Protein AF-0000000073371451 (afdb_homodimer)

Nearest PDB structures (foldseek):
  7ffp-assembly1_A-2  TM=9.395E-01  e=1.128E-32  Xenopus laevis
  6a4s-assembly1_B  TM=9.686E-01  e=1.380E-27  Salmonella enterica subsp. enterica serovar Typhimurium str. LT2
  1fye-assembly1_A  TM=9.713E-01  e=3.198E-24  Salmonella enterica subsp. enterica serovar Typhimurium
  6iru-assembly2_B  TM=7.129E-01  e=3.481E-13  Deinococcus radiodurans R1 = ATCC 13939 = DSM 20539
  6iru-assembly1_A  TM=7.267E-01  e=9.385E-13  Deinococcus radiodurans R1 = ATCC 13939 = DSM 20539

Foldseek 3Di:
DFWEKQALAQADVPGAGVVLCQVVVLVSLVVAQEAEEEAQQAPDDDDLVRVQVSVQVSCVVSNHGYDYLVVDPQSLVVLVPGQAYEYEDHALLRSLQVCVVSPCQAVNLVSNLVYRYYYYYNSGNQLLAQFNQLEPGDNPDHHPDRGGSNNDDAGEYRQADDDDPPDPDPDDHSVRSVLVVLVPDFGKYKYHHHQWIWTDDNLWIFIAGQAWIWIDGRPDDIDTHGGRDTCSPRD/DFWEKQALAQADVPGAGVVLCQVVVLVSLVVAQEAEEEAQQAPDDDDLVRVQVSVQVSCVVSNHGYDYLVVDPQSLVVLVPGQAYEYEDHALLRSLQVCVVSPCQAVNLVSNLVYRYYYYYNSGNQLLAQFNQLEPGDNPDHHPDRGGSNNDDAGEYRQADDDDPPDPDPDDHSVRSVLVVLVPDFGKYKYHHHQWIWTDDNLWIFIAGQAWIWIDGRPDDIDTHGHRDTCSPRD

Organism: Flavobacterium johnsoniae (strain ATCC 17061 / DSM 2064 / JCM 8514 / BCRC 14874 / CCUG 350202 / NBRC 14942 / NCIMB 11054 / UW101) (NCBI:txid376686)

Secondary structure (DSSP, 8-state):
--EEEEES-S--TTS-TTGGGHHHHHHHTTT-SEEEEE-TT--SSS-HHHHHHHHHHHHHTTT-EEEEGGGSS-HHHHHHH-S-EEE--S-HHHHHHHHHHTT-HHHHHHHHHTT--EEEETHHHHTTSSBSTT--S---S--S-SB----SSSEEEES-----TT----SPPHHHHHHHHTTT----EEEE-TT-EEEEETTEEEEESSS-EEEE-TTS--EEE-TT-B-TT--/--EEEEES-S--TTS-TTGGGHHHHHHHTTT-SEEEEE-TT--SSS-HHHHHHHHHHHHHTTT-EEEEGGGSS-HHHHHHH-S-EEE--S-HHHHHHHHHHTT-HHHHHHHHHTT--EEEETHHHHTTSSBSTT--S---S--S-SB----SSSEEEES-----TT----SPPHHHHHHHHTTT----EEEE-TT-EEEEETTEEEEESSS-EEEE-TTS--EEE-TT-B-TT--

InterPro domains:
  IPR005320 Peptidase S51 [PF03575] (4-207)
  IPR005320 Peptidase S51 [cd03146] (4-217)
  IPR029062 Class I glutamine amidotransferase-like [G3DSA:3.40.50.880] (2-231)
  IPR029062 Class I glutamine amidotransferase-like [SSF52317] (4-217)

Solvent-accessible surface area (backbone atoms only — not comparable to full-atom values): 23616 Å² total; per-residue (Å²): 88,27,33,36,39,37,22,14,44,54,47,52,71,95,53,52,72,42,53,93,46,45,76,58,47,44,64,66,46,61,90,32,62,43,31,35,30,40,52,59,12,45,66,56,97,52,50,58,68,57,48,35,48,53,53,24,57,49,37,45,78,64,70,26,44,57,43,42,42,87,78,43,95,46,53,56,58,51,57,72,67,42,54,21,38,36,31,39,46,60,33,43,38,42,27,51,30,47,31,54,74,61,65,32,44,68,57,49,30,50,45,31,56,67,30,31,30,34,37,16,17,28,30,30,25,24,33,34,5,50,30,46,41,49,39,80,50,47,45,52,44,88,43,98,59,59,67,47,41,48,75,41,68,32,28,35,25,49,53,38,60,77,80,61,89,82,58,67,70,73,65,80,45,62,66,55,46,51,53,38,27,36,61,78,36,69,64,27,35,36,31,30,27,68,69,20,30,36,42,30,56,49,72,43,32,31,36,35,50,89,45,56,32,39,37,39,42,57,98,50,78,68,41,81,40,54,51,65,37,76,48,53,80,60,101,87,26,31,38,38,38,22,15,43,52,47,51,72,95,53,51,70,42,52,94,45,45,75,58,47,45,65,67,45,60,91,32,63,42,30,35,29,41,52,61,12,45,64,56,100,51,52,58,66,55,48,36,48,54,53,24,56,49,37,44,76,64,69,27,46,56,43,43,43,85,78,43,95,48,52,56,58,50,58,74,69,41,54,21,40,36,32,41,47,60,34,42,36,43,28,51,31,47,32,53,74,61,66,32,45,67,57,48,30,51,45,31,57,66,30,31,29,35,37,16,15,29,30,30,24,24,34,33,6,50,30,46,42,50,38,78,49,47,45,54,44,87,41,97,61,58,67,46,39,48,75,41,68,33,28,36,23,48,54,39,58,76,82,61,87,83,58,66,69,72,65,81,45,62,66,56,46,50,53,39,26,36,60,78,36,69,64,28,34,37,33,29,27,68,69,20,29,36,44,29,56,49,72,44,31,30,35,35,52,90,46,55,33,39,38,39,42,58,98,49,78,68,40,81,40,54,52,66,37,75,49,52,80,58,101

Sequence (470 aa):
MKSIIIASTSTLHGGNYLEYLLPTLQSHFKDCSTILFIPYARPSGISHDEYTKKAAQAFASINIKVQGIHEFENPEEAIQNAEGVFTGGGNTFLLVTQLYKNKIMQLLAEKVKNGTPYLGTSAGSNICGLSMQTTNDMPIIYPPSFQTLGLIPFNLNPHYLDPDANSQHMGETRETRIKEFHAFNAIPVLGLREGSWLEVKGNKITLKGALKARLFKQNEAPQELETESDLSSLKMKSIIIASTSTLHGGNYLEYLLPTLQSHFKDCSTILFIPYARPSGISHDEYTKKAAQAFASINIKVQGIHEFENPEEAIQNAEGVFTGGGNTFLLVTQLYKNKIMQLLAEKVKNGTPYLGTSAGSNICGLSMQTTNDMPIIYPPSFQTLGLIPFNLNPHYLDPDANSQHMGETRETRIKEFHAFNAIPVLGLREGSWLEVKGNKITLKGALKARLFKQNEAPQELETESDLSSLK

Structure (mmCIF, N/CA/C/O backbone):
data_AF-0000000073371451-model_v1
#
loop_
_entity.id
_entity.type
_entity.pdbx_description
1 polymer 'dipeptidase E'
#
loop_
_atom_site.group_PDB
_atom_site.id
_atom_site.type_symbol
_atom_site.label_atom_id
_atom_site.label_alt_id
_atom_site.label_comp_id
_atom_site.label_asym_id
_atom_site.label_entity_id
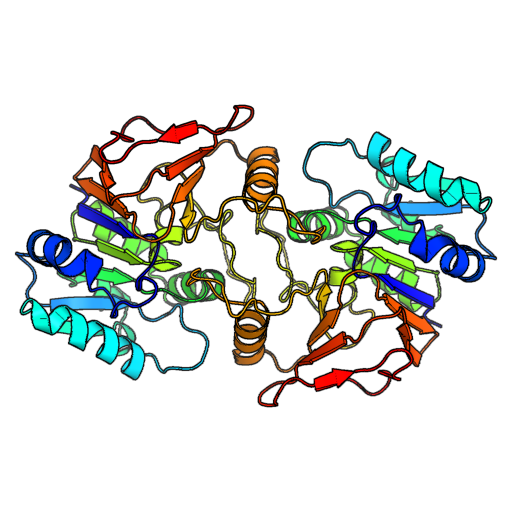_atom_site.label_seq_id
_atom_site.pdbx_PDB_ins_code
_atom_site.Cartn_x
_atom_site.Cartn_y
_atom_site.Cartn_z
_atom_site.occupancy
_atom_site.B_iso_or_equiv
_atom_site.auth_seq_id
_atom_site.auth_comp_id
_atom_site.auth_asym_id
_atom_site.auth_atom_id
_atom_site.pdbx_PDB_model_num
ATOM 1 N N . MET A 1 1 ? 14.672 -29.531 -7.352 1 93.06 1 MET A N 1
ATOM 2 C CA . MET A 1 1 ? 15.102 -28.172 -7.672 1 93.06 1 MET A CA 1
ATOM 3 C C . MET A 1 1 ? 13.898 -27.281 -7.973 1 93.06 1 MET A C 1
ATOM 5 O O . MET A 1 1 ? 12.891 -27.75 -8.516 1 93.06 1 MET A O 1
ATOM 9 N N . LYS A 1 2 ? 13.984 -25.969 -7.699 1 98.38 2 LYS A N 1
ATOM 10 C CA . LYS A 1 2 ? 12.852 -25.062 -7.855 1 98.38 2 LYS A CA 1
ATOM 11 C C . LYS A 1 2 ? 12.328 -25.078 -9.289 1 98.38 2 LYS A C 1
ATOM 13 O O . LYS A 1 2 ? 13.109 -25.141 -10.242 1 98.38 2 LYS A O 1
ATOM 18 N N . SER A 1 3 ? 11.086 -25.016 -9.469 1 98.88 3 SER A N 1
ATOM 19 C CA . SER A 1 3 ? 10.359 -24.859 -10.727 1 98.88 3 SER A CA 1
ATOM 20 C C . SER A 1 3 ? 9.211 -23.875 -10.586 1 98.88 3 SER A C 1
ATOM 22 O O . SER A 1 3 ? 8.109 -24.25 -10.18 1 98.88 3 SER A O 1
ATOM 24 N N . ILE A 1 4 ? 9.477 -22.641 -10.938 1 98.94 4 ILE A N 1
ATOM 25 C CA . ILE A 1 4 ? 8.555 -21.578 -10.562 1 98.94 4 ILE A CA 1
ATOM 26 C C . ILE A 1 4 ? 8.312 -20.656 -11.766 1 98.94 4 ILE A C 1
ATOM 28 O O . ILE A 1 4 ? 9.25 -20.328 -12.5 1 98.94 4 ILE A O 1
ATOM 32 N N . ILE A 1 5 ? 7.102 -20.297 -11.992 1 98.94 5 ILE A N 1
ATOM 33 C CA . ILE A 1 5 ? 6.715 -19.203 -12.898 1 98.94 5 ILE A CA 1
ATOM 34 C C . ILE A 1 5 ? 6.121 -18.047 -12.094 1 98.94 5 ILE A C 1
ATOM 36 O O . ILE A 1 5 ? 5.18 -18.25 -11.32 1 98.94 5 ILE A O 1
ATOM 40 N N . ILE A 1 6 ? 6.684 -16.875 -12.203 1 98.94 6 ILE A N 1
ATOM 41 C CA . ILE A 1 6 ? 6.273 -15.664 -11.492 1 98.94 6 ILE A CA 1
ATOM 42 C C . ILE A 1 6 ? 5.777 -14.625 -12.5 1 98.94 6 ILE A C 1
ATOM 44 O O . ILE A 1 6 ? 6.574 -13.922 -13.117 1 98.94 6 ILE A O 1
ATOM 48 N N . ALA A 1 7 ? 4.473 -14.477 -12.641 1 98.88 7 ALA A N 1
ATOM 49 C CA . ALA A 1 7 ? 3.914 -13.648 -13.711 1 98.88 7 ALA A CA 1
ATOM 50 C C . ALA A 1 7 ? 3.373 -12.336 -13.164 1 98.88 7 ALA A C 1
ATOM 52 O O . ALA A 1 7 ? 2.678 -12.32 -12.148 1 98.88 7 ALA A O 1
ATOM 53 N N . SER A 1 8 ? 3.641 -11.281 -13.852 1 98.56 8 SER A N 1
ATOM 54 C CA . SER A 1 8 ? 3.23 -9.953 -13.398 1 98.56 8 SER A CA 1
ATOM 55 C C . SER A 1 8 ? 1.717 -9.875 -13.234 1 98.56 8 SER A C 1
ATOM 57 O O . SER A 1 8 ? 1.223 -9.227 -12.312 1 98.56 8 SER A O 1
ATOM 59 N N . THR A 1 9 ? 1.009 -10.5 -14.117 1 98 9 THR A N 1
ATOM 60 C CA . THR A 1 9 ? -0.449 -10.445 -14.109 1 98 9 THR A CA 1
ATOM 61 C C . THR A 1 9 ? -1.047 -11.727 -14.672 1 98 9 THR A C 1
ATOM 63 O O . THR A 1 9 ? -0.357 -12.5 -15.344 1 98 9 THR A O 1
ATOM 66 N N . SER A 1 10 ? -2.303 -11.945 -14.258 1 97.69 10 SER A N 1
ATOM 67 C CA . SER A 1 10 ? -3.012 -13.109 -14.781 1 97.69 10 SER A CA 1
ATOM 68 C C . SER A 1 10 ? -3.646 -12.805 -16.141 1 97.69 10 SER A C 1
ATOM 70 O O . SER A 1 10 ? -3.865 -13.719 -16.938 1 97.69 10 SER A O 1
ATOM 72 N N . THR A 1 11 ? -3.941 -11.508 -16.328 1 96.56 11 THR A N 1
ATOM 73 C CA . THR A 1 11 ? -4.73 -11.156 -17.516 1 96.56 11 THR A CA 1
ATOM 74 C C . THR A 1 11 ? -4.148 -9.922 -18.203 1 96.56 11 THR A C 1
ATOM 76 O O . THR A 1 11 ? -3.922 -8.898 -17.562 1 96.56 11 THR A O 1
ATOM 79 N N . LEU A 1 12 ? -3.943 -10 -19.5 1 95.88 12 LEU A N 1
ATOM 80 C CA . LEU A 1 12 ? -3.537 -8.844 -20.297 1 95.88 12 LEU A CA 1
ATOM 81 C C . LEU A 1 12 ? -4.754 -8.094 -20.828 1 95.88 12 LEU A C 1
ATOM 83 O O . LEU A 1 12 ? -5.816 -8.688 -21.016 1 95.88 12 LEU A O 1
ATOM 87 N N . HIS A 1 13 ? -4.527 -6.855 -21.047 1 93.31 13 HIS A N 1
ATOM 88 C CA . HIS A 1 13 ? -5.602 -6.059 -21.625 1 93.31 13 HIS A CA 1
ATOM 89 C C . HIS A 1 13 ? -6.113 -6.672 -22.922 1 93.31 13 HIS A C 1
ATOM 91 O O . HIS A 1 13 ? -5.324 -6.969 -23.828 1 93.31 13 HIS A O 1
ATOM 97 N N . GLY A 1 14 ? -7.359 -6.891 -22.922 1 93 14 GLY A N 1
ATOM 98 C CA . GLY A 1 14 ? -7.973 -7.438 -24.125 1 93 14 GLY A CA 1
ATOM 99 C C . GLY A 1 14 ? -7.867 -8.945 -24.203 1 93 14 GLY A C 1
ATOM 100 O O . GLY A 1 14 ? -8.352 -9.555 -25.172 1 93 14 GLY A O 1
ATOM 101 N N . GLY A 1 15 ? -7.207 -9.617 -23.281 1 94.88 15 GLY A N 1
ATOM 102 C CA . GLY A 1 15 ? -7.031 -11.062 -23.312 1 94.88 15 GLY A CA 1
ATOM 103 C C . GLY A 1 15 ? -7.84 -11.789 -22.25 1 94.88 15 GLY A C 1
ATOM 104 O O . GLY A 1 15 ? -8.391 -11.156 -21.344 1 94.88 15 GLY A O 1
ATOM 105 N N . ASN A 1 16 ? -7.824 -13.078 -22.391 1 96.75 16 ASN A N 1
ATOM 106 C CA . ASN A 1 16 ? -8.508 -13.922 -21.422 1 96.75 16 ASN A CA 1
ATOM 107 C C . ASN A 1 16 ? -7.586 -14.297 -20.266 1 96.75 16 ASN A C 1
ATOM 109 O O . ASN A 1 16 ? -6.367 -14.164 -20.359 1 96.75 16 ASN A O 1
ATOM 113 N N . TYR A 1 17 ? -8.242 -14.789 -19.219 1 97.81 17 TYR A N 1
ATOM 114 C CA . TYR A 1 17 ? -7.539 -15.211 -18 1 97.81 17 TYR A CA 1
ATOM 115 C C . TYR A 1 17 ? -6.477 -16.25 -18.328 1 97.81 17 TYR A C 1
ATOM 117 O O . TYR A 1 17 ? -6.781 -17.297 -18.906 1 97.81 17 TYR A O 1
ATOM 125 N N . LEU A 1 18 ? -5.172 -15.984 -18.094 1 98.38 18 LEU A N 1
ATOM 126 C CA . LEU A 1 18 ? -3.977 -16.812 -18.203 1 98.38 18 LEU A CA 1
ATOM 127 C C . LEU A 1 18 ? -3.668 -17.125 -19.656 1 98.38 18 LEU A C 1
ATOM 129 O O . LEU A 1 18 ? -2.715 -17.859 -19.953 1 98.38 18 LEU A O 1
ATOM 133 N N . GLU A 1 19 ? -4.336 -16.562 -20.594 1 97.88 19 GLU A N 1
ATOM 134 C CA . GLU A 1 19 ? -4.234 -16.938 -22 1 97.88 19 GLU A CA 1
ATOM 135 C C . GLU A 1 19 ? -2.793 -16.844 -22.5 1 97.88 19 GLU A C 1
ATOM 137 O O . GLU A 1 19 ? -2.27 -17.781 -23.094 1 97.88 19 GLU A O 1
ATOM 142 N N . TYR A 1 20 ? -2.145 -15.766 -22.203 1 97.56 20 TYR A N 1
ATOM 143 C CA . TYR A 1 20 ? -0.812 -15.523 -22.75 1 97.56 20 TYR A CA 1
ATOM 144 C C . TYR A 1 20 ? 0.214 -16.453 -22.109 1 97.56 20 TYR A C 1
ATOM 146 O O . TYR A 1 20 ? 1.323 -16.609 -22.625 1 97.56 20 TYR A O 1
ATOM 154 N N . LEU A 1 21 ? -0.133 -17.141 -21 1 98.31 21 LEU A N 1
ATOM 155 C CA . LEU A 1 21 ? 0.798 -17.984 -20.25 1 98.31 21 LEU A CA 1
ATOM 156 C C . LEU A 1 21 ? 0.575 -19.453 -20.578 1 98.31 21 LEU A C 1
ATOM 158 O O . LEU A 1 21 ? 1.414 -20.297 -20.25 1 98.31 21 LEU A O 1
ATOM 162 N N . LEU A 1 22 ? -0.541 -19.812 -21.203 1 98 22 LEU A N 1
ATOM 163 C CA . LEU A 1 22 ? -0.991 -21.203 -21.312 1 98 22 LEU A CA 1
ATOM 164 C C . LEU A 1 22 ? 0.064 -22.062 -22 1 98 22 LEU A C 1
ATOM 166 O O . LEU A 1 22 ? 0.337 -23.188 -21.562 1 98 22 LEU A O 1
ATOM 170 N N . PRO A 1 23 ? 0.676 -21.562 -23.078 1 97.62 23 PRO A N 1
ATOM 171 C CA . PRO A 1 23 ? 1.712 -22.391 -23.688 1 97.62 23 PRO A CA 1
ATOM 172 C C . PRO A 1 23 ? 2.842 -22.734 -22.719 1 97.62 23 PRO A C 1
ATOM 174 O O . PRO A 1 23 ? 3.322 -23.875 -22.688 1 97.62 23 PRO A O 1
ATOM 177 N N . THR A 1 24 ? 3.248 -21.781 -21.906 1 98.44 24 THR A N 1
ATOM 178 C CA . THR A 1 24 ? 4.289 -21.984 -20.906 1 98.44 24 THR A CA 1
ATOM 179 C C . THR A 1 24 ? 3.805 -22.922 -19.797 1 98.44 24 THR A C 1
ATOM 181 O O . THR A 1 24 ? 4.547 -23.797 -19.359 1 98.44 24 THR A O 1
ATOM 184 N N . LEU A 1 25 ? 2.586 -22.781 -19.391 1 98.81 25 LEU A N 1
ATOM 185 C CA . LEU A 1 25 ? 2.035 -23.547 -18.281 1 98.81 25 LEU A CA 1
ATOM 186 C C . LEU A 1 25 ? 1.863 -25.016 -18.656 1 98.81 25 LEU A C 1
ATOM 188 O O . LEU A 1 25 ? 1.997 -25.891 -17.797 1 98.81 25 LEU A O 1
ATOM 192 N N . GLN A 1 26 ? 1.574 -25.266 -19.922 1 98.31 26 GLN A N 1
ATOM 193 C CA . GLN A 1 26 ? 1.442 -26.625 -20.391 1 98.31 26 GLN A CA 1
ATOM 194 C C . GLN A 1 26 ? 2.729 -27.422 -20.156 1 98.31 26 GLN A C 1
ATOM 196 O O . GLN A 1 26 ? 2.689 -28.562 -19.719 1 98.31 26 GLN A O 1
ATOM 201 N N . SER A 1 27 ? 3.803 -26.797 -20.484 1 98.38 27 SER A N 1
ATOM 202 C CA . SER A 1 27 ? 5.098 -27.422 -20.25 1 98.38 27 SER A CA 1
ATOM 203 C C . SER A 1 27 ? 5.461 -27.422 -18.766 1 98.38 27 SER A C 1
ATOM 205 O O . SER A 1 27 ? 5.992 -28.406 -18.266 1 98.38 27 SER A O 1
ATOM 207 N N . HIS A 1 28 ? 5.172 -26.375 -18.062 1 98.75 28 HIS A N 1
ATOM 208 C CA . HIS A 1 28 ? 5.555 -26.172 -16.672 1 98.75 28 HIS A CA 1
ATOM 209 C C . HIS A 1 28 ? 4.902 -27.219 -15.758 1 98.75 28 HIS A C 1
ATOM 211 O O . HIS A 1 28 ? 5.535 -27.703 -14.82 1 98.75 28 HIS A O 1
ATOM 217 N N . PHE A 1 29 ? 3.666 -27.5 -16.047 1 98.69 29 PHE A N 1
ATOM 218 C CA . PHE A 1 29 ? 2.889 -28.406 -15.227 1 98.69 29 PHE A CA 1
ATOM 219 C C . PHE A 1 29 ? 2.672 -29.734 -15.945 1 98.69 29 PHE A C 1
ATOM 221 O O . PHE A 1 29 ? 1.681 -30.422 -15.695 1 98.69 29 PHE A O 1
ATOM 228 N N . LYS A 1 30 ? 3.545 -30.172 -16.797 1 97.56 30 LYS A N 1
ATOM 229 C CA . LYS A 1 30 ? 3.357 -31.312 -17.688 1 97.56 30 LYS A CA 1
ATOM 230 C C . LYS A 1 30 ? 3.197 -32.594 -16.875 1 97.56 30 LYS A C 1
ATOM 232 O O . LYS A 1 30 ? 2.541 -33.562 -17.328 1 97.56 30 LYS A O 1
ATOM 237 N N . ASP A 1 31 ? 3.773 -32.688 -15.703 1 97.5 31 ASP A N 1
ATOM 238 C CA . ASP A 1 31 ? 3.74 -33.906 -14.914 1 97.5 31 ASP A CA 1
ATOM 239 C C . ASP A 1 31 ? 2.672 -33.844 -13.82 1 97.5 31 ASP A C 1
ATOM 241 O O . ASP A 1 31 ? 2.664 -34.656 -12.891 1 97.5 31 ASP A O 1
ATOM 245 N N . CYS A 1 32 ? 1.86 -32.812 -13.82 1 98.19 32 CYS A N 1
ATOM 246 C CA . CYS A 1 32 ? 0.788 -32.656 -12.844 1 98.19 32 CYS A CA 1
ATOM 247 C C . CYS A 1 32 ? -0.559 -33.031 -13.445 1 98.19 32 CYS A C 1
ATOM 249 O O . CYS A 1 32 ? -0.886 -32.625 -14.562 1 98.19 32 CYS A O 1
ATOM 251 N N . SER A 1 33 ? -1.249 -33.812 -12.758 1 98.12 33 SER A N 1
ATOM 252 C CA . SER A 1 33 ? -2.631 -34.062 -13.141 1 98.12 33 SER A CA 1
ATOM 253 C C . SER A 1 33 ? -3.588 -33.062 -12.5 1 98.12 33 SER A C 1
ATOM 255 O O . SER A 1 33 ? -4.59 -32.688 -13.117 1 98.12 33 SER A O 1
ATOM 257 N N . THR A 1 34 ? -3.264 -32.656 -11.289 1 98.5 34 THR A N 1
ATOM 258 C CA . THR A 1 34 ? -4.059 -31.703 -10.523 1 98.5 34 THR A CA 1
ATOM 259 C C . THR A 1 34 ? -3.168 -30.656 -9.883 1 98.5 34 THR A C 1
ATOM 261 O O . THR A 1 34 ? -2.1 -30.969 -9.352 1 98.5 34 THR A O 1
ATOM 264 N N . ILE A 1 35 ? -3.611 -29.422 -10 1 98.25 35 ILE A N 1
ATOM 265 C CA . ILE A 1 35 ? -2.873 -28.391 -9.289 1 98.25 35 ILE A CA 1
ATOM 266 C C . ILE A 1 35 ? -3.742 -27.812 -8.18 1 98.25 35 ILE A C 1
ATOM 268 O O . ILE A 1 35 ? -4.969 -27.766 -8.305 1 98.25 35 ILE A O 1
ATOM 272 N N . LEU A 1 36 ? -3.135 -27.469 -7.074 1 98.94 36 LEU A N 1
ATOM 273 C CA . LEU A 1 36 ? -3.777 -26.812 -5.938 1 98.94 36 LEU A CA 1
ATOM 274 C C . LEU A 1 36 ? -3.82 -25.297 -6.137 1 98.94 36 LEU A C 1
ATOM 276 O O . LEU A 1 36 ? -2.777 -24.656 -6.293 1 98.94 36 LEU A O 1
ATOM 280 N N . PHE A 1 37 ? -5.02 -24.703 -6.148 1 98.94 37 PHE A N 1
ATOM 281 C CA . PHE A 1 37 ? -5.199 -23.266 -6.312 1 98.94 37 PHE A CA 1
ATOM 282 C C . PHE A 1 37 ? -5.41 -22.594 -4.961 1 98.94 37 PHE A C 1
ATOM 284 O O . PHE A 1 37 ? -6.188 -23.078 -4.133 1 98.94 37 PHE A O 1
ATOM 291 N N . ILE A 1 38 ? -4.672 -21.562 -4.75 1 98.94 38 ILE A N 1
ATOM 292 C CA . ILE A 1 38 ? -4.812 -20.75 -3.543 1 98.94 38 ILE A CA 1
ATOM 293 C C . ILE A 1 38 ? -5.508 -19.422 -3.885 1 98.94 38 ILE A C 1
ATOM 295 O O . ILE A 1 38 ? -4.875 -18.5 -4.387 1 98.94 38 ILE A O 1
ATOM 299 N N . PRO A 1 39 ? -6.766 -19.312 -3.625 1 98.81 39 PRO A N 1
ATOM 300 C CA . PRO A 1 39 ? -7.582 -18.156 -4.012 1 98.81 39 PRO A CA 1
ATOM 301 C C . PRO A 1 39 ? -7.68 -17.109 -2.906 1 98.81 39 PRO A C 1
ATOM 303 O O . PRO A 1 39 ? -8.594 -16.281 -2.912 1 98.81 39 PRO A O 1
ATOM 306 N N . TYR A 1 40 ? -6.754 -17.047 -1.984 1 98.75 40 TYR A N 1
ATOM 307 C CA . TYR A 1 40 ? -6.918 -16.359 -0.716 1 98.75 40 TYR A CA 1
ATOM 308 C C . TYR A 1 40 ? -6.762 -14.844 -0.902 1 98.75 40 TYR A C 1
ATOM 310 O O . TYR A 1 40 ? -7.086 -14.07 -0.004 1 98.75 40 TYR A O 1
ATOM 318 N N . ALA A 1 41 ? -6.344 -14.383 -2.082 1 98.19 41 ALA A N 1
ATOM 319 C CA . ALA A 1 41 ? -6.02 -12.969 -2.238 1 98.19 41 ALA A CA 1
ATOM 320 C C . ALA A 1 41 ? -7.27 -12.148 -2.549 1 98.19 41 ALA A C 1
ATOM 322 O O . ALA A 1 41 ? -7.25 -10.914 -2.459 1 98.19 41 ALA A O 1
ATOM 323 N N . ARG A 1 42 ? -8.312 -12.742 -2.924 1 95.94 42 ARG A N 1
ATOM 324 C CA . ARG A 1 42 ? -9.477 -12.008 -3.393 1 95.94 42 ARG A CA 1
ATOM 325 C C . ARG A 1 42 ? -10.344 -11.547 -2.225 1 95.94 42 ARG A C 1
ATOM 327 O O . ARG A 1 42 ? -10.969 -12.367 -1.547 1 95.94 42 ARG A O 1
ATOM 334 N N . PRO A 1 43 ? -10.445 -10.266 -2.004 1 91.62 43 PRO A N 1
ATOM 335 C CA . PRO A 1 43 ? -11.234 -9.781 -0.867 1 91.62 43 PRO A CA 1
ATOM 336 C C . PRO A 1 43 ? -12.727 -9.695 -1.181 1 91.62 43 PRO A C 1
ATOM 338 O O . PRO A 1 43 ? -13.555 -9.727 -0.268 1 91.62 43 PRO A O 1
ATOM 341 N N . SER A 1 44 ? -13.094 -9.422 -2.449 1 84.75 44 SER A N 1
ATOM 342 C CA . SER A 1 44 ? -14.492 -9.242 -2.809 1 84.75 44 SER A CA 1
ATOM 343 C C . SER A 1 44 ? -14.734 -9.578 -4.277 1 84.75 44 SER A C 1
ATOM 345 O O . SER A 1 44 ? -13.789 -9.859 -5.02 1 84.75 44 SER A O 1
ATOM 347 N N . GLY A 1 45 ? -15.992 -9.625 -4.566 1 81.75 45 GLY A N 1
ATOM 348 C CA . GLY A 1 45 ? -16.391 -9.781 -5.953 1 81.75 45 GLY A CA 1
ATOM 349 C C . GLY A 1 45 ? -16.688 -11.219 -6.34 1 81.75 45 GLY A C 1
ATOM 350 O O . GLY A 1 45 ? -17.672 -11.5 -7.02 1 81.75 45 GLY A O 1
ATOM 351 N N . ILE A 1 46 ? -15.711 -12 -5.961 1 88.94 46 ILE A N 1
ATOM 352 C CA . ILE A 1 46 ? -15.93 -13.398 -6.309 1 88.94 46 ILE A CA 1
ATOM 353 C C . ILE A 1 46 ? -15.531 -14.289 -5.133 1 88.94 46 ILE A C 1
ATOM 355 O O . ILE A 1 46 ? -14.617 -13.953 -4.371 1 88.94 46 ILE A O 1
ATOM 359 N N . SER A 1 47 ? -16.297 -15.375 -4.961 1 96.31 47 SER A N 1
ATOM 360 C CA . SER A 1 47 ? -16 -16.344 -3.904 1 96.31 47 SER A CA 1
ATOM 361 C C . SER A 1 47 ? -14.758 -17.156 -4.238 1 96.31 47 SER A C 1
ATOM 363 O O . SER A 1 47 ? -14.297 -17.156 -5.383 1 96.31 47 SER A O 1
ATOM 365 N N . HIS A 1 48 ? -14.234 -17.812 -3.213 1 98.06 48 HIS A N 1
ATOM 366 C CA . HIS A 1 48 ? -13.133 -18.734 -3.461 1 98.06 48 HIS A CA 1
ATOM 367 C C . HIS A 1 48 ? -13.531 -19.812 -4.465 1 98.06 48 HIS A C 1
ATOM 369 O O . HIS A 1 48 ? -12.727 -20.203 -5.312 1 98.06 48 HIS A O 1
ATOM 375 N N . ASP A 1 49 ? -14.797 -20.281 -4.414 1 98.19 49 ASP A N 1
ATOM 376 C CA . ASP A 1 49 ? -15.297 -21.281 -5.355 1 98.19 49 ASP A CA 1
ATOM 377 C C . ASP A 1 49 ? -15.297 -20.734 -6.781 1 98.19 49 ASP A C 1
ATOM 379 O O . ASP A 1 49 ? -14.812 -21.406 -7.703 1 98.19 49 ASP A O 1
ATOM 383 N N . GLU A 1 50 ? -15.828 -19.562 -6.938 1 98.31 50 GLU A N 1
ATOM 384 C CA . GLU A 1 50 ? -15.914 -18.953 -8.266 1 98.31 50 GLU A CA 1
ATOM 385 C C . GLU A 1 50 ? -14.523 -18.672 -8.828 1 98.31 50 GLU A C 1
ATOM 387 O O . GLU A 1 50 ? -14.281 -18.875 -10.023 1 98.31 50 GLU A O 1
ATOM 392 N N . TYR A 1 51 ? -13.648 -18.172 -7.93 1 98.44 51 TYR A N 1
ATOM 393 C CA . TYR A 1 51 ? -12.281 -17.906 -8.367 1 98.44 51 TYR A CA 1
ATOM 394 C C . TYR A 1 51 ? -11.578 -19.188 -8.789 1 98.44 51 TYR A C 1
ATOM 396 O O . TYR A 1 51 ? -10.883 -19.219 -9.805 1 98.44 51 TYR A O 1
ATOM 404 N N . THR A 1 52 ? -11.75 -20.219 -8.078 1 98.75 52 THR A N 1
ATOM 405 C CA . THR A 1 52 ? -11.18 -21.531 -8.398 1 98.75 52 THR A CA 1
ATOM 406 C C . THR A 1 52 ? -11.742 -22.062 -9.711 1 98.75 52 THR A C 1
ATOM 408 O O . THR A 1 52 ? -11.008 -22.625 -10.523 1 98.75 52 THR A O 1
ATOM 411 N N . LYS A 1 53 ? -13.016 -21.859 -9.906 1 98.5 53 LYS A N 1
ATOM 412 C CA . LYS A 1 53 ? -13.641 -22.281 -11.156 1 98.5 53 LYS A CA 1
ATOM 413 C C . LYS A 1 53 ? -13.023 -21.547 -12.352 1 98.5 53 LYS A C 1
ATOM 415 O O . LYS A 1 53 ? -12.812 -22.141 -13.406 1 98.5 53 LYS A O 1
ATOM 420 N N . LYS A 1 54 ? -12.812 -20.281 -12.164 1 98.25 54 LYS A N 1
ATOM 421 C CA . LYS A 1 54 ? -12.172 -19.5 -13.219 1 98.25 54 LYS A CA 1
ATOM 422 C C . LYS A 1 54 ? -10.797 -20.062 -13.562 1 98.25 54 LYS A C 1
ATOM 424 O O . LYS A 1 54 ? -10.469 -20.234 -14.742 1 98.25 54 LYS A O 1
ATOM 429 N N . ALA A 1 55 ? -9.977 -20.328 -12.539 1 98.75 55 ALA A N 1
ATOM 430 C CA . ALA A 1 55 ? -8.672 -20.953 -12.75 1 98.75 55 ALA A CA 1
ATOM 431 C C . ALA A 1 55 ? -8.812 -22.312 -13.406 1 98.75 55 ALA A C 1
ATOM 433 O O . ALA A 1 55 ? -8.078 -22.641 -14.344 1 98.75 55 ALA A O 1
ATOM 434 N N . ALA A 1 56 ? -9.773 -23.078 -12.961 1 98.81 56 ALA A N 1
ATOM 435 C CA . ALA A 1 56 ? -10.008 -24.422 -13.484 1 98.81 56 ALA A CA 1
ATOM 436 C C . ALA A 1 56 ? -10.359 -24.375 -14.969 1 98.81 56 ALA A C 1
ATOM 438 O O . ALA A 1 56 ? -9.906 -25.234 -15.742 1 98.81 56 ALA A O 1
ATOM 439 N N . GLN A 1 57 ? -11.148 -23.469 -15.305 1 98.56 57 GLN A N 1
ATOM 440 C CA . GLN A 1 57 ? -11.539 -23.328 -16.703 1 98.56 57 GLN A CA 1
ATOM 441 C C . GLN A 1 57 ? -10.328 -23.062 -17.594 1 98.56 57 GLN A C 1
ATOM 443 O O . GLN A 1 57 ? -10.195 -23.656 -18.656 1 98.56 57 GLN A O 1
ATOM 448 N N . ALA A 1 58 ? -9.484 -22.188 -17.172 1 98.56 58 ALA A N 1
ATOM 449 C CA . ALA A 1 58 ? -8.281 -21.875 -17.938 1 98.56 58 ALA A CA 1
ATOM 450 C C . ALA A 1 58 ? -7.383 -23.109 -18.047 1 98.56 58 ALA A C 1
ATOM 452 O O . ALA A 1 58 ? -6.926 -23.453 -19.141 1 98.56 58 ALA A O 1
ATOM 453 N N . PHE A 1 59 ? -7.168 -23.812 -16.953 1 98.69 59 PHE A N 1
ATOM 454 C CA . PHE A 1 59 ? -6.242 -24.953 -16.922 1 98.69 59 PHE A CA 1
ATOM 455 C C . PHE A 1 59 ? -6.836 -26.156 -17.641 1 98.69 59 PHE A C 1
ATOM 457 O O . PHE A 1 59 ? -6.102 -27.031 -18.109 1 98.69 59 PHE A O 1
ATOM 464 N N . ALA A 1 60 ? -8.148 -26.203 -17.734 1 98.25 60 ALA A N 1
ATOM 465 C CA . ALA A 1 60 ? -8.797 -27.281 -18.453 1 98.25 60 ALA A CA 1
ATOM 466 C C . ALA A 1 60 ? -8.359 -27.312 -19.922 1 98.25 60 ALA A C 1
ATOM 468 O O . ALA A 1 60 ? -8.25 -28.375 -20.516 1 98.25 60 ALA A O 1
ATOM 469 N N . SER A 1 61 ? -8.055 -26.172 -20.422 1 97.44 61 SER A N 1
ATOM 470 C CA . SER A 1 61 ? -7.648 -26.062 -21.828 1 97.44 61 SER A CA 1
ATOM 471 C C . SER A 1 61 ? -6.316 -26.766 -22.062 1 97.44 61 SER A C 1
ATOM 473 O O . SER A 1 61 ? -5.965 -27.062 -23.219 1 97.44 61 SER A O 1
ATOM 475 N N . ILE A 1 62 ? -5.578 -27.078 -21.062 1 97.25 62 ILE A N 1
ATOM 476 C CA . ILE A 1 62 ? -4.32 -27.812 -21.188 1 97.25 62 ILE A CA 1
ATOM 477 C C . ILE A 1 62 ? -4.391 -29.109 -20.406 1 97.25 62 ILE A C 1
ATOM 479 O O . ILE A 1 62 ? -3.363 -29.625 -19.953 1 97.25 62 ILE A O 1
ATOM 483 N N . ASN A 1 63 ? -5.566 -29.562 -20.094 1 97.62 63 ASN A N 1
ATOM 484 C CA . ASN A 1 63 ? -5.883 -30.875 -19.547 1 97.62 63 ASN A CA 1
ATOM 485 C C . ASN A 1 63 ? -5.34 -31.031 -18.125 1 97.62 63 ASN A C 1
ATOM 487 O O . ASN A 1 63 ? -4.789 -32.094 -17.781 1 97.62 63 ASN A O 1
ATOM 491 N N . ILE A 1 64 ? -5.391 -30.062 -17.297 1 98.5 64 ILE A N 1
ATOM 492 C CA . ILE A 1 64 ? -4.992 -30.109 -15.898 1 98.5 64 ILE A CA 1
ATOM 493 C C . ILE A 1 64 ? -6.188 -29.75 -15.016 1 98.5 64 ILE A C 1
ATOM 495 O O . ILE A 1 64 ? -6.922 -28.812 -15.297 1 98.5 64 ILE A O 1
ATOM 499 N N . LYS A 1 65 ? -6.418 -30.5 -14.016 1 98.69 65 LYS A N 1
ATOM 500 C CA . LYS A 1 65 ? -7.473 -30.234 -13.047 1 98.69 65 LYS A CA 1
ATOM 501 C C . LYS A 1 65 ? -7 -29.234 -11.992 1 98.69 65 LYS A C 1
ATOM 503 O O . LYS A 1 65 ? -5.809 -29.172 -11.688 1 98.69 65 LYS A O 1
ATOM 508 N N . VAL A 1 66 ? -7.914 -28.469 -11.477 1 98.88 66 VAL A N 1
ATOM 509 C CA . VAL A 1 66 ? -7.613 -27.5 -10.438 1 98.88 66 VAL A CA 1
ATOM 510 C C . VAL A 1 66 ? -8.547 -27.703 -9.242 1 98.88 66 VAL A C 1
ATOM 512 O O . VAL A 1 66 ? -9.758 -27.875 -9.422 1 98.88 66 VAL A O 1
ATOM 515 N N . GLN A 1 67 ? -8.008 -27.734 -8.102 1 98.75 67 GLN A N 1
ATOM 516 C CA . GLN A 1 67 ? -8.766 -27.781 -6.859 1 98.75 67 GLN A CA 1
ATOM 517 C C . GLN A 1 67 ? -8.359 -26.641 -5.93 1 98.75 67 GLN A C 1
ATOM 519 O O . GLN A 1 67 ? -7.172 -26.359 -5.762 1 98.75 67 GLN A O 1
ATOM 524 N N . GLY A 1 68 ? -9.336 -26 -5.355 1 98.88 68 GLY A N 1
ATOM 525 C CA . GLY A 1 68 ? -9.047 -24.938 -4.41 1 98.88 68 GLY A CA 1
ATOM 526 C C . GLY A 1 68 ? -8.656 -25.453 -3.039 1 98.88 68 GLY A C 1
ATOM 527 O O . GLY A 1 68 ? -9.219 -26.438 -2.549 1 98.88 68 GLY A O 1
ATOM 528 N N . ILE A 1 69 ? -7.781 -24.766 -2.48 1 98.94 69 ILE A N 1
ATOM 529 C CA . ILE A 1 69 ? -7.258 -25.219 -1.192 1 98.94 69 ILE A CA 1
ATOM 530 C C . ILE A 1 69 ? -8.367 -25.156 -0.14 1 98.94 69 ILE A C 1
ATOM 532 O O . ILE A 1 69 ? -8.383 -25.953 0.799 1 98.94 69 ILE A O 1
ATOM 536 N N . HIS A 1 70 ? -9.289 -24.203 -0.303 1 98.25 70 HIS A N 1
ATOM 537 C CA . HIS A 1 70 ? -10.375 -24 0.651 1 98.25 70 HIS A CA 1
ATOM 538 C C . HIS A 1 70 ? -11.297 -25.219 0.681 1 98.25 70 HIS A C 1
ATOM 540 O O . HIS A 1 70 ? -12.133 -25.344 1.584 1 98.25 70 HIS A O 1
ATOM 546 N N . GLU A 1 71 ? -11.188 -26.094 -0.302 1 98.06 71 GLU A N 1
ATOM 547 C CA . GLU A 1 71 ? -12.023 -27.281 -0.392 1 98.06 71 GLU A CA 1
ATOM 548 C C . GLU A 1 71 ? -11.516 -28.391 0.531 1 98.06 71 GLU A C 1
ATOM 550 O O . GLU A 1 71 ? -12.211 -29.391 0.763 1 98.06 71 GLU A O 1
ATOM 555 N N . PHE A 1 72 ? -10.352 -28.234 1.084 1 98.25 72 PHE A N 1
ATOM 556 C CA . PHE A 1 72 ? -9.75 -29.234 1.954 1 98.25 72 PHE A CA 1
ATOM 557 C C . PHE A 1 72 ? -9.969 -28.875 3.42 1 98.25 72 PHE A C 1
ATOM 559 O O . PHE A 1 72 ? -9.93 -27.703 3.797 1 98.25 72 PHE A O 1
ATOM 566 N N . GLU A 1 73 ? -10.172 -29.844 4.242 1 97.25 73 GLU A N 1
ATOM 567 C CA . GLU A 1 73 ? -10.32 -29.641 5.68 1 97.25 73 GLU A CA 1
ATOM 568 C C . GLU A 1 73 ? -9.016 -29.141 6.301 1 97.25 73 GLU A C 1
ATOM 570 O O . GLU A 1 73 ? -9.039 -28.297 7.203 1 97.25 73 GLU A O 1
ATOM 575 N N . ASN A 1 74 ? -7.992 -29.672 5.789 1 98.06 74 ASN A N 1
ATOM 576 C CA . ASN A 1 74 ? -6.664 -29.328 6.301 1 98.06 74 ASN A CA 1
ATOM 577 C C . ASN A 1 74 ? -5.777 -28.734 5.207 1 98.06 74 ASN A C 1
ATOM 579 O O . ASN A 1 74 ? -5.191 -29.469 4.41 1 98.06 74 ASN A O 1
ATOM 583 N N . PRO A 1 75 ? -5.633 -27.422 5.219 1 98.31 75 PRO A N 1
ATOM 584 C CA . PRO A 1 75 ? -4.816 -26.781 4.184 1 98.31 75 PRO A CA 1
ATOM 585 C C . PRO A 1 75 ? -3.371 -27.266 4.188 1 98.31 75 PRO A C 1
ATOM 587 O O . PRO A 1 75 ? -2.73 -27.328 3.135 1 98.31 75 PRO A O 1
ATOM 590 N N . GLU A 1 76 ? -2.826 -27.609 5.336 1 98.31 76 GLU A N 1
ATOM 591 C CA . GLU A 1 76 ? -1.459 -28.109 5.418 1 98.31 76 GLU A CA 1
ATOM 592 C C . GLU A 1 76 ? -1.302 -29.406 4.629 1 98.31 76 GLU A C 1
ATOM 594 O O . GLU A 1 76 ? -0.334 -29.578 3.887 1 98.31 76 GLU A O 1
ATOM 599 N N . GLU A 1 77 ? -2.24 -30.281 4.824 1 98.19 77 GLU A N 1
ATOM 600 C CA . GLU A 1 77 ? -2.213 -31.547 4.098 1 98.19 77 GLU A CA 1
ATOM 601 C C . GLU A 1 77 ? -2.367 -31.328 2.596 1 98.19 77 GLU A C 1
ATOM 603 O O . GLU A 1 77 ? -1.737 -32 1.791 1 98.19 77 GLU A O 1
ATOM 608 N N . ALA A 1 78 ? -3.229 -30.375 2.252 1 98.69 78 ALA A N 1
ATOM 609 C CA . ALA A 1 78 ? -3.41 -30.031 0.842 1 98.69 78 ALA A CA 1
ATOM 610 C C . ALA A 1 78 ? -2.088 -29.609 0.205 1 98.69 78 ALA A C 1
ATOM 612 O O . ALA A 1 78 ? -1.745 -30.078 -0.888 1 98.69 78 ALA A O 1
ATOM 613 N N . ILE A 1 79 ? -1.337 -28.781 0.888 1 98.75 79 ILE A N 1
ATOM 614 C CA . ILE A 1 79 ? -0.051 -28.297 0.387 1 98.75 79 ILE A CA 1
ATOM 615 C C . ILE A 1 79 ? 0.927 -29.469 0.29 1 98.75 79 ILE A C 1
ATOM 617 O O . ILE A 1 79 ? 1.603 -29.641 -0.729 1 98.75 79 ILE A O 1
ATOM 621 N N . GLN A 1 80 ? 0.98 -30.281 1.301 1 98.12 80 GLN A N 1
ATOM 622 C CA . GLN A 1 80 ? 1.923 -31.391 1.358 1 98.12 80 GLN A CA 1
ATOM 623 C C . GLN A 1 80 ? 1.706 -32.344 0.198 1 98.12 80 GLN A C 1
ATOM 625 O O . GLN A 1 80 ? 2.662 -32.938 -0.329 1 98.12 80 GLN A O 1
ATOM 630 N N . ASN A 1 81 ? 0.518 -32.5 -0.245 1 97.94 81 ASN A N 1
ATOM 631 C CA . ASN A 1 81 ? 0.184 -33.5 -1.251 1 97.94 81 ASN A CA 1
ATOM 632 C C . ASN A 1 81 ? 0.079 -32.875 -2.643 1 97.94 81 ASN A C 1
ATOM 634 O O . ASN A 1 81 ? -0.162 -33.594 -3.623 1 97.94 81 ASN A O 1
ATOM 638 N N . ALA A 1 82 ? 0.217 -31.625 -2.771 1 98.62 82 ALA A N 1
ATOM 639 C CA . ALA A 1 82 ? 0.017 -30.938 -4.039 1 98.62 82 ALA A CA 1
ATOM 640 C C . ALA A 1 82 ? 1.067 -31.344 -5.066 1 98.62 82 ALA A C 1
ATOM 642 O O . ALA A 1 82 ? 2.26 -31.406 -4.754 1 98.62 82 ALA A O 1
ATOM 643 N N . GLU A 1 83 ? 0.659 -31.609 -6.316 1 98.56 83 GLU A N 1
ATOM 644 C CA . GLU A 1 83 ? 1.563 -31.859 -7.434 1 98.56 83 GLU A CA 1
ATOM 645 C C . GLU A 1 83 ? 2.123 -30.562 -7.996 1 98.56 83 GLU A C 1
ATOM 647 O O . GLU A 1 83 ? 3.232 -30.531 -8.531 1 98.56 83 GLU A O 1
ATOM 652 N N . GLY A 1 84 ? 1.416 -29.516 -7.938 1 98.81 84 GLY A N 1
ATOM 653 C CA . GLY A 1 84 ? 1.669 -28.156 -8.344 1 98.81 84 GLY A CA 1
ATOM 654 C C . GLY A 1 84 ? 0.785 -27.141 -7.633 1 98.81 84 GLY A C 1
ATOM 655 O O . GLY A 1 84 ? -0.27 -27.5 -7.105 1 98.81 84 GLY A O 1
ATOM 656 N N . VAL A 1 85 ? 1.238 -25.969 -7.516 1 98.94 85 VAL A N 1
ATOM 657 C CA . VAL A 1 85 ? 0.486 -24.938 -6.793 1 98.94 85 VAL A CA 1
ATOM 658 C C . VAL A 1 85 ? 0.351 -23.688 -7.66 1 98.94 85 VAL A C 1
ATOM 660 O O . VAL A 1 85 ? 1.298 -23.297 -8.344 1 98.94 85 VAL A O 1
ATOM 663 N N . PHE A 1 86 ? -0.81 -23.109 -7.707 1 98.94 86 PHE A N 1
ATOM 664 C CA . PHE A 1 86 ? -1.089 -21.812 -8.328 1 98.94 86 PHE A CA 1
ATOM 665 C C . PHE A 1 86 ? -1.684 -20.844 -7.316 1 98.94 86 PHE A C 1
ATOM 667 O O . PHE A 1 86 ? -2.77 -21.078 -6.781 1 98.94 86 PHE A O 1
ATOM 674 N N . THR A 1 87 ? -0.932 -19.812 -6.965 1 98.94 87 THR A N 1
ATOM 675 C CA . THR A 1 87 ? -1.451 -18.734 -6.113 1 98.94 87 THR A CA 1
ATOM 676 C C . THR A 1 87 ? -1.948 -17.578 -6.957 1 98.94 87 THR A C 1
ATOM 678 O O . THR A 1 87 ? -1.176 -16.953 -7.699 1 98.94 87 THR A O 1
ATOM 681 N N . GLY A 1 88 ? -3.176 -17.219 -6.816 1 98.56 88 GLY A N 1
ATOM 682 C CA . GLY A 1 88 ? -3.83 -16.219 -7.648 1 98.56 88 GLY A CA 1
ATOM 683 C C . GLY A 1 88 ? -3.623 -14.805 -7.156 1 98.56 88 GLY A C 1
ATOM 684 O O . GLY A 1 88 ? -3.051 -14.586 -6.086 1 98.56 88 GLY A O 1
ATOM 685 N N . GLY A 1 89 ? -4.133 -13.883 -8.031 1 97.88 89 GLY A N 1
ATOM 686 C CA . GLY A 1 89 ? -3.99 -12.461 -7.738 1 97.88 89 GLY A CA 1
ATOM 687 C C . GLY A 1 89 ? -5.09 -11.93 -6.84 1 97.88 89 GLY A C 1
ATOM 688 O O . GLY A 1 89 ? -6.02 -12.656 -6.484 1 97.88 89 GLY A O 1
ATOM 689 N N . GLY A 1 90 ? -4.973 -10.617 -6.562 1 97.69 90 GLY A N 1
ATOM 690 C CA . GLY A 1 90 ? -5.824 -9.891 -5.641 1 97.69 90 GLY A CA 1
ATOM 691 C C . GLY A 1 90 ? -5.062 -8.914 -4.758 1 97.69 90 GLY A C 1
ATOM 692 O O . GLY A 1 90 ? -4.25 -8.133 -5.25 1 97.69 90 GLY A O 1
ATOM 693 N N . ASN A 1 91 ? -5.383 -8.984 -3.486 1 98.25 91 ASN A N 1
ATOM 694 C CA . ASN A 1 91 ? -4.719 -8.109 -2.527 1 98.25 91 ASN A CA 1
ATOM 695 C C . ASN A 1 91 ? -3.637 -8.852 -1.748 1 98.25 91 ASN A C 1
ATOM 697 O O . ASN A 1 91 ? -3.926 -9.828 -1.058 1 98.25 91 ASN A O 1
ATOM 701 N N . THR A 1 92 ? -2.463 -8.359 -1.785 1 98.81 92 THR A N 1
ATOM 702 C CA . THR A 1 92 ? -1.312 -9.055 -1.216 1 98.81 92 THR A CA 1
ATOM 703 C C . THR A 1 92 ? -1.418 -9.117 0.305 1 98.81 92 THR A C 1
ATOM 705 O O . THR A 1 92 ? -1.04 -10.117 0.918 1 98.81 92 THR A O 1
ATOM 708 N N . PHE A 1 93 ? -1.92 -8.039 0.973 1 98.88 93 PHE A N 1
ATOM 709 C CA . PHE A 1 93 ? -2.061 -8.047 2.424 1 98.88 93 PHE A CA 1
ATOM 710 C C . PHE A 1 93 ? -3.006 -9.156 2.873 1 98.88 93 PHE A C 1
ATOM 712 O O . PHE A 1 93 ? -2.736 -9.844 3.857 1 98.88 93 PHE A O 1
ATOM 719 N N . LEU A 1 94 ? -4.062 -9.266 2.164 1 98.75 94 LEU A N 1
ATOM 720 C CA . LEU A 1 94 ? -5.016 -10.328 2.488 1 98.75 94 LEU A CA 1
ATOM 721 C C . LEU A 1 94 ? -4.398 -11.703 2.262 1 98.75 94 LEU A C 1
ATOM 723 O O . LEU A 1 94 ? -4.547 -12.602 3.094 1 98.75 94 LEU A O 1
ATOM 727 N N . LEU A 1 95 ? -3.766 -11.891 1.141 1 98.88 95 LEU A N 1
ATOM 728 C CA . LEU A 1 95 ? -3.109 -13.156 0.828 1 98.88 95 LEU A CA 1
ATOM 729 C C . LEU A 1 95 ? -2.145 -13.555 1.938 1 98.88 95 LEU A C 1
ATOM 731 O O . LEU A 1 95 ? -2.227 -14.672 2.467 1 98.88 95 LEU A O 1
ATOM 735 N N . VAL A 1 96 ? -1.259 -12.664 2.307 1 98.94 96 VAL A N 1
ATOM 736 C CA . VAL A 1 96 ? -0.243 -12.93 3.318 1 98.94 96 VAL A CA 1
ATOM 737 C C . VAL A 1 96 ? -0.915 -13.227 4.66 1 98.94 96 VAL A C 1
ATOM 739 O O . VAL A 1 96 ? -0.541 -14.18 5.352 1 98.94 96 VAL A O 1
ATOM 742 N N . THR A 1 97 ? -1.904 -12.43 4.992 1 98.81 97 THR A N 1
ATOM 743 C CA . THR A 1 97 ? -2.648 -12.656 6.227 1 98.81 97 THR A CA 1
ATOM 744 C C . THR A 1 97 ? -3.236 -14.062 6.254 1 98.81 97 THR A C 1
ATOM 746 O O . THR A 1 97 ? -3.107 -14.773 7.254 1 98.81 97 THR A O 1
ATOM 749 N N . GLN A 1 98 ? -3.83 -14.469 5.176 1 98.69 98 GLN A N 1
ATOM 750 C CA . GLN A 1 98 ? -4.496 -15.766 5.121 1 98.69 98 GLN A CA 1
ATOM 751 C C . GLN A 1 98 ? -3.484 -16.906 5.168 1 98.69 98 GLN A C 1
ATOM 753 O O . GLN A 1 98 ? -3.738 -17.938 5.789 1 98.69 98 GLN A O 1
ATOM 758 N N . LEU A 1 99 ? -2.371 -16.75 4.488 1 98.94 99 LEU A N 1
ATOM 759 C CA . LEU A 1 99 ? -1.349 -17.797 4.516 1 98.94 99 LEU A CA 1
ATOM 760 C C . LEU A 1 99 ? -0.825 -18 5.934 1 98.94 99 LEU A C 1
ATOM 762 O O . LEU A 1 99 ? -0.622 -19.141 6.363 1 98.94 99 LEU A O 1
ATOM 766 N N . TYR A 1 100 ? -0.587 -16.922 6.668 1 98.88 100 TYR A N 1
ATOM 767 C CA . TYR A 1 100 ? -0.134 -17.016 8.047 1 98.88 100 TYR A CA 1
ATOM 768 C C . TYR A 1 100 ? -1.234 -17.578 8.945 1 98.88 100 TYR A C 1
ATOM 770 O O . TYR A 1 100 ? -0.975 -18.422 9.805 1 98.88 100 TYR A O 1
ATOM 778 N N . LYS A 1 101 ? -2.432 -17.109 8.781 1 98.31 101 LYS A N 1
ATOM 779 C CA . LYS A 1 101 ? -3.557 -17.562 9.594 1 98.31 101 LYS A CA 1
ATOM 780 C C . LYS A 1 101 ? -3.746 -19.078 9.469 1 98.31 101 LYS A C 1
ATOM 782 O O . LYS A 1 101 ? -4.07 -19.75 10.445 1 98.31 101 LYS A O 1
ATOM 787 N N . ASN A 1 102 ? -3.574 -19.547 8.195 1 98.31 102 ASN A N 1
ATOM 788 C CA . ASN A 1 102 ? -3.758 -20.969 7.941 1 98.31 102 ASN A CA 1
ATOM 789 C C . ASN A 1 102 ? -2.475 -21.766 8.195 1 98.31 102 ASN A C 1
ATOM 791 O O . ASN A 1 102 ? -2.412 -22.953 7.918 1 98.31 102 ASN A O 1
ATOM 795 N N . LYS A 1 103 ? -1.417 -21.094 8.672 1 98.12 103 LYS A N 1
ATOM 796 C CA . LYS A 1 103 ? -0.144 -21.688 9.062 1 98.12 103 LYS A CA 1
ATOM 797 C C . LYS A 1 103 ? 0.496 -22.422 7.887 1 98.12 103 LYS A C 1
ATOM 799 O O . LYS A 1 103 ? 1.025 -23.531 8.055 1 98.12 103 LYS A O 1
ATOM 804 N N . ILE A 1 104 ? 0.442 -21.797 6.66 1 98.75 104 ILE A N 1
ATOM 805 C CA . ILE A 1 104 ? 0.945 -22.531 5.504 1 98.75 104 ILE A CA 1
ATOM 806 C C . ILE A 1 104 ? 1.996 -21.703 4.777 1 98.75 104 ILE A C 1
ATOM 808 O O . ILE A 1 104 ? 2.504 -22.109 3.73 1 98.75 104 ILE A O 1
ATOM 812 N N . MET A 1 105 ? 2.363 -20.531 5.316 1 98.75 105 MET A N 1
ATOM 813 C CA . MET A 1 105 ? 3.383 -19.719 4.66 1 98.75 105 MET A CA 1
ATOM 814 C C . MET A 1 105 ? 4.688 -20.484 4.516 1 98.75 105 MET A C 1
ATOM 816 O O . MET A 1 105 ? 5.184 -20.672 3.402 1 98.75 105 MET A O 1
ATOM 820 N N . GLN A 1 106 ? 5.195 -20.984 5.625 1 98.5 106 GLN A N 1
ATOM 821 C CA . GLN A 1 106 ? 6.477 -21.688 5.621 1 98.5 106 GLN A CA 1
ATOM 822 C C . GLN A 1 106 ? 6.371 -23.016 4.879 1 98.5 106 GLN A C 1
ATOM 824 O O . GLN A 1 106 ? 7.281 -23.391 4.133 1 98.5 106 GLN A O 1
ATOM 829 N N . LEU A 1 107 ? 5.281 -23.703 5.098 1 98.81 107 LEU A N 1
ATOM 830 C CA . LEU A 1 107 ? 5.078 -25 4.449 1 98.81 107 LEU A CA 1
ATOM 831 C C . LEU A 1 107 ? 5.039 -24.844 2.934 1 98.81 107 LEU A C 1
ATOM 833 O O . LEU A 1 107 ? 5.633 -25.641 2.211 1 98.81 107 LEU A O 1
ATOM 837 N N . LEU A 1 108 ? 4.34 -23.875 2.445 1 98.94 108 LEU A N 1
ATOM 838 C CA . LEU A 1 108 ? 4.27 -23.609 1.014 1 98.94 108 LEU A CA 1
ATOM 839 C C . LEU A 1 108 ? 5.652 -23.297 0.451 1 98.94 108 LEU A C 1
ATOM 841 O O . LEU A 1 108 ? 6.027 -23.812 -0.602 1 98.94 108 LEU A O 1
ATOM 845 N N . ALA A 1 109 ? 6.398 -22.453 1.152 1 98.88 109 ALA A N 1
ATOM 846 C CA . ALA A 1 109 ? 7.754 -22.109 0.729 1 98.88 109 ALA A CA 1
ATOM 847 C C . ALA A 1 109 ? 8.617 -23.359 0.593 1 98.88 109 ALA A C 1
ATOM 849 O O . ALA A 1 109 ? 9.289 -23.547 -0.421 1 98.88 109 ALA A O 1
ATOM 850 N N . GLU A 1 110 ? 8.57 -24.156 1.578 1 98.69 110 GLU A N 1
ATOM 851 C CA . GLU A 1 110 ? 9.367 -25.375 1.586 1 98.69 110 GLU A CA 1
ATOM 852 C C . GLU A 1 110 ? 8.945 -26.312 0.458 1 98.69 110 GLU A C 1
ATOM 854 O O . GLU A 1 110 ? 9.797 -26.891 -0.225 1 98.69 110 GLU A O 1
ATOM 859 N N . LYS A 1 111 ? 7.664 -26.469 0.285 1 98.75 111 LYS A N 1
ATOM 860 C CA . LYS A 1 111 ? 7.121 -27.344 -0.759 1 98.75 111 LYS A CA 1
ATOM 861 C C . LYS A 1 111 ? 7.609 -26.906 -2.139 1 98.75 111 LYS A C 1
ATOM 863 O O . LYS A 1 111 ? 8.023 -27.75 -2.947 1 98.75 111 LYS A O 1
ATOM 868 N N . VAL A 1 112 ? 7.598 -25.656 -2.43 1 98.88 112 VAL A N 1
ATOM 869 C CA . VAL A 1 112 ? 7.992 -25.109 -3.721 1 98.88 112 VAL A CA 1
ATOM 870 C C . VAL A 1 112 ? 9.508 -25.188 -3.879 1 98.88 112 VAL A C 1
ATOM 872 O O . VAL A 1 112 ? 10.008 -25.562 -4.941 1 98.88 112 VAL A O 1
ATOM 875 N N . LYS A 1 113 ? 10.234 -24.891 -2.809 1 98.62 113 LYS A N 1
AT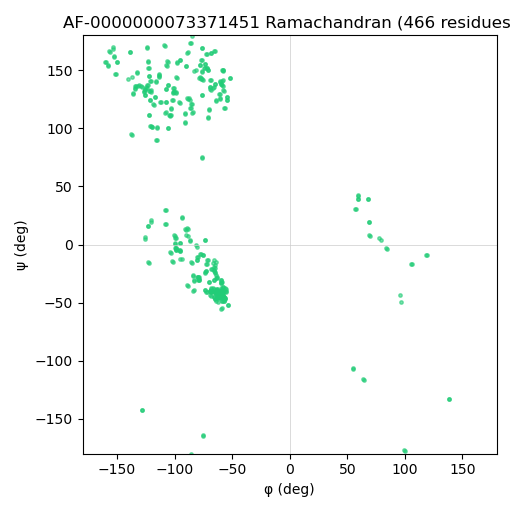OM 876 C CA . LYS A 1 113 ? 11.695 -24.969 -2.848 1 98.62 113 LYS A CA 1
ATOM 877 C C . LYS A 1 113 ? 12.164 -26.406 -3.104 1 98.62 113 LYS A C 1
ATOM 879 O O . LYS A 1 113 ? 13.234 -26.625 -3.67 1 98.62 113 LYS A O 1
ATOM 884 N N . ASN A 1 114 ? 11.367 -27.328 -2.707 1 98 114 ASN A N 1
ATOM 885 C CA . ASN A 1 114 ? 11.719 -28.734 -2.861 1 98 114 ASN A CA 1
ATOM 886 C C . ASN A 1 114 ? 11.266 -29.281 -4.211 1 98 114 ASN A C 1
ATOM 888 O O . ASN A 1 114 ? 11.289 -30.5 -4.43 1 98 114 ASN A O 1
ATOM 892 N N . GLY A 1 115 ? 10.789 -28.453 -5.059 1 98.25 115 GLY A N 1
ATOM 893 C CA . GLY A 1 115 ? 10.68 -28.875 -6.449 1 98.25 115 GLY A CA 1
ATOM 894 C C . GLY A 1 115 ? 9.258 -28.875 -6.965 1 98.25 115 GLY A C 1
ATOM 895 O O . GLY A 1 115 ? 9.023 -29.078 -8.156 1 98.25 115 GLY A O 1
ATOM 896 N N . THR A 1 116 ? 8.242 -28.688 -6.094 1 98.75 116 THR A N 1
ATOM 897 C CA . THR A 1 116 ? 6.867 -28.625 -6.562 1 98.75 116 THR A CA 1
ATOM 898 C C . THR A 1 116 ? 6.656 -27.406 -7.473 1 98.75 116 THR A C 1
ATOM 900 O O . THR A 1 116 ? 6.957 -26.281 -7.09 1 98.75 116 THR A O 1
ATOM 903 N N . PRO A 1 117 ? 6.16 -27.672 -8.727 1 98.94 117 PRO A N 1
ATOM 904 C CA . PRO A 1 117 ? 5.938 -26.547 -9.641 1 98.94 117 PRO A CA 1
ATOM 905 C C . PRO A 1 117 ? 4.973 -25.516 -9.07 1 98.94 117 PRO A C 1
ATOM 907 O O . PRO A 1 117 ? 3.967 -25.859 -8.453 1 98.94 117 PRO A O 1
ATOM 910 N N . TYR A 1 118 ? 5.34 -24.25 -9.25 1 98.94 118 TYR A N 1
ATOM 911 C CA . TYR A 1 118 ? 4.57 -23.141 -8.695 1 98.94 118 TYR A CA 1
ATOM 912 C C . TYR A 1 118 ? 4.305 -22.078 -9.75 1 98.94 118 TYR A C 1
ATOM 914 O O . TYR A 1 118 ? 5.176 -21.766 -10.562 1 98.94 118 TYR A O 1
ATOM 922 N N . LEU A 1 119 ? 3.102 -21.562 -9.773 1 99 119 LEU A N 1
ATOM 923 C CA . LEU A 1 119 ? 2.721 -20.375 -10.516 1 99 119 LEU A CA 1
ATOM 924 C C . LEU A 1 119 ? 2.15 -19.297 -9.586 1 99 119 LEU A C 1
ATOM 926 O O . LEU A 1 119 ? 1.247 -19.594 -8.789 1 99 119 LEU A O 1
ATOM 930 N N . GLY A 1 120 ? 2.709 -18.156 -9.625 1 98.94 120 GLY A N 1
ATOM 931 C CA . GLY A 1 120 ? 2.096 -16.984 -9.023 1 98.94 120 GLY A CA 1
ATOM 932 C C . GLY A 1 120 ? 1.734 -15.914 -10.031 1 98.94 120 GLY A C 1
ATOM 933 O O . GLY A 1 120 ? 2.477 -15.68 -10.984 1 98.94 120 GLY A O 1
ATOM 934 N N . THR A 1 121 ? 0.611 -15.273 -9.867 1 98.88 121 THR A N 1
ATOM 935 C CA . THR A 1 121 ? 0.256 -14.102 -10.656 1 98.88 121 THR A CA 1
ATOM 936 C C . THR A 1 121 ? -0.044 -12.906 -9.75 1 98.88 121 THR A C 1
ATOM 938 O O . THR A 1 121 ? -0.654 -13.062 -8.688 1 98.88 121 THR A O 1
ATOM 941 N N . SER A 1 122 ? 0.414 -11.711 -10.07 1 98.38 122 SER A N 1
ATOM 942 C CA . SER A 1 122 ? 0.128 -10.484 -9.328 1 98.38 122 SER A CA 1
ATOM 943 C C . SER A 1 122 ? 0.495 -10.625 -7.859 1 98.38 122 SER A C 1
ATOM 945 O O . SER A 1 122 ? 1.655 -10.875 -7.523 1 98.38 122 SER A O 1
ATOM 947 N N . ALA A 1 123 ? -0.503 -10.742 -6.992 1 98.75 123 ALA A N 1
ATOM 948 C CA . ALA A 1 123 ? -0.214 -10.922 -5.57 1 98.75 123 ALA A CA 1
ATOM 949 C C . ALA A 1 123 ? 0.531 -12.227 -5.324 1 98.75 123 ALA A C 1
ATOM 951 O O . ALA A 1 123 ? 1.441 -12.281 -4.492 1 98.75 123 ALA A O 1
ATOM 952 N N . GLY A 1 124 ? 0.175 -13.266 -6.043 1 98.88 124 GLY A N 1
ATOM 953 C CA . GLY A 1 124 ? 0.849 -14.547 -5.938 1 98.88 124 GLY A CA 1
ATOM 954 C C . GLY A 1 124 ? 2.297 -14.5 -6.391 1 98.88 124 GLY A C 1
ATOM 955 O O . GLY A 1 124 ? 3.098 -15.359 -6.016 1 98.88 124 GLY A O 1
ATOM 956 N N . SER A 1 125 ? 2.602 -13.562 -7.234 1 98.88 125 SER A N 1
ATOM 957 C CA . SER A 1 125 ? 3.977 -13.336 -7.668 1 98.88 125 SER A CA 1
ATOM 958 C C . SER A 1 125 ? 4.738 -12.469 -6.668 1 98.88 125 SER A C 1
ATOM 960 O O . SER A 1 125 ? 5.914 -12.719 -6.398 1 98.88 125 SER A O 1
ATOM 962 N N . ASN A 1 126 ? 4.074 -11.5 -6.148 1 98.88 126 ASN A N 1
ATOM 963 C CA . ASN A 1 126 ? 4.703 -10.586 -5.207 1 98.88 126 ASN A CA 1
ATOM 964 C C . ASN A 1 126 ? 5.301 -11.328 -4.016 1 98.88 126 ASN A C 1
ATOM 966 O O . ASN A 1 126 ? 6.406 -11.016 -3.57 1 98.88 126 ASN A O 1
ATOM 970 N N . ILE A 1 127 ? 4.621 -12.367 -3.559 1 98.94 127 ILE A N 1
ATOM 971 C CA . ILE A 1 127 ? 5.023 -13.023 -2.322 1 98.94 127 ILE A CA 1
ATOM 972 C C . ILE A 1 127 ? 6.164 -14 -2.604 1 98.94 127 ILE A C 1
ATOM 974 O O . ILE A 1 127 ? 6.66 -14.664 -1.692 1 98.94 127 ILE A O 1
ATOM 978 N N . CYS A 1 128 ? 6.605 -14.125 -3.861 1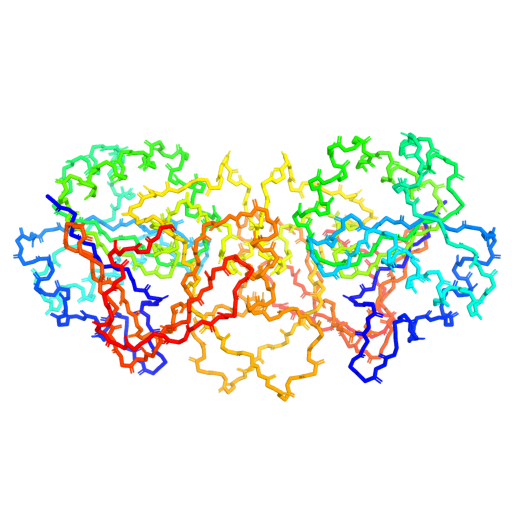 98.94 128 CYS A N 1
ATOM 979 C CA . CYS A 1 128 ? 7.723 -15.008 -4.18 1 98.94 128 CYS A CA 1
ATOM 980 C C . CYS A 1 128 ? 9.039 -14.414 -3.699 1 98.94 128 CYS A C 1
ATOM 982 O O . CYS A 1 128 ? 10.039 -15.125 -3.562 1 98.94 128 CYS A O 1
ATOM 984 N N . GLY A 1 129 ? 9.094 -13.148 -3.518 1 98.69 129 GLY A N 1
ATOM 985 C CA . GLY A 1 129 ? 10.289 -12.492 -2.996 1 98.69 129 GLY A CA 1
ATOM 986 C C . GLY A 1 129 ? 10.477 -12.695 -1.504 1 98.69 129 GLY A C 1
ATOM 987 O O . GLY A 1 129 ? 9.875 -13.594 -0.914 1 98.69 129 GLY A O 1
ATOM 988 N N . LEU A 1 130 ? 11.352 -11.852 -0.908 1 98.75 130 LEU A N 1
ATOM 989 C CA . LEU A 1 130 ? 11.703 -11.984 0.501 1 98.75 130 LEU A CA 1
ATOM 990 C C . LEU A 1 130 ? 10.633 -11.367 1.39 1 98.75 130 LEU A C 1
ATOM 992 O O . LEU A 1 130 ? 10.461 -11.766 2.543 1 98.75 130 LEU A O 1
ATOM 996 N N . SER A 1 131 ? 9.914 -10.375 0.873 1 98.81 131 SER A N 1
ATOM 997 C CA . SER A 1 131 ? 8.852 -9.68 1.598 1 98.81 131 SER A CA 1
ATOM 998 C C . SER A 1 131 ? 7.863 -9.031 0.639 1 98.81 131 SER A C 1
ATOM 1000 O O . SER A 1 131 ? 8.148 -8.883 -0.552 1 98.81 131 SER A O 1
ATOM 1002 N N . MET A 1 132 ? 6.727 -8.602 1.13 1 98.81 132 MET A N 1
ATOM 1003 C CA . MET A 1 132 ? 5.703 -7.938 0.331 1 98.81 132 MET A CA 1
ATOM 1004 C C . MET A 1 132 ? 5.91 -6.426 0.33 1 98.81 132 MET A C 1
ATOM 1006 O O . MET A 1 132 ? 5.012 -5.672 -0.056 1 98.81 132 MET A O 1
ATOM 1010 N N . GLN A 1 133 ? 6.996 -5.875 0.75 1 98.81 133 GLN A N 1
ATOM 1011 C CA . GLN A 1 133 ? 7.234 -4.473 1.067 1 98.81 133 GLN A CA 1
ATOM 1012 C C . GLN A 1 133 ? 7.336 -3.631 -0.201 1 98.81 133 GLN A C 1
ATOM 1014 O O . GLN A 1 133 ? 7.594 -2.426 -0.135 1 98.81 133 GLN A O 1
ATOM 1019 N N . THR A 1 134 ? 7.125 -4.254 -1.371 1 98.62 134 THR A N 1
ATOM 1020 C CA . THR A 1 134 ? 7.16 -3.529 -2.637 1 98.62 134 THR A CA 1
ATOM 1021 C C . THR A 1 134 ? 5.844 -3.695 -3.391 1 98.62 134 THR A C 1
ATOM 1023 O O . THR A 1 134 ? 5.789 -3.498 -4.605 1 98.62 134 THR A O 1
ATOM 1026 N N . THR A 1 135 ? 4.789 -4.164 -2.686 1 98.56 135 THR A N 1
ATOM 1027 C CA . THR A 1 135 ? 3.463 -4.258 -3.287 1 98.56 135 THR A CA 1
ATOM 1028 C C . THR A 1 135 ? 2.848 -2.871 -3.465 1 98.56 135 THR A C 1
ATOM 1030 O O . THR A 1 135 ? 3.133 -1.957 -2.688 1 98.56 135 THR A O 1
ATOM 1033 N N . ASN A 1 136 ? 1.991 -2.805 -4.465 1 96.06 136 ASN A N 1
ATOM 1034 C CA . ASN A 1 136 ? 1.221 -1.589 -4.707 1 96.06 136 ASN A CA 1
ATOM 1035 C C . ASN A 1 136 ? -0.16 -1.663 -4.062 1 96.06 136 ASN A C 1
ATOM 1037 O O . ASN A 1 136 ? -0.961 -0.735 -4.188 1 96.06 136 ASN A O 1
ATOM 1041 N N . ASP A 1 137 ? -0.435 -2.727 -3.4 1 97.75 137 ASP A N 1
ATOM 1042 C CA . ASP A 1 137 ? -1.787 -2.965 -2.904 1 97.75 137 ASP A CA 1
ATOM 1043 C C . ASP A 1 137 ? -2.082 -2.104 -1.679 1 97.75 137 ASP A C 1
ATOM 1045 O O . ASP A 1 137 ? -1.168 -1.735 -0.938 1 97.75 137 ASP A O 1
ATOM 1049 N N . MET A 1 138 ? -3.332 -1.742 -1.535 1 98.19 138 MET A N 1
ATOM 1050 C CA . MET A 1 138 ? -3.809 -1.046 -0.343 1 98.19 138 MET A CA 1
ATOM 1051 C C . MET A 1 138 ? -3.803 -1.974 0.867 1 98.19 138 MET A C 1
ATOM 1053 O O . MET A 1 138 ? -4.195 -3.137 0.764 1 98.19 138 MET A O 1
ATOM 1057 N N . PRO A 1 139 ? -3.312 -1.457 2.031 1 98.75 139 PRO A N 1
ATOM 1058 C CA . PRO A 1 139 ? -3.213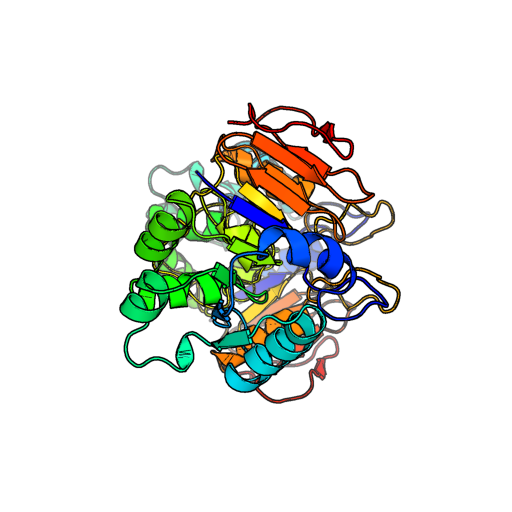 -2.299 3.227 1 98.75 139 PRO A CA 1
ATOM 1059 C C . PRO A 1 139 ? -4.562 -2.525 3.904 1 98.75 139 PRO A C 1
ATOM 1061 O O . PRO A 1 139 ? -4.77 -2.084 5.035 1 98.75 139 PRO A O 1
ATOM 1064 N N . ILE A 1 140 ? -5.391 -3.344 3.35 1 98.56 140 ILE A N 1
ATOM 1065 C CA . ILE A 1 140 ? -6.793 -3.439 3.74 1 98.56 140 ILE A CA 1
ATOM 1066 C C . ILE A 1 140 ? -6.922 -4.293 5 1 98.56 140 ILE A C 1
ATOM 1068 O O . ILE A 1 140 ? -7.977 -4.316 5.637 1 98.56 140 ILE A O 1
ATOM 1072 N N . ILE A 1 141 ? -5.918 -4.996 5.375 1 98.44 141 ILE A N 1
ATOM 1073 C CA . ILE A 1 141 ? -5.871 -5.855 6.555 1 98.44 141 ILE A CA 1
ATOM 1074 C C . ILE A 1 141 ? -4.438 -5.949 7.07 1 98.44 141 ILE A C 1
ATOM 1076 O O . ILE A 1 141 ? -3.486 -5.879 6.289 1 98.44 141 ILE A O 1
ATOM 1080 N N . TYR A 1 142 ? -4.281 -6.059 8.391 1 98.69 142 TYR A N 1
ATOM 1081 C CA . TYR A 1 142 ? -2.98 -6.051 9.047 1 98.69 142 TYR A CA 1
ATOM 1082 C C . TYR A 1 142 ? -2.428 -7.465 9.18 1 98.69 142 TYR A C 1
ATOM 1084 O O . TYR A 1 142 ? -2.867 -8.227 10.039 1 98.69 142 TYR A O 1
ATOM 1092 N N . PRO A 1 143 ? -1.421 -7.832 8.352 1 98.75 143 PRO A N 1
ATOM 1093 C CA . PRO A 1 143 ? -0.817 -9.156 8.484 1 98.75 143 PRO A CA 1
ATOM 1094 C C . PRO A 1 143 ? 0.146 -9.258 9.664 1 98.75 143 PRO A C 1
ATOM 1096 O O . PRO A 1 143 ? 0.658 -8.234 10.133 1 98.75 143 PRO A O 1
ATOM 1099 N N . PRO A 1 144 ? 0.447 -10.461 10.18 1 98.56 144 PRO A N 1
ATOM 1100 C CA . PRO A 1 144 ? 1.355 -10.602 11.32 1 98.56 144 PRO A CA 1
ATOM 1101 C C . PRO A 1 144 ? 2.812 -10.336 10.953 1 98.56 144 PRO A C 1
ATOM 1103 O O . PRO A 1 144 ? 3.658 -10.18 11.836 1 98.56 144 PRO A O 1
ATOM 1106 N N . SER A 1 145 ? 3.121 -10.352 9.656 1 98.69 145 SER A N 1
ATOM 1107 C CA . SER A 1 145 ? 4.465 -10.117 9.141 1 98.69 145 SER A CA 1
ATOM 1108 C C . SER A 1 145 ? 4.434 -9.719 7.668 1 98.69 145 SER A C 1
ATOM 1110 O O . SER A 1 145 ? 3.467 -10.016 6.961 1 98.69 145 SER A O 1
ATOM 1112 N N . PHE A 1 146 ? 5.465 -9.062 7.25 1 98.81 146 PHE A N 1
ATOM 1113 C CA . PHE A 1 146 ? 5.586 -8.742 5.832 1 98.81 146 PHE A CA 1
ATOM 1114 C C . PHE A 1 146 ? 6.449 -9.773 5.117 1 98.81 146 PHE A C 1
ATOM 1116 O O . PHE A 1 146 ? 6.586 -9.734 3.891 1 98.81 146 PHE A O 1
ATOM 1123 N N . GLN A 1 147 ? 7.031 -10.727 5.883 1 98.81 147 GLN A N 1
ATOM 1124 C CA . GLN A 1 147 ? 7.855 -11.773 5.285 1 98.81 147 GLN A CA 1
ATOM 1125 C C . GLN A 1 147 ? 7.008 -12.742 4.461 1 98.81 147 GLN A C 1
ATOM 1127 O O . GLN A 1 147 ? 5.902 -13.102 4.867 1 98.81 147 GLN A O 1
ATOM 1132 N N . THR A 1 148 ? 7.555 -13.156 3.363 1 98.81 148 THR A N 1
ATOM 1133 C CA . THR A 1 148 ? 6.773 -14 2.463 1 98.81 148 THR A CA 1
ATOM 1134 C C . THR A 1 148 ? 7.543 -15.266 2.102 1 98.81 148 THR A C 1
ATOM 1136 O O . THR A 1 148 ? 8.211 -15.859 2.953 1 98.81 148 THR A O 1
ATOM 1139 N N . LEU A 1 149 ? 7.488 -15.789 0.875 1 98.94 149 LEU A N 1
ATOM 1140 C CA . LEU A 1 149 ? 7.914 -17.156 0.562 1 98.94 149 LEU A CA 1
ATOM 1141 C C . LEU A 1 149 ? 9.43 -17.234 0.442 1 98.94 149 LEU A C 1
ATOM 1143 O O . LEU A 1 149 ? 10.023 -18.281 0.671 1 98.94 149 LEU A O 1
ATOM 1147 N N . GLY A 1 150 ? 10.102 -16.141 0.067 1 98.69 150 GLY A N 1
ATOM 1148 C CA . GLY A 1 150 ? 11.547 -16.141 -0.112 1 98.69 150 GLY A CA 1
ATOM 1149 C C . GLY A 1 150 ? 12.008 -17.141 -1.158 1 98.69 150 GLY A C 1
ATOM 1150 O O . GLY A 1 150 ? 13.016 -17.828 -0.965 1 98.69 150 GLY A O 1
ATOM 1151 N N . LEU A 1 151 ? 11.273 -17.281 -2.258 1 98.81 151 LEU A N 1
ATOM 1152 C CA . LEU A 1 151 ? 11.602 -18.234 -3.312 1 98.81 151 LEU A CA 1
ATOM 1153 C C . LEU A 1 151 ? 12.711 -17.703 -4.207 1 98.81 151 LEU A C 1
ATOM 1155 O O . LEU A 1 151 ? 13.414 -18.469 -4.871 1 98.81 151 LEU A O 1
ATOM 1159 N N . ILE A 1 152 ? 12.805 -16.391 -4.387 1 98.75 152 ILE A N 1
ATOM 1160 C CA . ILE A 1 152 ? 13.883 -15.711 -5.082 1 98.75 152 ILE A CA 1
ATOM 1161 C C . ILE A 1 152 ? 14.523 -14.68 -4.152 1 98.75 152 ILE A C 1
ATOM 1163 O O . ILE A 1 152 ? 13.906 -14.234 -3.184 1 98.75 152 ILE A O 1
ATOM 1167 N N . PRO A 1 153 ? 15.75 -14.289 -4.387 1 98.62 153 PRO A N 1
ATOM 1168 C CA . PRO A 1 153 ? 16.5 -13.484 -3.412 1 98.62 153 PRO A CA 1
ATOM 1169 C C . PRO A 1 153 ? 16.281 -11.984 -3.594 1 98.62 153 PRO A C 1
ATOM 1171 O O . PRO A 1 153 ? 17.078 -11.18 -3.123 1 98.62 153 PRO A O 1
ATOM 1174 N N . PHE A 1 154 ? 15.312 -11.562 -4.348 1 98.81 154 PHE A N 1
ATOM 1175 C CA . PHE A 1 154 ? 14.961 -10.156 -4.531 1 98.81 154 PHE A CA 1
ATOM 1176 C C . PHE A 1 154 ? 13.445 -9.977 -4.531 1 98.81 154 PHE A C 1
ATOM 1178 O O . PHE A 1 154 ? 12.695 -10.953 -4.539 1 98.81 154 PHE A O 1
ATOM 1185 N N . ASN A 1 155 ? 12.961 -8.758 -4.395 1 98.88 155 ASN A N 1
ATOM 1186 C CA . ASN A 1 155 ? 11.531 -8.469 -4.371 1 98.88 155 ASN A CA 1
ATOM 1187 C C . ASN A 1 155 ? 11.016 -8.062 -5.746 1 98.88 155 ASN A C 1
ATOM 1189 O O . ASN A 1 155 ? 11.797 -7.664 -6.613 1 98.88 155 ASN A O 1
ATOM 1193 N N . LEU A 1 156 ? 9.734 -8.219 -5.883 1 98.75 156 LEU A N 1
ATOM 1194 C CA . LEU A 1 156 ? 9.062 -7.879 -7.133 1 98.75 156 LEU A CA 1
ATOM 1195 C C . LEU A 1 156 ? 8.117 -6.699 -6.941 1 98.75 156 LEU A C 1
ATOM 1197 O O . LEU A 1 156 ? 7.551 -6.523 -5.855 1 98.75 156 LEU A O 1
ATOM 1201 N N . ASN A 1 157 ? 7.984 -5.918 -7.906 1 98.69 157 ASN A N 1
ATOM 1202 C CA . ASN A 1 157 ? 6.855 -5.016 -8.102 1 98.69 157 ASN A CA 1
ATOM 1203 C C . ASN A 1 157 ? 6.07 -5.367 -9.359 1 98.69 157 ASN A C 1
ATOM 1205 O O . ASN A 1 157 ? 6.363 -4.859 -10.445 1 98.69 157 ASN A O 1
ATOM 1209 N N . PRO A 1 158 ? 5.102 -6.215 -9.211 1 98.25 158 PRO A N 1
ATOM 1210 C CA . PRO A 1 158 ? 4.277 -6.578 -10.367 1 98.25 158 PRO A CA 1
ATOM 1211 C C . PRO A 1 158 ? 3.414 -5.422 -10.859 1 98.25 158 PRO A C 1
ATOM 1213 O O . PRO A 1 158 ? 3.277 -4.41 -10.172 1 98.25 158 PRO A O 1
ATOM 1216 N N . HIS A 1 159 ? 2.871 -5.5 -12.008 1 97.06 159 HIS A N 1
ATOM 1217 C CA . HIS A 1 159 ? 2.08 -4.449 -12.641 1 97.06 159 HIS A CA 1
ATOM 1218 C C . HIS A 1 159 ? 2.881 -3.156 -12.758 1 97.06 159 HIS A C 1
ATOM 1220 O O . HIS A 1 159 ? 2.328 -2.062 -12.617 1 97.06 159 HIS A O 1
ATOM 1226 N N . TYR A 1 160 ? 4.168 -3.318 -12.898 1 97.62 160 TYR A N 1
ATOM 1227 C CA . TYR A 1 160 ? 5.004 -2.123 -12.922 1 97.62 160 TYR A CA 1
ATOM 1228 C C . TYR A 1 160 ? 4.574 -1.17 -14.023 1 97.62 160 TYR A C 1
ATOM 1230 O O . TYR A 1 160 ? 4.355 -1.592 -15.164 1 97.62 160 TYR A O 1
ATOM 1238 N N . LEU A 1 161 ? 4.445 0.04 -13.68 1 91.88 161 LEU A N 1
ATOM 1239 C CA . LEU A 1 161 ? 4.051 1.108 -14.594 1 91.88 161 LEU A CA 1
ATOM 1240 C C . LEU A 1 161 ? 5.117 2.197 -14.648 1 91.88 161 LEU A C 1
ATOM 1242 O O . LEU A 1 161 ? 5.555 2.695 -13.602 1 91.88 161 LEU A O 1
ATOM 1246 N N . ASP A 1 162 ? 5.434 2.557 -15.828 1 91.19 162 ASP A N 1
ATOM 1247 C CA . ASP A 1 162 ? 6.359 3.672 -16.016 1 91.19 162 ASP A CA 1
ATOM 1248 C C . ASP A 1 162 ? 5.703 5 -15.641 1 91.19 162 ASP A C 1
ATOM 1250 O O . ASP A 1 162 ? 4.48 5.145 -15.75 1 91.19 162 ASP A O 1
ATOM 1254 N N . PRO A 1 163 ? 6.562 5.863 -15.203 1 88.06 163 PRO A N 1
ATOM 1255 C CA . PRO A 1 163 ? 5.988 7.188 -14.953 1 88.06 163 PRO A CA 1
ATOM 1256 C C . PRO A 1 163 ? 5.395 7.82 -16.203 1 88.06 163 PRO A C 1
ATOM 1258 O O . PRO A 1 163 ? 5.93 7.648 -17.297 1 88.06 163 PRO A O 1
ATOM 1261 N N . ASP A 1 164 ? 4.285 8.445 -16.016 1 85.38 164 ASP A N 1
ATOM 1262 C CA . ASP A 1 164 ? 3.68 9.242 -17.078 1 85.38 164 ASP A CA 1
ATOM 1263 C C . ASP A 1 164 ? 4.156 10.695 -17.016 1 85.38 164 ASP A C 1
ATOM 1265 O O . ASP A 1 164 ? 3.779 11.438 -16.109 1 85.38 164 ASP A O 1
ATOM 1269 N N . ALA A 1 165 ? 4.867 11.117 -17.938 1 82.06 165 ALA A N 1
ATOM 1270 C CA . ALA A 1 165 ? 5.48 12.445 -17.953 1 82.06 165 ALA A CA 1
ATOM 1271 C C . ALA A 1 165 ? 4.418 13.539 -18.031 1 82.06 165 ALA A C 1
ATOM 1273 O O . ALA A 1 165 ? 4.672 14.688 -17.656 1 82.06 165 ALA A O 1
ATOM 1274 N N . ASN A 1 166 ? 3.266 13.203 -18.438 1 82.81 166 ASN A N 1
ATOM 1275 C CA . ASN A 1 166 ? 2.225 14.203 -18.641 1 82.81 166 ASN A CA 1
ATOM 1276 C C . ASN A 1 166 ? 1.248 14.25 -17.469 1 82.81 166 ASN A C 1
ATOM 1278 O O . ASN A 1 166 ? 0.278 15.016 -17.5 1 82.81 166 ASN A O 1
ATOM 1282 N N . SER A 1 167 ? 1.606 13.492 -16.516 1 84.88 167 SER A N 1
ATOM 1283 C CA . SER A 1 167 ? 0.689 13.445 -15.391 1 84.88 167 SER A CA 1
ATOM 1284 C C . SER A 1 167 ? 0.799 14.703 -14.539 1 84.88 167 SER A C 1
ATOM 1286 O O . SER A 1 167 ? 1.899 15.219 -14.312 1 84.88 167 SER A O 1
ATOM 1288 N N . GLN A 1 168 ? -0.292 15.266 -13.984 1 84.75 168 GLN A N 1
ATOM 1289 C CA . GLN A 1 168 ? -0.312 16.391 -13.062 1 84.75 168 GLN A CA 1
ATOM 1290 C C . GLN A 1 168 ? -0.459 15.922 -11.617 1 84.75 168 GLN A C 1
ATOM 1292 O O . GLN A 1 168 ? -0.545 16.734 -10.703 1 84.75 168 GLN A O 1
ATOM 1297 N N . HIS A 1 169 ? -0.524 14.594 -11.57 1 86.44 169 HIS A N 1
ATOM 1298 C CA . HIS A 1 169 ? -0.64 14 -10.242 1 86.44 169 HIS A CA 1
ATOM 1299 C C . HIS A 1 169 ? 0.642 14.195 -9.438 1 86.44 169 HIS A C 1
ATOM 1301 O O . HIS A 1 169 ? 1.74 13.969 -9.945 1 86.44 169 HIS A O 1
ATOM 1307 N N . MET A 1 170 ? 0.507 14.617 -8.203 1 84.12 170 MET A N 1
ATOM 1308 C CA . MET A 1 170 ? 1.663 14.961 -7.379 1 84.12 170 MET A CA 1
ATOM 1309 C C . MET A 1 170 ? 2.027 13.805 -6.449 1 84.12 170 MET A C 1
ATOM 1311 O O . MET A 1 170 ? 2.984 13.898 -5.68 1 84.12 170 MET A O 1
ATOM 1315 N N . GLY A 1 171 ? 1.226 12.742 -6.484 1 82.81 171 GLY A N 1
ATOM 1316 C CA . GLY A 1 171 ? 1.619 11.539 -5.773 1 82.81 171 GLY A CA 1
ATOM 1317 C C . GLY A 1 171 ? 2.854 10.883 -6.355 1 82.81 171 GLY A C 1
ATOM 1318 O O . GLY A 1 171 ? 3.293 11.227 -7.453 1 82.81 171 GLY A O 1
ATOM 1319 N N . GLU A 1 172 ? 3.418 9.969 -5.617 1 87.44 172 GLU A N 1
ATOM 1320 C CA . GLU A 1 172 ? 4.699 9.344 -5.945 1 87.44 172 GLU A CA 1
ATOM 1321 C C . GLU A 1 172 ? 4.539 8.305 -7.051 1 87.44 172 GLU A C 1
ATOM 1323 O O . GLU A 1 172 ? 3.508 7.633 -7.137 1 87.44 172 GLU A O 1
ATOM 1328 N N . THR A 1 173 ? 5.523 8.211 -7.941 1 91.75 173 THR A N 1
ATOM 1329 C CA . THR A 1 173 ? 5.605 7.16 -8.953 1 91.75 173 THR A CA 1
ATOM 1330 C C . THR A 1 173 ? 6.059 5.844 -8.328 1 91.75 173 THR A C 1
ATOM 1332 O O . THR A 1 173 ? 6.512 5.816 -7.18 1 91.75 173 THR A O 1
ATOM 1335 N N . ARG A 1 174 ? 5.953 4.746 -9.125 1 95.25 174 ARG A N 1
ATOM 1336 C CA . ARG A 1 174 ? 6.473 3.463 -8.664 1 95.25 174 ARG A CA 1
ATOM 1337 C C . ARG A 1 174 ? 7.969 3.551 -8.367 1 95.25 174 ARG A C 1
ATOM 1339 O O . ARG A 1 174 ? 8.438 3.029 -7.355 1 95.25 174 ARG A O 1
ATOM 1346 N N . GLU A 1 175 ? 8.68 4.23 -9.234 1 95.44 175 GLU A N 1
ATOM 1347 C CA . GLU A 1 175 ? 10.125 4.387 -9.047 1 95.44 175 GLU A CA 1
ATOM 1348 C C . GLU A 1 175 ? 10.438 5.105 -7.738 1 95.44 175 GLU A C 1
ATOM 1350 O O . GLU A 1 175 ? 11.305 4.672 -6.98 1 95.44 175 GLU A O 1
ATOM 1355 N N . THR A 1 176 ? 9.703 6.172 -7.484 1 94.25 176 THR A N 1
ATOM 1356 C CA . THR A 1 176 ? 9.906 6.914 -6.246 1 94.25 176 THR A CA 1
ATOM 1357 C C . THR A 1 176 ? 9.672 6.016 -5.035 1 94.25 176 THR A C 1
ATOM 1359 O O . THR A 1 176 ? 10.469 6.012 -4.094 1 94.25 176 THR A O 1
ATOM 1362 N N . ARG A 1 177 ? 8.625 5.25 -5.09 1 96.56 177 ARG A N 1
ATOM 1363 C CA . ARG A 1 177 ? 8.273 4.383 -3.973 1 96.56 177 ARG A CA 1
ATOM 1364 C C . ARG A 1 177 ? 9.336 3.311 -3.756 1 96.56 177 ARG A C 1
ATOM 1366 O O . ARG A 1 177 ? 9.672 2.984 -2.615 1 96.56 177 ARG A O 1
ATOM 1373 N N . ILE A 1 178 ? 9.828 2.779 -4.82 1 97.94 178 ILE A N 1
ATOM 1374 C CA . ILE A 1 178 ? 10.844 1.736 -4.715 1 97.94 178 ILE A CA 1
ATOM 1375 C C . ILE A 1 178 ? 12.133 2.328 -4.16 1 97.94 178 ILE A C 1
ATOM 1377 O O . ILE A 1 178 ? 12.82 1.691 -3.355 1 97.94 178 ILE A O 1
ATOM 1381 N N . LYS A 1 179 ? 12.477 3.512 -4.586 1 96.5 179 LYS A N 1
ATOM 1382 C CA . LYS A 1 179 ? 13.633 4.191 -4.012 1 96.5 179 LYS A CA 1
ATOM 1383 C C . LYS A 1 179 ? 13.453 4.418 -2.512 1 96.5 179 LYS A C 1
ATOM 1385 O O . LYS A 1 179 ? 14.414 4.332 -1.745 1 96.5 179 LYS A O 1
ATOM 1390 N N . GLU A 1 180 ? 12.242 4.77 -2.119 1 97.31 180 GLU A N 1
ATOM 1391 C CA . GLU A 1 180 ? 11.945 4.883 -0.694 1 97.31 180 GLU A CA 1
ATOM 1392 C C . GLU A 1 180 ? 12.18 3.559 0.027 1 97.31 180 GLU A C 1
ATOM 1394 O O . GLU A 1 180 ? 12.711 3.537 1.139 1 97.31 180 GLU A O 1
ATOM 1399 N N . PHE A 1 181 ? 11.773 2.455 -0.579 1 98.56 181 PHE A N 1
ATOM 1400 C CA . PHE A 1 181 ? 12.039 1.131 -0.034 1 98.56 181 PHE A CA 1
ATOM 1401 C C . PHE A 1 181 ? 13.539 0.929 0.189 1 98.56 181 PHE A C 1
ATOM 1403 O O . PHE A 1 181 ? 13.953 0.413 1.229 1 98.56 181 PHE A O 1
ATOM 1410 N N . HIS A 1 182 ? 14.305 1.383 -0.701 1 98.31 182 HIS A N 1
ATOM 1411 C CA . HIS A 1 182 ? 15.75 1.181 -0.684 1 98.31 182 HIS A CA 1
ATOM 1412 C C . HIS A 1 182 ? 16.422 2.08 0.35 1 98.31 182 HIS A C 1
ATOM 1414 O O . HIS A 1 182 ? 17.609 1.934 0.628 1 98.31 182 HIS A O 1
ATOM 1420 N N . ALA A 1 183 ? 15.664 2.99 0.908 1 96.62 183 ALA A N 1
ATOM 1421 C CA . ALA A 1 183 ? 16.203 3.758 2.029 1 96.62 183 ALA A CA 1
ATOM 1422 C C . ALA A 1 183 ? 16.391 2.871 3.256 1 96.62 183 ALA A C 1
ATOM 1424 O O . ALA A 1 183 ? 17.234 3.16 4.109 1 96.62 183 ALA A O 1
ATOM 1425 N N . PHE A 1 184 ? 15.68 1.717 3.311 1 95.69 184 PHE A N 1
ATOM 1426 C CA . PHE A 1 184 ? 15.688 0.88 4.504 1 95.69 184 PHE A CA 1
ATOM 1427 C C . PHE A 1 184 ? 16.172 -0.529 4.176 1 95.69 184 PHE A C 1
ATOM 1429 O O . PHE A 1 184 ? 16.453 -1.318 5.078 1 95.69 184 PHE A O 1
ATOM 1436 N N . ASN A 1 185 ? 16.156 -0.789 2.895 1 96.12 185 ASN A N 1
ATOM 1437 C CA . ASN A 1 185 ? 16.453 -2.148 2.457 1 96.12 185 ASN A CA 1
ATOM 1438 C C . ASN A 1 185 ? 17.469 -2.16 1.312 1 96.12 185 ASN A C 1
ATOM 1440 O O . ASN A 1 185 ? 17.422 -1.291 0.438 1 96.12 185 ASN A O 1
ATOM 1444 N N . ALA A 1 186 ? 18.266 -3.166 1.244 1 97.25 186 ALA A N 1
ATOM 1445 C CA . ALA A 1 186 ? 19.25 -3.299 0.172 1 97.25 186 ALA A CA 1
ATOM 1446 C C . ALA A 1 186 ? 18.797 -4.324 -0.864 1 97.25 186 ALA A C 1
ATOM 1448 O O . ALA A 1 186 ? 19.453 -4.516 -1.886 1 97.25 186 ALA A O 1
ATOM 1449 N N . ILE A 1 187 ? 17.734 -5.016 -0.631 1 98.19 187 ILE A N 1
ATOM 1450 C CA . ILE A 1 187 ? 17.219 -6.066 -1.498 1 98.19 187 ILE A CA 1
ATOM 1451 C C . ILE A 1 187 ? 16.875 -5.484 -2.869 1 98.19 187 ILE A C 1
ATOM 1453 O O . ILE A 1 187 ? 16.156 -4.492 -2.969 1 98.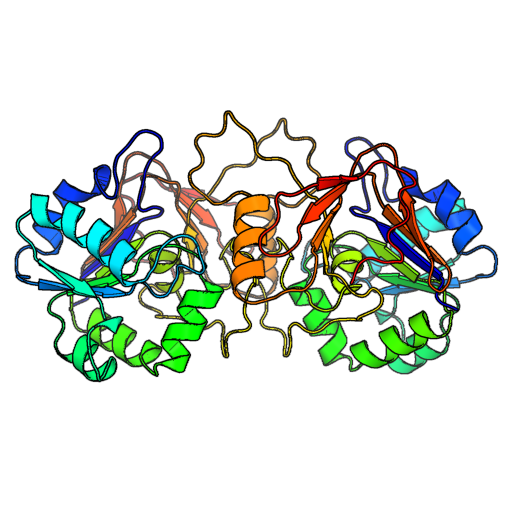19 187 ILE A O 1
ATOM 1457 N N . PRO A 1 188 ? 17.422 -6.031 -3.977 1 98.88 188 PRO A N 1
ATOM 1458 C CA . PRO A 1 188 ? 17 -5.566 -5.301 1 98.88 188 PRO A CA 1
ATOM 1459 C C . PRO A 1 188 ? 15.508 -5.723 -5.539 1 98.88 188 PRO A C 1
ATOM 1461 O O . PRO A 1 188 ? 14.875 -6.605 -4.953 1 98.88 188 PRO A O 1
ATOM 1464 N N . VAL A 1 189 ? 15.016 -4.859 -6.336 1 98.94 189 VAL A N 1
ATOM 1465 C CA . VAL A 1 189 ? 13.602 -4.914 -6.695 1 98.94 189 VAL A CA 1
ATOM 1466 C C . VAL A 1 189 ? 13.453 -4.949 -8.219 1 98.94 189 VAL A C 1
ATOM 1468 O O . VAL A 1 189 ? 14.078 -4.156 -8.922 1 98.94 189 VAL A O 1
ATOM 1471 N N . LEU A 1 190 ? 12.727 -5.852 -8.695 1 98.94 190 LEU A N 1
ATOM 1472 C CA . LEU A 1 190 ? 12.461 -5.941 -10.125 1 98.94 190 LEU A CA 1
ATOM 1473 C C . LEU A 1 190 ? 11.047 -5.457 -10.445 1 98.94 190 LEU A C 1
ATOM 1475 O O . LEU A 1 190 ? 10.062 -6.07 -10.023 1 98.94 190 LEU A O 1
ATOM 1479 N N . GLY A 1 191 ? 10.938 -4.312 -11.133 1 98.81 191 GLY A N 1
ATOM 1480 C CA . GLY A 1 191 ? 9.672 -3.926 -11.727 1 98.81 191 GLY A CA 1
ATOM 1481 C C . GLY A 1 191 ? 9.289 -4.781 -12.922 1 98.81 191 GLY A C 1
ATOM 1482 O O . GLY A 1 191 ? 9.914 -4.699 -13.977 1 98.81 191 GLY A O 1
ATOM 1483 N N . LEU A 1 192 ? 8.289 -5.594 -12.742 1 98.75 192 LEU A N 1
ATOM 1484 C CA . LEU A 1 192 ? 7.883 -6.551 -13.766 1 98.75 192 LEU A CA 1
ATOM 1485 C C . LEU A 1 192 ? 6.621 -6.074 -14.484 1 98.75 192 LEU A C 1
ATOM 1487 O O . LEU A 1 192 ? 5.539 -6.047 -13.891 1 98.75 192 LEU A O 1
ATOM 1491 N N . ARG A 1 193 ? 6.699 -5.699 -15.727 1 98 193 ARG A N 1
ATOM 1492 C CA . ARG A 1 193 ? 5.598 -5.152 -16.5 1 98 193 ARG A CA 1
ATOM 1493 C C . ARG A 1 193 ? 4.602 -6.242 -16.891 1 98 193 ARG A C 1
ATOM 1495 O O . ARG A 1 193 ? 4.969 -7.414 -17 1 98 193 ARG A O 1
ATOM 1502 N N . GLU A 1 194 ? 3.383 -5.875 -17.062 1 97.38 194 GLU A N 1
ATOM 1503 C CA . GLU A 1 194 ? 2.334 -6.824 -17.422 1 97.38 194 GLU A CA 1
ATOM 1504 C C . GLU A 1 194 ? 2.631 -7.492 -18.766 1 97.38 194 GLU A C 1
ATOM 1506 O O . GLU A 1 194 ? 2.906 -6.812 -19.75 1 97.38 194 GLU A O 1
ATOM 1511 N N . GLY A 1 195 ? 2.559 -8.75 -18.734 1 97.06 195 GLY A N 1
ATOM 1512 C CA . GLY A 1 195 ? 2.912 -9.531 -19.906 1 97.06 195 GLY A CA 1
ATOM 1513 C C . GLY A 1 195 ? 4.254 -10.234 -19.766 1 97.06 195 GLY A C 1
ATOM 1514 O O . GLY A 1 195 ? 4.559 -11.148 -20.547 1 97.06 195 GLY A O 1
ATOM 1515 N N . SER A 1 196 ? 5.059 -9.812 -18.828 1 98.5 196 SER A N 1
ATOM 1516 C CA . SER A 1 196 ? 6.344 -10.438 -18.531 1 98.5 196 SER A CA 1
ATOM 1517 C C . SER A 1 196 ? 6.234 -11.391 -17.359 1 98.5 196 SER A C 1
ATOM 1519 O O . SER A 1 196 ? 5.305 -11.289 -16.547 1 98.5 196 SER A O 1
ATOM 1521 N N . TRP A 1 197 ? 7.133 -12.352 -17.281 1 98.88 197 TRP A N 1
ATOM 1522 C CA . TRP A 1 197 ? 7.219 -13.273 -16.141 1 98.88 197 TRP A CA 1
ATOM 1523 C C . TRP A 1 197 ? 8.641 -13.781 -15.961 1 98.88 197 TRP A C 1
ATOM 1525 O O . TRP A 1 197 ? 9.5 -13.57 -16.828 1 98.88 197 TRP A O 1
ATOM 1535 N N . LEU A 1 198 ? 8.922 -14.289 -14.805 1 98.94 198 LEU A N 1
ATOM 1536 C CA . LEU A 1 198 ? 10.18 -14.977 -14.523 1 98.94 198 LEU A CA 1
ATOM 1537 C C . LEU A 1 198 ? 9.992 -16.484 -14.562 1 98.94 198 LEU A C 1
ATOM 1539 O O . LEU A 1 198 ? 8.984 -17.016 -14.078 1 98.94 198 LEU A O 1
ATOM 1543 N N . GLU A 1 199 ? 10.898 -17.141 -15.203 1 98.94 199 GLU A N 1
ATOM 1544 C CA . GLU A 1 199 ? 11.039 -18.594 -15.117 1 98.94 199 GLU A CA 1
ATOM 1545 C C . GLU A 1 199 ? 12.203 -18.984 -14.219 1 98.94 199 GLU A C 1
ATOM 1547 O O . GLU A 1 199 ? 13.336 -18.578 -14.453 1 98.94 199 GLU A O 1
ATOM 1552 N N . VAL A 1 200 ? 11.891 -19.656 -13.172 1 98.88 200 VAL A N 1
ATOM 1553 C CA . VAL A 1 200 ? 12.898 -20.109 -12.227 1 98.88 200 VAL A CA 1
ATOM 1554 C C . VAL A 1 200 ? 13.07 -21.625 -12.344 1 98.88 200 VAL A C 1
ATOM 1556 O O . VAL A 1 200 ? 12.125 -22.375 -12.094 1 98.88 200 VAL A O 1
ATOM 1559 N N . LYS A 1 201 ? 14.148 -22.156 -12.773 1 98.44 201 LYS A N 1
ATOM 1560 C CA . LYS A 1 201 ? 14.547 -23.562 -12.828 1 98.44 201 LYS A CA 1
ATOM 1561 C C . LYS A 1 201 ? 15.805 -23.797 -12.008 1 98.44 201 LYS A C 1
ATOM 1563 O O . LYS A 1 201 ? 16.922 -23.594 -12.492 1 98.44 201 LYS A O 1
ATOM 1568 N N . GLY A 1 202 ? 15.594 -24.344 -10.797 1 97.75 202 GLY A N 1
ATOM 1569 C CA . GLY A 1 202 ? 16.719 -24.422 -9.867 1 97.75 202 GLY A CA 1
ATOM 1570 C C . GLY A 1 202 ? 17.234 -23.062 -9.445 1 97.75 202 GLY A C 1
ATOM 1571 O O . GLY A 1 202 ? 16.484 -22.25 -8.898 1 97.75 202 GLY A O 1
ATOM 1572 N N . ASN A 1 203 ? 18.484 -22.844 -9.836 1 97.06 203 ASN A N 1
ATOM 1573 C CA . ASN A 1 203 ? 19.078 -21.578 -9.469 1 97.06 203 ASN A CA 1
ATOM 1574 C C . ASN A 1 203 ? 19.016 -20.578 -10.625 1 97.06 203 ASN A C 1
ATOM 1576 O O . ASN A 1 203 ? 19.391 -19.406 -10.461 1 97.06 203 ASN A O 1
ATOM 1580 N N . LYS A 1 204 ? 18.531 -21.047 -11.703 1 98.44 204 LYS A N 1
ATOM 1581 C CA . LYS A 1 204 ? 18.469 -20.172 -12.867 1 98.44 204 LYS A CA 1
ATOM 1582 C C . LYS A 1 204 ? 17.172 -19.359 -12.875 1 98.44 204 LYS A C 1
ATOM 1584 O O . LYS A 1 204 ? 16.078 -19.906 -12.727 1 98.44 204 LYS A O 1
ATOM 1589 N N . ILE A 1 205 ? 17.266 -18.062 -12.969 1 98.88 205 ILE A N 1
ATOM 1590 C CA . ILE A 1 205 ? 16.141 -17.141 -13.062 1 98.88 205 ILE A CA 1
ATOM 1591 C C . ILE A 1 205 ? 16.219 -16.375 -14.383 1 98.88 205 ILE A C 1
ATOM 1593 O O . ILE A 1 205 ? 17.203 -15.68 -14.648 1 98.88 205 ILE A O 1
ATOM 1597 N N . THR A 1 206 ? 15.195 -16.5 -15.203 1 98.94 206 THR A N 1
ATOM 1598 C CA . THR A 1 206 ? 15.211 -15.883 -16.531 1 98.94 206 THR A CA 1
ATOM 1599 C C . THR A 1 206 ? 13.984 -15 -16.734 1 98.94 206 THR A C 1
ATOM 1601 O O . THR A 1 206 ? 12.859 -15.398 -16.406 1 98.94 206 THR A O 1
ATOM 1604 N N . LEU A 1 207 ? 14.227 -13.797 -17.234 1 98.94 207 LEU A N 1
ATOM 1605 C CA . LEU A 1 207 ? 13.133 -12.914 -17.609 1 98.94 207 LEU A CA 1
ATOM 1606 C C . LEU A 1 207 ? 12.508 -13.352 -18.922 1 98.94 207 LEU A C 1
ATOM 1608 O O . LEU A 1 207 ? 13.211 -13.562 -19.922 1 98.94 207 LEU A O 1
ATOM 1612 N N . LYS A 1 208 ? 11.195 -13.492 -18.906 1 98.88 208 LYS A N 1
ATOM 1613 C CA . LYS A 1 208 ? 10.461 -13.93 -20.094 1 98.88 208 LYS A CA 1
ATOM 1614 C C . LYS A 1 208 ? 9.375 -12.93 -20.469 1 98.88 208 LYS A C 1
ATOM 1616 O O . LYS A 1 208 ? 9.062 -12.031 -19.688 1 98.88 208 LYS A O 1
ATOM 1621 N N . GLY A 1 209 ? 8.758 -13.102 -21.656 1 97.94 209 GLY A N 1
ATOM 1622 C CA . GLY A 1 209 ? 7.766 -12.18 -22.188 1 97.94 209 GLY A CA 1
ATOM 1623 C C . GLY A 1 209 ? 8.336 -11.219 -23.219 1 97.94 209 GLY A C 1
ATOM 1624 O O . GLY A 1 209 ? 9.516 -11.312 -23.562 1 97.94 209 GLY A O 1
ATOM 1625 N N . ALA A 1 210 ? 7.562 -10.281 -23.734 1 96.31 210 ALA A N 1
ATOM 1626 C CA . ALA A 1 210 ? 7.965 -9.414 -24.844 1 96.31 210 ALA A CA 1
ATOM 1627 C C . ALA A 1 210 ? 8.523 -8.094 -24.328 1 96.31 210 ALA A C 1
ATOM 1629 O O . ALA A 1 210 ? 9.141 -7.336 -25.078 1 96.31 210 ALA A O 1
ATOM 1630 N N . LEU A 1 211 ? 8.359 -7.789 -23.062 1 97.31 211 LEU A N 1
ATOM 1631 C CA . LEU A 1 211 ? 8.711 -6.473 -22.531 1 97.31 211 LEU A CA 1
ATOM 1632 C C . LEU A 1 211 ? 9.984 -6.539 -21.703 1 97.31 211 LEU A C 1
ATOM 1634 O O . LEU A 1 211 ? 10.328 -7.598 -21.172 1 97.31 211 LEU A O 1
ATOM 1638 N N . LYS A 1 212 ? 10.594 -5.449 -21.594 1 98.38 212 LYS A N 1
ATOM 1639 C CA . LYS A 1 212 ? 11.703 -5.297 -20.641 1 98.38 212 LYS A CA 1
ATOM 1640 C C . LYS A 1 212 ? 11.188 -5.234 -19.219 1 98.38 212 LYS A C 1
ATOM 1642 O O . LYS A 1 212 ? 10.023 -4.918 -18.969 1 98.38 212 LYS A O 1
ATOM 1647 N N . ALA A 1 213 ? 12.016 -5.586 -18.266 1 98.69 213 ALA A N 1
ATOM 1648 C CA . ALA A 1 213 ? 11.789 -5.332 -16.844 1 98.69 213 ALA A CA 1
ATOM 1649 C C . ALA A 1 213 ? 12.711 -4.223 -16.344 1 98.69 213 ALA A C 1
ATOM 1651 O O . ALA A 1 213 ? 13.719 -3.906 -16.969 1 98.69 213 ALA A O 1
ATOM 1652 N N . ARG A 1 214 ? 12.344 -3.572 -15.352 1 98.69 214 ARG A N 1
ATOM 1653 C CA . ARG A 1 214 ? 13.164 -2.516 -14.773 1 98.69 214 ARG A CA 1
ATOM 1654 C C . ARG A 1 214 ? 13.758 -2.955 -13.438 1 98.69 214 ARG A C 1
ATOM 1656 O O . ARG A 1 214 ? 13.016 -3.312 -12.516 1 98.69 214 ARG A O 1
ATOM 1663 N N . LEU A 1 215 ? 15.047 -2.93 -13.32 1 98.88 215 LEU A N 1
ATOM 1664 C CA . LEU A 1 215 ? 15.766 -3.385 -12.133 1 98.88 215 LEU A CA 1
ATOM 1665 C C . LEU A 1 215 ? 16.188 -2.201 -11.273 1 98.88 215 LEU A C 1
ATOM 1667 O O . LEU A 1 215 ? 16.75 -1.229 -11.781 1 98.88 215 LEU A O 1
ATOM 1671 N N . PHE A 1 216 ? 15.938 -2.287 -10.023 1 98.75 216 PHE A N 1
ATOM 1672 C CA . PHE A 1 216 ? 16.344 -1.287 -9.047 1 98.75 216 PHE A CA 1
ATOM 1673 C C . PHE A 1 216 ? 17.312 -1.888 -8.031 1 98.75 216 PHE A C 1
ATOM 1675 O O . PHE A 1 216 ? 17.016 -2.928 -7.434 1 98.75 216 PHE A O 1
ATOM 1682 N N . LYS A 1 217 ? 18.375 -1.306 -7.871 1 98.44 217 LYS A N 1
ATOM 1683 C CA . LYS A 1 217 ? 19.328 -1.602 -6.812 1 98.44 217 LYS A CA 1
ATOM 1684 C C . LYS A 1 217 ? 19.594 -0.369 -5.953 1 98.44 217 LYS A C 1
ATOM 1686 O O . LYS A 1 217 ? 19.578 0.758 -6.453 1 98.44 217 LYS A O 1
ATOM 1691 N N . GLN A 1 218 ? 19.797 -0.628 -4.703 1 97.25 218 GLN A N 1
ATOM 1692 C CA . GLN A 1 218 ? 20.016 0.476 -3.777 1 97.25 218 GLN A CA 1
ATOM 1693 C C . GLN A 1 218 ? 21.156 1.372 -4.25 1 97.25 218 GLN A C 1
ATOM 1695 O O . GLN A 1 218 ? 22.234 0.885 -4.586 1 97.25 218 GLN A O 1
ATOM 1700 N N . ASN A 1 219 ? 20.875 2.691 -4.352 1 95.44 219 ASN A N 1
ATOM 1701 C CA . ASN A 1 219 ? 21.859 3.73 -4.66 1 95.44 219 ASN A CA 1
ATOM 1702 C C . ASN A 1 219 ? 22.359 3.619 -6.094 1 95.44 219 ASN A C 1
ATOM 1704 O O . ASN A 1 219 ? 23.484 4.035 -6.398 1 95.44 219 ASN A O 1
ATOM 1708 N N . GLU A 1 220 ? 21.656 2.945 -7.008 1 97.06 220 GLU A N 1
ATOM 1709 C CA . GLU A 1 220 ? 21.984 2.85 -8.43 1 97.06 220 GLU A CA 1
ATOM 1710 C C . GLU A 1 220 ? 20.828 3.348 -9.297 1 97.06 220 GLU A C 1
ATOM 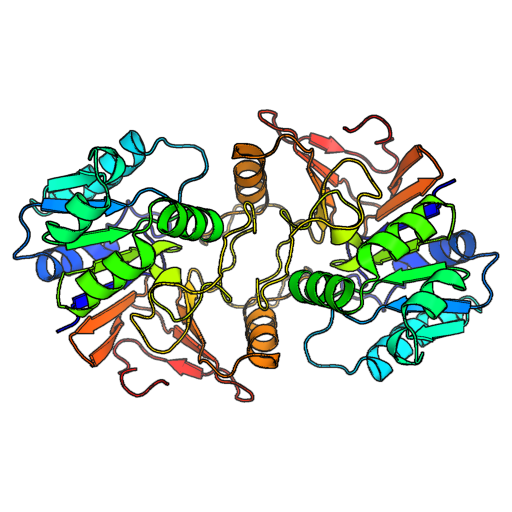1712 O O . GLU A 1 220 ? 19.688 3.346 -8.859 1 97.06 220 GLU A O 1
ATOM 1717 N N . ALA A 1 221 ? 21.188 3.82 -10.43 1 97.25 221 ALA A N 1
ATOM 1718 C CA . ALA A 1 221 ? 20.156 4.133 -11.414 1 97.25 221 ALA A CA 1
ATOM 1719 C C . ALA A 1 221 ? 19.438 2.865 -11.867 1 97.25 221 ALA A C 1
ATOM 1721 O O . ALA A 1 221 ? 20.062 1.822 -12.062 1 97.25 221 ALA A O 1
ATOM 1722 N N . PRO A 1 222 ? 18.188 2.949 -11.992 1 97.88 222 PRO A N 1
ATOM 1723 C CA . PRO A 1 222 ? 17.469 1.765 -12.484 1 97.88 222 PRO A CA 1
ATOM 1724 C C . PRO A 1 222 ? 17.969 1.298 -13.844 1 97.88 222 PRO A C 1
ATOM 1726 O O . PRO A 1 222 ? 18.453 2.109 -14.648 1 97.88 222 PRO A O 1
ATOM 1729 N N . GLN A 1 223 ? 17.891 0.055 -14.078 1 98.31 223 GLN A N 1
ATOM 1730 C CA . GLN A 1 223 ? 18.344 -0.545 -15.328 1 98.31 223 GLN A CA 1
ATOM 1731 C C . GLN A 1 223 ? 17.219 -1.267 -16.047 1 98.31 223 GLN A C 1
ATOM 1733 O O . GLN A 1 223 ? 16.406 -1.94 -15.406 1 98.31 223 GLN A O 1
ATOM 1738 N N . GLU A 1 224 ? 17.188 -1.147 -17.328 1 98.62 224 GLU A N 1
ATOM 1739 C CA . GLU A 1 224 ? 16.266 -1.922 -18.156 1 98.62 224 GLU A CA 1
ATOM 1740 C C . GLU A 1 224 ? 16.875 -3.258 -18.562 1 98.62 224 GLU A C 1
ATOM 1742 O O . GLU A 1 224 ? 17.984 -3.299 -19.109 1 98.62 224 GLU A O 1
ATOM 1747 N N . LEU A 1 225 ? 16.156 -4.289 -18.266 1 98.69 225 LEU A N 1
ATOM 1748 C CA . LEU A 1 225 ? 16.625 -5.629 -18.625 1 98.69 225 LEU A CA 1
ATOM 1749 C C . LEU A 1 225 ? 15.82 -6.199 -19.781 1 98.69 225 LEU A C 1
ATOM 1751 O O . LEU A 1 225 ? 14.594 -6.172 -19.766 1 98.69 225 LEU A O 1
ATOM 1755 N N . GLU A 1 226 ? 16.453 -6.758 -20.75 1 98.56 226 GLU A N 1
ATOM 1756 C CA . GLU A 1 226 ? 15.812 -7.34 -21.922 1 98.56 226 GLU A CA 1
ATOM 1757 C C . GLU A 1 226 ? 15.227 -8.711 -21.609 1 98.56 226 GLU A C 1
ATOM 1759 O O . GLU A 1 226 ? 15.703 -9.414 -20.719 1 98.56 226 GLU A O 1
ATOM 1764 N N . THR A 1 227 ? 14.258 -9.062 -22.359 1 98.31 227 THR A N 1
ATOM 1765 C CA . THR A 1 227 ? 13.75 -10.422 -22.297 1 98.31 227 THR A CA 1
ATOM 1766 C C . THR A 1 227 ? 14.883 -11.43 -22.453 1 98.31 227 THR A C 1
ATOM 1768 O O . THR A 1 227 ? 15.875 -11.156 -23.141 1 98.31 227 THR A O 1
ATOM 1771 N N . GLU A 1 228 ? 14.766 -12.484 -21.75 1 98.69 228 GLU A N 1
ATOM 1772 C CA . GLU A 1 228 ? 15.711 -13.594 -21.766 1 98.69 228 GLU A CA 1
ATOM 1773 C C . GLU A 1 228 ? 16.953 -13.266 -20.922 1 98.69 228 GLU A C 1
ATOM 1775 O O . GLU A 1 228 ? 17.891 -14.055 -20.875 1 98.69 228 GLU A O 1
ATOM 1780 N N . SER A 1 229 ? 16.953 -12.102 -20.25 1 98.62 229 SER A N 1
ATOM 1781 C CA . SER A 1 229 ? 18.047 -11.812 -19.328 1 98.62 229 SER A CA 1
ATOM 1782 C C . SER A 1 229 ? 18.141 -12.852 -18.219 1 98.62 229 SER A C 1
ATOM 1784 O O . SER A 1 229 ? 17.109 -13.305 -17.703 1 98.62 229 SER A O 1
ATOM 1786 N N . ASP A 1 230 ? 19.375 -13.227 -17.922 1 98.75 230 ASP A N 1
ATOM 1787 C CA . ASP A 1 230 ? 19.656 -14.117 -16.797 1 98.75 230 ASP A CA 1
ATOM 1788 C C . ASP A 1 230 ? 19.812 -13.328 -15.492 1 98.75 230 ASP A C 1
ATOM 1790 O O . ASP A 1 230 ? 20.734 -12.531 -15.344 1 98.75 230 ASP A O 1
ATOM 1794 N N . LEU A 1 231 ? 18.938 -13.594 -14.555 1 98.75 231 LEU A N 1
ATOM 1795 C CA . LEU A 1 231 ? 18.922 -12.844 -13.305 1 98.75 231 LEU A CA 1
ATOM 1796 C C . LEU A 1 231 ? 19.438 -13.703 -12.148 1 98.75 231 LEU A C 1
ATOM 1798 O O . LEU A 1 231 ? 19.234 -13.367 -10.984 1 98.75 231 LEU A O 1
ATOM 1802 N N . SER A 1 232 ? 20.109 -14.766 -12.414 1 98.56 232 SER A N 1
ATOM 1803 C CA . SER A 1 232 ? 20.5 -15.766 -11.422 1 98.56 232 SER A CA 1
ATOM 1804 C C . SER A 1 232 ? 21.484 -15.188 -10.414 1 98.56 232 SER A C 1
ATOM 1806 O O . SER A 1 232 ? 21.594 -15.688 -9.289 1 98.56 232 SER A O 1
ATOM 1808 N N . SER A 1 233 ? 22.141 -14.156 -10.805 1 97.56 233 SER A N 1
ATOM 1809 C CA . SER A 1 233 ? 23.172 -13.602 -9.93 1 97.56 233 SER A CA 1
ATOM 1810 C C . SER A 1 233 ? 22.625 -12.453 -9.094 1 97.56 233 SER A C 1
ATOM 1812 O O . SER A 1 233 ? 23.344 -11.906 -8.242 1 97.56 233 SER A O 1
ATOM 1814 N N . LEU A 1 234 ? 21.453 -12.07 -9.336 1 96.88 234 LEU A N 1
ATOM 1815 C CA . LEU A 1 234 ? 20.844 -10.938 -8.641 1 96.88 234 LEU A CA 1
ATOM 1816 C C . LEU A 1 234 ? 20.562 -11.281 -7.18 1 96.88 234 LEU A C 1
ATOM 1818 O O . LEU A 1 234 ? 19.844 -12.242 -6.891 1 96.88 234 LEU A O 1
ATOM 1822 N N . LYS A 1 235 ? 21.297 -10.523 -6.215 1 92.06 235 LYS A N 1
ATOM 1823 C CA . LYS A 1 235 ? 21.109 -10.75 -4.781 1 92.06 235 LYS A CA 1
ATOM 1824 C C . LYS A 1 235 ? 21.406 -9.484 -3.982 1 92.06 235 LYS A C 1
ATOM 1826 O O . LYS A 1 235 ? 22.156 -8.617 -4.438 1 92.06 235 LYS A O 1
ATOM 1831 N N . MET B 1 1 ? -11.906 22.453 21.688 1 93.06 1 MET B N 1
ATOM 1832 C CA . MET B 1 1 ? -12.562 21.781 20.562 1 93.06 1 MET B CA 1
ATOM 1833 C C . MET B 1 1 ? -11.594 21.594 19.406 1 93.06 1 MET B C 1
ATOM 1835 O O . MET B 1 1 ? -10.711 22.422 19.188 1 93.06 1 MET B O 1
ATOM 1839 N N . LYS B 1 2 ? -11.773 20.547 18.578 1 98.31 2 LYS B N 1
ATOM 1840 C CA . LYS B 1 2 ? -10.836 20.219 17.516 1 98.31 2 LYS B CA 1
ATOM 1841 C C . LYS B 1 2 ? -10.688 21.391 16.531 1 98.31 2 LYS B C 1
ATOM 1843 O O . LYS B 1 2 ? -11.672 22.047 16.203 1 98.31 2 LYS B O 1
ATOM 1848 N N . SER B 1 3 ? -9.539 21.641 16.078 1 98.88 3 SER B N 1
ATOM 1849 C CA . SER B 1 3 ? -9.18 22.594 15.023 1 98.88 3 SER B CA 1
ATOM 1850 C C . SER B 1 3 ? -8.164 22 14.062 1 98.88 3 SER B C 1
ATOM 1852 O O . SER B 1 3 ? -6.957 22.062 14.305 1 98.88 3 SER B O 1
ATOM 1854 N N . ILE B 1 4 ? -8.664 21.438 12.984 1 98.94 4 ILE B N 1
ATOM 1855 C CA . ILE B 1 4 ? -7.812 20.578 12.156 1 98.94 4 ILE B CA 1
ATOM 1856 C C . ILE B 1 4 ? -7.996 20.953 10.688 1 98.94 4 ILE B C 1
ATOM 1858 O O . ILE B 1 4 ? -9.117 21.188 10.234 1 98.94 4 ILE B O 1
ATOM 1862 N N . ILE B 1 5 ? -6.934 21.031 9.961 1 98.94 5 ILE B N 1
ATOM 1863 C CA . ILE B 1 5 ? -6.926 21.078 8.5 1 98.94 5 ILE B CA 1
ATOM 1864 C C . ILE B 1 5 ? -6.289 19.797 7.949 1 98.94 5 ILE B C 1
ATOM 1866 O O . ILE B 1 5 ? -5.168 19.453 8.32 1 98.94 5 ILE B O 1
ATOM 1870 N N . ILE B 1 6 ? -7.004 19.062 7.125 1 98.94 6 ILE B N 1
ATOM 1871 C CA . ILE B 1 6 ? -6.578 17.812 6.52 1 98.94 6 ILE B CA 1
ATOM 1872 C C . ILE B 1 6 ? -6.477 17.969 5.004 1 98.94 6 ILE B C 1
ATOM 1874 O O . ILE B 1 6 ? -7.484 17.906 4.297 1 98.94 6 ILE B O 1
ATOM 1878 N N . ALA B 1 7 ? -5.277 18.156 4.477 1 98.88 7 ALA B N 1
ATOM 1879 C CA . ALA B 1 7 ? -5.109 18.516 3.07 1 98.88 7 ALA B CA 1
ATOM 1880 C C . ALA B 1 7 ? -4.605 17.328 2.254 1 98.88 7 ALA B C 1
ATOM 1882 O O . ALA B 1 7 ? -3.68 16.625 2.67 1 98.88 7 ALA B O 1
ATOM 1883 N N . SER B 1 8 ? -5.164 17.141 1.102 1 98.56 8 SER B N 1
ATOM 1884 C CA . SER B 1 8 ? -4.82 16 0.259 1 98.56 8 SER B CA 1
ATOM 1885 C C . SER B 1 8 ? -3.334 16.016 -0.091 1 98.56 8 SER B C 1
ATOM 1887 O O . SER B 1 8 ? -2.705 14.953 -0.161 1 98.56 8 SER B O 1
ATOM 1889 N N . THR B 1 9 ? -2.805 17.172 -0.309 1 98 9 THR B N 1
ATOM 1890 C CA . THR B 1 9 ? -1.411 17.312 -0.718 1 98 9 THR B CA 1
ATOM 1891 C C . THR B 1 9 ? -0.826 18.625 -0.223 1 98 9 THR B C 1
ATOM 1893 O O . THR B 1 9 ? -1.566 19.547 0.146 1 98 9 THR B O 1
ATOM 1896 N N . SER B 1 10 ? 0.512 18.609 -0.133 1 97.69 10 SER B N 1
ATOM 1897 C CA . SER B 1 10 ? 1.199 19.828 0.266 1 97.69 10 SER B CA 1
ATOM 1898 C C . SER B 1 10 ? 1.433 20.75 -0.93 1 97.69 10 SER B C 1
ATOM 1900 O O . SER B 1 10 ? 1.546 21.969 -0.771 1 97.69 10 SER B O 1
ATOM 1902 N N . THR B 1 11 ? 1.508 20.109 -2.111 1 96.56 11 THR B N 1
ATOM 1903 C CA . THR B 1 11 ? 1.922 20.875 -3.281 1 96.56 11 THR B CA 1
ATOM 1904 C C . THR B 1 11 ? 1.042 20.547 -4.484 1 96.56 11 THR B C 1
ATOM 1906 O O . THR B 1 11 ? 0.863 19.375 -4.824 1 96.56 11 THR B O 1
ATOM 1909 N N . LEU B 1 12 ? 0.515 21.562 -5.156 1 95.88 12 LEU B N 1
ATOM 1910 C CA . LEU B 1 12 ? -0.217 21.375 -6.402 1 95.88 12 LEU B CA 1
ATOM 1911 C C . LEU B 1 12 ? 0.725 21.453 -7.602 1 95.88 12 LEU B C 1
ATOM 1913 O O . LEU B 1 12 ? 1.77 22.094 -7.535 1 95.88 12 LEU B O 1
ATOM 1917 N N . HIS B 1 13 ? 0.309 20.797 -8.609 1 93.31 13 HIS B N 1
ATOM 1918 C CA . HIS B 1 13 ? 1.099 20.844 -9.836 1 93.31 13 HIS B CA 1
ATOM 1919 C C . HIS B 1 13 ? 1.338 22.297 -10.273 1 93.31 13 HIS B C 1
ATOM 1921 O O . HIS B 1 13 ? 0.392 23.078 -10.391 1 93.31 13 HIS B O 1
ATOM 1927 N N . GLY B 1 14 ? 2.561 22.578 -10.422 1 92.94 14 GLY B N 1
ATOM 1928 C CA . GLY B 1 14 ? 2.916 23.906 -10.875 1 92.94 14 GLY B CA 1
ATOM 1929 C C . GLY B 1 14 ? 2.973 24.922 -9.758 1 92.94 14 GLY B C 1
ATOM 1930 O O . GLY B 1 14 ? 3.273 26.094 -9.992 1 92.94 14 GLY B O 1
ATOM 1931 N N . GLY B 1 15 ? 2.648 24.578 -8.523 1 94.88 15 GLY B N 1
ATOM 1932 C CA . GLY B 1 15 ? 2.643 25.5 -7.398 1 94.88 15 GLY B CA 1
ATOM 1933 C C . GLY B 1 15 ? 3.775 25.25 -6.418 1 94.88 15 GLY B C 1
ATOM 1934 O O . GLY B 1 15 ? 4.457 24.234 -6.496 1 94.88 15 GLY B O 1
ATOM 1935 N N . ASN B 1 16 ? 3.881 26.172 -5.52 1 96.75 16 ASN B N 1
ATOM 1936 C CA . ASN B 1 16 ? 4.887 26.062 -4.469 1 96.75 16 ASN B CA 1
ATOM 1937 C C . ASN B 1 16 ? 4.344 25.297 -3.258 1 96.75 16 ASN B C 1
ATOM 1939 O O . ASN B 1 16 ? 3.133 25.141 -3.115 1 96.75 16 ASN B O 1
ATOM 1943 N N . TYR B 1 17 ? 5.297 24.906 -2.422 1 97.81 17 TYR B N 1
ATOM 1944 C CA . TYR B 1 17 ? 4.98 24.172 -1.204 1 97.81 17 TYR B CA 1
ATOM 1945 C C . TYR B 1 17 ? 4.008 24.953 -0.331 1 97.81 17 TYR B C 1
ATOM 1947 O O . TYR B 1 17 ? 4.277 26.094 0.04 1 97.81 17 TYR B O 1
ATOM 1955 N N . LEU B 1 18 ? 2.787 24.438 -0.067 1 98.38 18 LEU B N 1
ATOM 1956 C CA . LEU B 1 18 ? 1.713 24.906 0.803 1 98.38 18 LEU B CA 1
ATOM 1957 C C . LEU B 1 18 ? 1.087 26.188 0.256 1 98.38 18 LEU B C 1
ATOM 1959 O O . LEU B 1 18 ? 0.193 26.766 0.88 1 98.38 18 LEU B O 1
ATOM 1963 N N . GLU B 1 19 ? 1.41 26.609 -0.907 1 97.88 19 GLU B N 1
ATOM 1964 C CA . GLU B 1 19 ? 1.001 27.906 -1.431 1 97.88 19 GLU B CA 1
ATOM 1965 C C . GLU B 1 19 ? -0.519 28.047 -1.432 1 97.88 19 GLU B C 1
ATOM 1967 O O . GLU B 1 19 ? -1.056 29.047 -0.945 1 97.88 19 GLU B O 1
ATOM 1972 N N . TYR B 1 20 ? -1.193 27.062 -1.905 1 97.56 20 TYR B N 1
ATOM 1973 C CA . TYR B 1 20 ? -2.639 27.156 -2.076 1 97.56 20 TYR B CA 1
ATOM 1974 C C . TYR B 1 20 ? -3.35 27.141 -0.728 1 97.56 20 TYR B C 1
ATOM 1976 O O . TYR B 1 20 ? -4.527 27.5 -0.635 1 97.56 20 TYR B O 1
ATOM 1984 N N . LEU B 1 21 ? -2.652 26.781 0.365 1 98.31 21 LEU B N 1
ATOM 1985 C CA . LEU B 1 21 ? -3.252 26.641 1.687 1 98.31 21 LEU B CA 1
ATOM 1986 C C . LEU B 1 21 ? -2.936 27.844 2.562 1 98.31 21 LEU B C 1
ATOM 1988 O O . LEU B 1 21 ? -3.557 28.031 3.611 1 98.31 21 LEU B O 1
ATOM 1992 N N . LEU B 1 22 ? -1.978 28.688 2.174 1 98 22 LEU B N 1
ATOM 1993 C CA . LEU B 1 22 ? -1.401 29.703 3.047 1 98 22 LEU B CA 1
ATOM 1994 C C . LEU B 1 22 ? -2.479 30.656 3.562 1 98 22 LEU B C 1
ATOM 1996 O O . LEU B 1 22 ? -2.494 31 4.746 1 98 22 LEU B O 1
ATOM 2000 N N . PRO B 1 23 ? -3.402 31.078 2.688 1 97.56 23 PRO B N 1
ATOM 2001 C CA . PRO B 1 23 ? -4.445 31.969 3.221 1 97.56 23 PRO B CA 1
ATOM 2002 C C . PRO B 1 23 ? -5.246 31.312 4.348 1 97.56 23 PRO B C 1
ATOM 2004 O O . PRO B 1 23 ? -5.566 31.969 5.344 1 97.56 23 PRO B O 1
ATOM 2007 N N . THR B 1 24 ? -5.543 30.031 4.211 1 98.38 24 THR B N 1
ATOM 2008 C CA . THR B 1 24 ? -6.27 29.281 5.23 1 98.38 24 THR B CA 1
ATOM 2009 C C . THR B 1 24 ? -5.414 29.094 6.477 1 98.38 24 THR B C 1
ATOM 2011 O O . THR B 1 24 ? -5.906 29.219 7.602 1 98.38 24 THR B O 1
ATOM 2014 N N . LEU B 1 25 ? -4.16 28.828 6.297 1 98.81 25 LEU B N 1
ATOM 2015 C CA . LEU B 1 25 ? -3.256 28.516 7.402 1 98.81 25 LEU B CA 1
ATOM 2016 C C . LEU B 1 25 ? -3.006 29.766 8.25 1 98.81 25 LEU B C 1
ATOM 2018 O O . LEU B 1 25 ? -2.812 29.656 9.469 1 98.81 25 LEU B O 1
ATOM 2022 N N . GLN B 1 26 ? -3.021 30.922 7.621 1 98.31 26 GLN B N 1
ATOM 2023 C CA . GLN B 1 26 ? -2.844 32.188 8.352 1 98.31 26 GLN B CA 1
ATOM 2024 C C . GLN B 1 26 ? -3.922 32.344 9.422 1 98.31 26 GLN B C 1
ATOM 2026 O O . GLN B 1 26 ? -3.627 32.75 10.547 1 98.31 26 GLN B O 1
ATOM 2031 N N . SER B 1 27 ? -5.113 32.062 9.023 1 98.38 27 SER B N 1
ATOM 2032 C CA . SER B 1 27 ? -6.219 32.125 9.969 1 98.38 27 SER B CA 1
ATOM 2033 C C . SER B 1 27 ? -6.195 30.953 10.945 1 98.38 27 SER B C 1
ATOM 2035 O O . SER B 1 27 ? -6.449 31.125 12.141 1 98.38 27 SER B O 1
ATOM 2037 N N . HIS B 1 28 ? -5.867 29.781 10.5 1 98.75 28 HIS B N 1
ATOM 2038 C CA . HIS B 1 28 ? -5.91 28.531 11.273 1 98.75 28 HIS B CA 1
ATOM 2039 C C . HIS B 1 28 ? -4.93 28.578 12.438 1 98.75 28 HIS B C 1
ATOM 2041 O O . HIS B 1 28 ? -5.238 28.109 13.531 1 98.75 28 HIS B O 1
ATOM 2047 N N . PHE B 1 29 ? -3.777 29.141 12.156 1 98.69 29 PHE B N 1
ATOM 2048 C CA . PHE B 1 29 ? -2.711 29.172 13.148 1 98.69 29 PHE B CA 1
ATOM 2049 C C . PHE B 1 29 ? -2.523 30.594 13.68 1 98.69 29 PHE B C 1
ATOM 2051 O O . PHE B 1 29 ? -1.425 30.969 14.102 1 98.69 29 PHE B O 1
ATOM 2058 N N . LYS B 1 30 ? -3.523 31.422 13.727 1 97.56 30 LYS B N 1
ATOM 2059 C CA . LYS B 1 30 ? -3.428 32.844 14.031 1 97.56 30 LYS B CA 1
ATOM 2060 C C . LYS B 1 30 ? -2.914 33.062 15.453 1 97.56 30 LYS B C 1
ATOM 2062 O O . LYS B 1 30 ? -2.287 34.094 15.734 1 97.56 30 LYS B O 1
ATOM 2067 N N . ASP B 1 31 ? -3.166 32.156 16.344 1 97.5 31 ASP B N 1
ATOM 2068 C CA . ASP B 1 31 ? -2.783 32.344 17.75 1 97.5 31 ASP B CA 1
ATOM 2069 C C . ASP B 1 31 ? -1.49 31.578 18.062 1 97.5 31 ASP B C 1
ATOM 2071 O O . ASP B 1 31 ? -1.145 31.391 19.234 1 97.5 31 ASP B O 1
ATOM 2075 N N . CYS B 1 32 ? -0.834 31.031 17.078 1 98.19 32 CYS B N 1
ATOM 2076 C CA . CYS B 1 32 ? 0.422 30.297 17.25 1 98.19 32 CYS B CA 1
ATOM 2077 C C . CYS B 1 32 ? 1.607 31.172 16.844 1 98.19 32 CYS B C 1
ATOM 2079 O O . CYS B 1 32 ? 1.585 31.812 15.789 1 98.19 32 CYS B O 1
ATOM 2081 N N . SER B 1 33 ? 2.541 31.234 17.672 1 98.12 33 SER B N 1
ATOM 2082 C CA . SER B 1 33 ? 3.805 31.859 17.297 1 98.12 33 SER B CA 1
ATOM 2083 C C . SER B 1 33 ? 4.762 30.859 16.672 1 98.12 33 SER B C 1
ATOM 2085 O O . SER B 1 33 ? 5.52 31.203 15.758 1 98.12 33 SER B O 1
ATOM 2087 N N . THR B 1 34 ? 4.711 29.641 17.172 1 98.5 34 THR B N 1
ATOM 2088 C CA . THR B 1 34 ? 5.551 28.547 16.703 1 98.5 34 THR B CA 1
ATOM 2089 C C . THR B 1 34 ? 4.727 27.266 16.516 1 98.5 34 THR B C 1
ATOM 2091 O O . THR B 1 34 ? 3.879 26.953 17.344 1 98.5 34 THR B O 1
ATOM 2094 N N . ILE B 1 35 ? 4.969 26.641 15.383 1 98.31 35 ILE B N 1
ATOM 2095 C CA . ILE B 1 35 ? 4.312 25.344 15.227 1 98.31 35 ILE B CA 1
ATOM 2096 C C . ILE B 1 35 ? 5.355 24.234 15.203 1 98.31 35 ILE B C 1
ATOM 2098 O O . ILE B 1 35 ? 6.496 24.453 14.789 1 98.31 35 ILE B O 1
ATOM 2102 N N . LEU B 1 36 ? 5.012 23.078 15.742 1 98.94 36 LEU B N 1
ATOM 2103 C CA . LEU B 1 36 ? 5.836 21.875 15.758 1 98.94 36 LEU B CA 1
ATOM 2104 C C . LEU B 1 36 ? 5.641 21.078 14.477 1 98.94 36 LEU B C 1
ATOM 2106 O O . LEU B 1 36 ? 4.52 20.672 14.156 1 98.94 36 LEU B O 1
ATOM 2110 N N . PHE B 1 37 ? 6.719 20.859 13.719 1 98.94 37 PHE B N 1
ATOM 2111 C CA . PHE B 1 37 ? 6.676 20.078 12.477 1 98.94 37 PHE B CA 1
ATOM 2112 C C . PHE B 1 37 ? 7.137 18.656 12.719 1 98.94 37 PHE B C 1
ATOM 2114 O O . PHE B 1 37 ? 8.148 18.422 13.375 1 98.94 37 PHE B O 1
ATOM 2121 N N . ILE B 1 38 ? 6.359 17.75 12.242 1 98.94 38 ILE B N 1
ATOM 2122 C CA . ILE B 1 38 ? 6.695 16.328 12.312 1 98.94 38 ILE B CA 1
ATOM 2123 C C . ILE B 1 38 ? 7.121 15.836 10.93 1 98.94 38 ILE B C 1
ATOM 2125 O O . ILE B 1 38 ? 6.273 15.547 10.078 1 98.94 38 ILE B O 1
ATOM 2129 N N . PRO B 1 39 ? 8.383 15.719 10.68 1 98.81 39 PRO B N 1
ATOM 2130 C CA . PRO B 1 39 ? 8.93 15.375 9.367 1 98.81 39 PRO B CA 1
ATOM 2131 C C . PRO B 1 39 ? 9.18 13.875 9.195 1 98.81 39 PRO B C 1
ATOM 2133 O O . PRO B 1 39 ? 9.953 13.469 8.328 1 98.81 39 PRO B O 1
ATOM 2136 N N . TYR B 1 40 ? 8.516 13.023 9.938 1 98.75 40 TYR B N 1
ATOM 2137 C CA . TYR B 1 40 ? 8.906 11.633 10.109 1 98.75 40 TYR B CA 1
ATOM 2138 C C . TYR B 1 40 ? 8.531 10.797 8.891 1 98.75 40 TYR B C 1
ATOM 2140 O O . TYR B 1 40 ? 8.977 9.656 8.75 1 98.75 40 TYR B O 1
ATOM 2148 N N . ALA B 1 41 ? 7.781 11.344 7.938 1 98.25 41 ALA B N 1
ATOM 2149 C CA . ALA B 1 41 ? 7.254 10.523 6.852 1 98.25 41 ALA B CA 1
ATOM 2150 C C . ALA B 1 41 ? 8.273 10.391 5.723 1 98.25 41 ALA B C 1
ATOM 2152 O O . ALA B 1 41 ? 8.125 9.531 4.844 1 98.25 41 ALA B O 1
ATOM 2153 N N . ARG B 1 42 ? 9.266 11.18 5.695 1 96 42 ARG B N 1
ATOM 2154 C CA . ARG B 1 42 ? 10.164 11.211 4.551 1 96 42 ARG B CA 1
ATOM 2155 C C . ARG B 1 42 ? 11.242 10.141 4.676 1 96 42 ARG B C 1
ATOM 2157 O O . ARG B 1 42 ? 12.133 10.242 5.523 1 96 42 ARG B O 1
ATOM 2164 N N . PRO B 1 43 ? 11.227 9.156 3.809 1 91.56 43 PRO B N 1
ATOM 2165 C CA . PRO B 1 43 ? 12.227 8.086 3.912 1 91.56 43 PRO B CA 1
ATOM 2166 C C . PRO B 1 43 ? 13.555 8.453 3.26 1 91.56 43 PRO B C 1
ATOM 2168 O O . PRO B 1 43 ? 14.594 7.895 3.617 1 91.56 43 PRO B O 1
ATOM 2171 N N . SER B 1 44 ? 13.531 9.289 2.199 1 85.38 44 SER B N 1
ATOM 2172 C CA . SER B 1 44 ? 14.758 9.617 1.477 1 85.38 44 SER B CA 1
ATOM 2173 C C . SER B 1 44 ? 14.648 10.984 0.8 1 85.38 44 SER B C 1
ATOM 2175 O O . SER B 1 44 ? 13.594 11.617 0.827 1 85.38 44 SER B O 1
ATOM 2177 N N . GLY B 1 45 ? 15.805 11.398 0.361 1 83.12 45 GLY B N 1
ATOM 2178 C CA . GLY B 1 45 ? 15.852 12.594 -0.459 1 83.12 45 GLY B CA 1
ATOM 2179 C C . GLY B 1 45 ? 16.156 13.852 0.335 1 83.12 45 GLY B C 1
ATOM 2180 O O . GLY B 1 45 ? 16.906 14.719 -0.13 1 83.12 45 GLY B O 1
ATOM 2181 N N . ILE B 1 46 ? 15.477 13.883 1.437 1 89.62 46 ILE B N 1
ATOM 2182 C CA . ILE B 1 46 ? 15.727 15.078 2.246 1 89.62 46 ILE B CA 1
ATOM 2183 C C . ILE B 1 46 ? 15.773 14.695 3.723 1 89.62 46 ILE B C 1
ATOM 2185 O O . ILE B 1 46 ? 15.062 13.781 4.16 1 89.62 46 ILE B O 1
ATOM 2189 N N . SER B 1 47 ? 16.688 15.352 4.453 1 96.44 47 SER B N 1
ATOM 2190 C CA . SER B 1 47 ? 16.797 15.125 5.891 1 96.44 47 SER B CA 1
ATOM 2191 C C . SER B 1 47 ? 15.625 15.758 6.637 1 96.44 47 SER B C 1
ATOM 2193 O O . SER B 1 47 ? 14.891 16.578 6.078 1 96.44 47 SER B O 1
ATOM 2195 N N . HIS B 1 48 ? 15.461 15.328 7.887 1 98.12 48 HIS B N 1
ATOM 2196 C CA . HIS B 1 48 ? 14.461 15.977 8.719 1 98.12 48 HIS B CA 1
ATOM 2197 C C . HIS B 1 48 ? 14.719 17.469 8.844 1 98.12 48 HIS B C 1
ATOM 2199 O O . HIS B 1 48 ? 13.781 18.266 8.836 1 98.12 48 HIS B O 1
ATOM 2205 N N . ASP B 1 49 ? 16 17.875 8.914 1 98.25 49 ASP B N 1
ATOM 2206 C CA . ASP B 1 49 ? 16.375 19.297 8.977 1 98.25 49 ASP B CA 1
ATOM 2207 C C . ASP B 1 49 ? 15.938 20.031 7.715 1 98.25 49 ASP B C 1
ATOM 2209 O O . ASP B 1 49 ? 15.328 21.109 7.797 1 98.25 49 ASP B O 1
ATOM 2213 N N . GLU B 1 50 ? 16.266 19.484 6.598 1 98.38 50 GLU B N 1
ATOM 2214 C CA . GLU B 1 50 ? 15.938 20.125 5.324 1 98.38 50 GLU B CA 1
ATOM 2215 C C . GLU B 1 50 ? 14.43 20.203 5.125 1 98.38 50 GLU B C 1
ATOM 2217 O O . GLU B 1 50 ? 13.922 21.203 4.621 1 98.38 50 GLU B O 1
ATOM 2222 N N . TYR B 1 51 ? 13.75 19.094 5.496 1 98.5 51 TYR B N 1
ATOM 2223 C CA . TYR B 1 51 ? 12.297 19.094 5.379 1 98.5 51 TYR B CA 1
ATOM 2224 C C . TYR B 1 51 ? 11.68 20.141 6.289 1 98.5 51 TYR B C 1
ATOM 2226 O O . TYR B 1 51 ? 10.758 20.859 5.887 1 98.5 51 TYR B O 1
ATOM 2234 N N . THR B 1 52 ? 12.148 20.281 7.461 1 98.75 52 THR B N 1
ATOM 2235 C CA . THR B 1 52 ? 11.68 21.281 8.406 1 98.75 52 THR B CA 1
ATOM 2236 C C . THR B 1 52 ? 11.953 22.688 7.887 1 98.75 52 THR B C 1
ATOM 2238 O O . THR B 1 52 ? 11.109 23.578 8.016 1 98.75 52 THR B O 1
ATOM 2241 N N . LYS B 1 53 ? 13.102 22.875 7.293 1 98.5 53 LYS B N 1
ATOM 2242 C CA . LYS B 1 53 ? 13.438 24.156 6.707 1 98.5 53 LYS B CA 1
ATOM 2243 C C . LYS B 1 53 ? 12.453 24.531 5.598 1 98.5 53 LYS B C 1
ATOM 2245 O O . LYS B 1 53 ? 12.062 25.703 5.473 1 98.5 53 LYS B O 1
ATOM 2250 N N . LYS B 1 54 ? 12.141 23.562 4.793 1 98.31 54 LYS B N 1
ATOM 2251 C CA . LYS B 1 54 ? 11.164 23.797 3.734 1 98.31 54 LYS B CA 1
ATOM 2252 C C . LYS B 1 54 ? 9.828 24.25 4.309 1 98.31 54 LYS B C 1
ATOM 2254 O O . LYS B 1 54 ? 9.234 25.219 3.822 1 98.31 54 LYS B O 1
ATOM 2259 N N . ALA B 1 55 ? 9.328 23.531 5.328 1 98.75 55 ALA B N 1
ATOM 2260 C CA . ALA B 1 55 ? 8.094 23.938 6.004 1 98.75 55 ALA B CA 1
ATOM 2261 C C . ALA B 1 55 ? 8.234 25.328 6.621 1 98.75 55 ALA B C 1
ATOM 2263 O O . ALA B 1 55 ? 7.328 26.156 6.496 1 98.75 55 ALA B O 1
ATOM 2264 N N . ALA B 1 56 ? 9.375 25.578 7.215 1 98.81 56 ALA B N 1
ATOM 2265 C CA . ALA B 1 56 ? 9.625 26.859 7.871 1 98.81 56 ALA B CA 1
ATOM 2266 C C . ALA B 1 56 ? 9.586 28 6.871 1 98.81 56 ALA B C 1
ATOM 2268 O O . ALA B 1 56 ? 9.055 29.078 7.168 1 98.81 56 ALA B O 1
ATOM 2269 N N . GLN B 1 57 ? 10.148 27.781 5.773 1 98.56 57 GLN B N 1
ATOM 2270 C CA . GLN B 1 57 ? 10.156 28.812 4.738 1 98.56 57 GLN B CA 1
ATOM 2271 C C . GLN B 1 57 ? 8.734 29.172 4.316 1 98.56 57 GLN B C 1
ATOM 2273 O O . GLN B 1 57 ? 8.406 30.344 4.152 1 98.56 57 GLN B O 1
ATOM 2278 N N . ALA B 1 58 ? 7.918 28.188 4.105 1 98.56 58 ALA B N 1
ATOM 2279 C CA . ALA B 1 58 ? 6.531 28.438 3.721 1 98.56 58 ALA B CA 1
ATOM 2280 C C . ALA B 1 58 ? 5.785 29.188 4.812 1 98.56 58 ALA B C 1
ATOM 2282 O O . ALA B 1 58 ? 5.109 30.188 4.539 1 98.56 58 ALA B O 1
ATOM 2283 N N . PHE B 1 59 ? 5.945 28.781 6.062 1 98.69 59 PHE B N 1
ATOM 2284 C CA . PHE B 1 59 ? 5.207 29.359 7.176 1 98.69 59 PHE B CA 1
ATOM 2285 C C . PHE B 1 59 ? 5.738 30.75 7.512 1 98.69 59 PHE B C 1
ATOM 2287 O O . PHE B 1 59 ? 5.02 31.578 8.086 1 98.69 59 PHE B O 1
ATOM 2294 N N . ALA B 1 60 ? 6.98 31.016 7.164 1 98.25 60 ALA B N 1
ATOM 2295 C CA . ALA B 1 60 ? 7.555 32.344 7.391 1 98.25 60 ALA B CA 1
ATOM 2296 C C . ALA B 1 60 ? 6.762 33.406 6.648 1 98.25 60 ALA B C 1
ATOM 2298 O O . ALA B 1 60 ? 6.637 34.531 7.129 1 98.25 60 ALA B O 1
ATOM 2299 N N . SER B 1 61 ? 6.199 33.031 5.562 1 97.5 61 SER B N 1
ATOM 2300 C CA . SER B 1 61 ? 5.441 33.969 4.754 1 97.5 61 SER B CA 1
ATOM 2301 C C . SER B 1 61 ? 4.191 34.469 5.488 1 97.5 61 SER B C 1
ATOM 2303 O O . SER B 1 61 ? 3.6 35.469 5.121 1 97.5 61 SER B O 1
ATOM 2305 N N . ILE B 1 62 ? 3.785 33.781 6.508 1 97.31 62 ILE B N 1
ATOM 2306 C CA . ILE B 1 62 ? 2.633 34.219 7.301 1 97.31 62 ILE B CA 1
ATOM 2307 C C . ILE B 1 62 ? 3.061 34.438 8.75 1 97.31 62 ILE B C 1
ATOM 2309 O O . ILE B 1 62 ? 2.254 34.312 9.672 1 97.31 62 ILE B O 1
ATOM 2313 N N . ASN B 1 63 ? 4.324 34.625 8.977 1 97.62 63 ASN B N 1
ATOM 2314 C CA . ASN B 1 63 ? 4.93 35.094 10.227 1 97.62 63 ASN B CA 1
ATOM 2315 C C . ASN B 1 63 ? 4.781 34.062 11.328 1 97.62 63 ASN B C 1
ATOM 2317 O O . ASN B 1 63 ? 4.465 34.375 12.477 1 97.62 63 A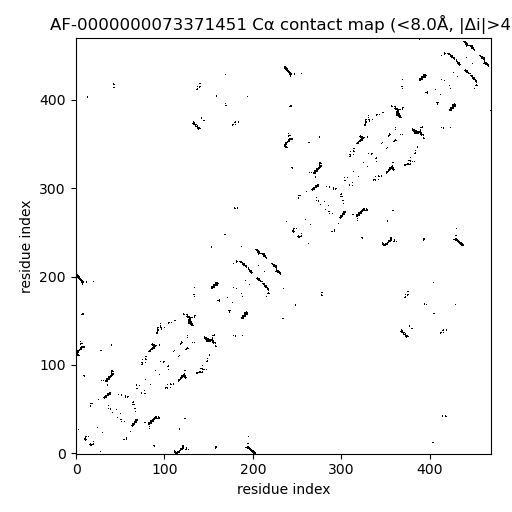SN B O 1
ATOM 2321 N N . ILE B 1 64 ? 4.918 32.812 11.062 1 98.5 64 ILE B N 1
ATOM 2322 C CA . ILE B 1 64 ? 4.898 31.719 12.031 1 98.5 64 ILE B CA 1
ATOM 2323 C C . ILE B 1 64 ? 6.219 30.953 11.984 1 98.5 64 ILE B C 1
ATOM 2325 O O . ILE B 1 64 ? 6.734 30.656 10.906 1 98.5 64 ILE B O 1
ATOM 2329 N N . LYS B 1 65 ? 6.789 30.719 13.102 1 98.69 65 LYS B N 1
ATOM 2330 C CA . LYS B 1 65 ? 8.016 29.922 13.203 1 98.69 65 LYS B CA 1
ATOM 2331 C C . LYS B 1 65 ? 7.699 28.422 13.188 1 98.69 65 LYS B C 1
ATOM 2333 O O . LYS B 1 65 ? 6.625 28.016 13.625 1 98.69 65 LYS B O 1
ATOM 2338 N N . VAL B 1 66 ? 8.609 27.656 12.68 1 98.88 66 VAL B N 1
ATOM 2339 C CA . VAL B 1 66 ? 8.469 26.203 12.633 1 98.88 66 VAL B CA 1
ATOM 2340 C C . VAL B 1 66 ? 9.688 25.531 13.258 1 98.88 66 VAL B C 1
ATOM 2342 O O . VAL B 1 66 ? 10.828 25.922 12.977 1 98.88 66 VAL B O 1
ATOM 2345 N N . GLN B 1 67 ? 9.461 24.625 14.109 1 98.75 67 GLN B N 1
ATOM 2346 C CA . GLN B 1 67 ? 10.508 23.797 14.695 1 98.75 67 GLN B CA 1
ATOM 2347 C C . GLN B 1 67 ? 10.219 22.312 14.484 1 98.75 67 GLN B C 1
ATOM 2349 O O . GLN B 1 67 ? 9.086 21.859 14.672 1 98.75 67 GLN B O 1
ATOM 2354 N N . GLY B 1 68 ? 11.219 21.594 14.086 1 98.88 68 GLY B N 1
ATOM 2355 C CA . GLY B 1 68 ? 11.055 20.156 13.914 1 98.88 68 GLY B CA 1
ATOM 2356 C C . GLY B 1 68 ? 11.078 19.391 15.227 1 98.88 68 GLY B C 1
ATOM 2357 O O . GLY B 1 68 ? 11.867 19.719 16.125 1 98.88 68 GLY B O 1
ATOM 2358 N N . ILE B 1 69 ? 10.297 18.422 15.242 1 98.94 69 ILE B N 1
ATOM 2359 C CA . ILE B 1 69 ? 10.18 17.656 16.484 1 98.94 69 ILE B CA 1
ATOM 2360 C C . ILE B 1 69 ? 11.492 16.953 16.781 1 98.94 69 ILE B C 1
ATOM 2362 O O . ILE B 1 69 ? 11.844 16.75 17.953 1 98.94 69 ILE B O 1
ATOM 2366 N N . HIS B 1 70 ? 12.227 16.594 15.742 1 98.25 70 HIS B N 1
ATOM 2367 C CA . HIS B 1 70 ? 13.484 15.867 15.891 1 98.25 70 HIS B CA 1
ATOM 2368 C C . HIS B 1 70 ? 14.531 16.719 16.594 1 98.25 70 HIS B C 1
ATOM 2370 O O . HIS B 1 70 ? 15.57 16.219 17.016 1 98.25 70 HIS B O 1
ATOM 2376 N N . GLU B 1 71 ? 14.281 18.016 16.719 1 98.06 71 GLU B N 1
ATOM 2377 C CA . GLU B 1 71 ? 15.211 18.938 17.359 1 98.06 71 GLU B CA 1
ATOM 2378 C C . GLU B 1 71 ? 15.086 18.875 18.875 1 98.06 71 GLU B C 1
ATOM 2380 O O . GLU B 1 71 ? 15.938 19.422 19.594 1 98.06 71 GLU B O 1
ATOM 2385 N N . PHE B 1 72 ? 14.086 18.219 19.375 1 98.25 72 PHE B N 1
ATOM 2386 C CA . PHE B 1 72 ? 13.844 18.109 20.797 1 98.25 72 PHE B CA 1
ATOM 2387 C C . PHE B 1 72 ? 14.383 16.797 21.344 1 98.25 72 PHE B C 1
ATOM 2389 O O . PHE B 1 72 ? 14.289 15.758 20.688 1 98.25 72 PHE B O 1
ATOM 2396 N N . GLU B 1 73 ? 14.914 16.812 22.531 1 97.25 73 GLU B N 1
ATOM 2397 C CA . GLU B 1 73 ? 15.391 15.602 23.188 1 97.25 73 GLU B CA 1
ATOM 2398 C C . GLU B 1 73 ? 14.242 14.656 23.5 1 97.25 73 GLU B C 1
ATOM 2400 O O . GLU B 1 73 ? 14.391 13.438 23.406 1 97.25 73 GLU B O 1
ATOM 2405 N N . ASN B 1 74 ? 13.18 15.266 23.875 1 98 74 ASN B N 1
ATOM 2406 C CA . ASN B 1 74 ? 12 14.5 24.25 1 98 74 ASN B CA 1
ATOM 2407 C C . ASN B 1 74 ? 10.797 14.852 23.375 1 98 74 ASN B C 1
ATOM 2409 O O . ASN B 1 74 ? 10.125 15.852 23.594 1 98 74 ASN B O 1
ATOM 2413 N N . PRO B 1 75 ? 10.508 13.984 22.406 1 98.31 75 PRO B N 1
ATOM 2414 C CA . PRO B 1 75 ? 9.383 14.266 21.516 1 98.31 75 PRO B CA 1
ATOM 2415 C C . PRO B 1 75 ? 8.055 14.406 22.25 1 98.31 75 PRO B C 1
ATOM 2417 O O . PRO B 1 75 ? 7.184 15.164 21.828 1 98.31 75 PRO B O 1
ATOM 2420 N N . GLU B 1 76 ? 7.863 13.688 23.328 1 98.31 76 GLU B N 1
ATOM 2421 C CA . GLU B 1 76 ? 6.629 13.789 24.109 1 98.31 76 GLU B CA 1
ATOM 2422 C C . GLU B 1 76 ? 6.441 15.195 24.672 1 98.31 76 GLU B C 1
ATOM 2424 O O . GLU B 1 76 ? 5.344 15.75 24.594 1 98.31 76 GLU B O 1
ATOM 2429 N N . GLU B 1 77 ? 7.5 15.703 25.203 1 98.12 77 GLU B N 1
ATOM 2430 C CA . GLU B 1 77 ? 7.449 17.062 25.734 1 98.12 77 GLU B CA 1
ATOM 2431 C C . GLU B 1 77 ? 7.188 18.078 24.641 1 98.12 77 GLU B C 1
ATOM 2433 O O . GLU B 1 77 ? 6.465 19.062 24.844 1 98.12 77 GLU B O 1
ATOM 2438 N N . ALA B 1 78 ? 7.809 17.844 23.484 1 98.69 78 ALA B N 1
ATOM 2439 C CA . ALA B 1 78 ? 7.582 18.719 22.344 1 98.69 78 ALA B CA 1
ATOM 2440 C C . ALA B 1 78 ? 6.102 18.781 21.984 1 98.69 78 ALA B C 1
ATOM 2442 O O . ALA B 1 78 ? 5.551 19.859 21.766 1 98.69 78 ALA B O 1
ATOM 2443 N N . ILE B 1 79 ? 5.453 17.625 21.953 1 98.75 79 ILE B N 1
ATOM 2444 C CA . ILE B 1 79 ? 4.035 17.562 21.609 1 98.75 79 ILE B CA 1
ATOM 2445 C C . ILE B 1 79 ? 3.215 18.266 22.703 1 98.75 79 ILE B C 1
ATOM 2447 O O . ILE B 1 79 ? 2.33 19.062 22.391 1 98.75 79 ILE B O 1
ATOM 2451 N N . GLN B 1 80 ? 3.516 18 23.922 1 98.06 80 GLN B N 1
ATOM 2452 C CA . GLN B 1 80 ? 2.762 18.547 25.047 1 98.06 80 GLN B CA 1
ATOM 2453 C C . GLN B 1 80 ? 2.795 20.078 25.031 1 98.06 80 GLN B C 1
ATOM 2455 O O . GLN B 1 80 ? 1.812 20.719 25.406 1 98.06 80 GLN B O 1
ATOM 2460 N N . ASN B 1 81 ? 3.85 20.641 24.594 1 97.94 81 ASN B N 1
ATOM 2461 C CA . ASN B 1 81 ? 4.035 22.094 24.672 1 97.94 81 ASN B CA 1
ATOM 2462 C C . ASN B 1 81 ? 3.709 22.766 23.344 1 97.94 81 ASN B C 1
ATOM 2464 O O . ASN B 1 81 ? 3.775 24 23.234 1 97.94 81 ASN B O 1
ATOM 2468 N N . ALA B 1 82 ? 3.383 22.062 22.344 1 98.62 82 ALA B N 1
ATOM 2469 C CA . ALA B 1 82 ? 3.17 22.609 21 1 98.62 82 ALA B CA 1
ATOM 2470 C C . ALA B 1 82 ? 1.952 23.516 20.969 1 98.62 82 ALA B C 1
ATOM 2472 O O . ALA B 1 82 ? 0.893 23.172 21.5 1 98.62 82 ALA B O 1
ATOM 2473 N N . GLU B 1 83 ? 2.066 24.688 20.328 1 98.56 83 GLU B N 1
ATOM 2474 C CA . GLU B 1 83 ? 0.946 25.594 20.078 1 98.56 83 GLU B CA 1
ATOM 2475 C C . GLU B 1 83 ? 0.111 25.125 18.891 1 98.56 83 GLU B C 1
ATOM 2477 O O . GLU B 1 83 ? -1.093 25.391 18.828 1 98.56 83 GLU B O 1
ATOM 2482 N N . GLY B 1 84 ? 0.676 24.5 17.953 1 98.81 84 GLY B N 1
ATOM 2483 C CA . GLY B 1 84 ? 0.165 23.906 16.734 1 98.81 84 GLY B CA 1
ATOM 2484 C C . GLY B 1 84 ? 1.07 22.828 16.172 1 98.81 84 GLY B C 1
ATOM 2485 O O . GLY B 1 84 ? 2.26 22.781 16.5 1 98.81 84 GLY B O 1
ATOM 2486 N N . VAL B 1 85 ? 0.517 21.953 15.461 1 98.94 85 VAL B N 1
ATOM 2487 C CA . VAL B 1 85 ? 1.296 20.844 14.922 1 98.94 85 VAL B CA 1
ATOM 2488 C C . VAL B 1 85 ? 1.052 20.719 13.414 1 98.94 85 VAL B C 1
ATOM 2490 O O . VAL B 1 85 ? -0.079 20.875 12.953 1 98.94 85 VAL B O 1
ATOM 2493 N N . PHE B 1 86 ? 2.09 20.516 12.648 1 98.94 86 PHE B N 1
ATOM 2494 C CA . PHE B 1 86 ? 2.043 20.203 11.227 1 98.94 86 PHE B CA 1
ATOM 2495 C C . PHE B 1 86 ? 2.752 18.891 10.93 1 98.94 86 PHE B C 1
ATOM 2497 O O . PHE B 1 86 ? 3.959 18.766 11.148 1 98.94 86 PHE B O 1
ATOM 2504 N N . THR B 1 87 ? 1.996 17.875 10.539 1 98.94 87 THR B N 1
ATOM 2505 C CA . THR B 1 87 ? 2.58 16.609 10.102 1 98.94 87 THR B CA 1
ATOM 2506 C C . THR B 1 87 ? 2.705 16.562 8.586 1 98.94 87 THR B C 1
ATOM 2508 O O . THR B 1 87 ? 1.704 16.656 7.871 1 98.94 87 THR B O 1
ATOM 2511 N N . GLY B 1 88 ? 3.883 16.359 8.094 1 98.62 88 GLY B N 1
ATOM 2512 C CA . GLY B 1 88 ? 4.184 16.453 6.672 1 98.62 88 GLY B CA 1
ATOM 2513 C C . GLY B 1 88 ? 3.93 15.148 5.934 1 98.62 88 GLY B C 1
ATOM 2514 O O . GLY B 1 88 ? 3.609 14.125 6.551 1 98.62 88 GLY B O 1
ATOM 2515 N N . GLY B 1 89 ? 4.086 15.297 4.578 1 97.94 89 GLY B N 1
ATOM 2516 C CA . GLY B 1 89 ? 3.854 14.156 3.705 1 97.94 89 GLY B CA 1
ATOM 2517 C C . GLY B 1 89 ? 5.066 13.258 3.555 1 97.94 89 GLY B C 1
ATOM 2518 O O . GLY B 1 89 ? 6.137 13.562 4.086 1 97.94 89 GLY B O 1
ATOM 2519 N N . GLY B 1 90 ? 4.855 12.195 2.754 1 97.69 90 GLY B N 1
ATOM 2520 C CA . GLY B 1 90 ? 5.82 11.133 2.527 1 97.69 90 GLY B CA 1
ATOM 2521 C C . GLY B 1 90 ? 5.195 9.75 2.506 1 97.69 90 GLY B C 1
ATOM 2522 O O . GLY B 1 90 ? 4.199 9.523 1.812 1 97.69 90 GLY B O 1
ATOM 2523 N N . ASN B 1 91 ? 5.836 8.867 3.238 1 98.25 91 ASN B N 1
ATOM 2524 C CA . ASN B 1 91 ? 5.332 7.496 3.316 1 98.25 91 ASN B CA 1
ATOM 2525 C C . ASN B 1 91 ? 4.586 7.246 4.625 1 98.25 91 ASN B C 1
ATOM 2527 O O . ASN B 1 91 ? 5.156 7.387 5.707 1 98.25 91 ASN B O 1
ATOM 2531 N N . THR B 1 92 ? 3.389 6.816 4.523 1 98.81 92 THR B N 1
ATOM 2532 C CA . THR B 1 92 ? 2.512 6.684 5.68 1 98.81 92 THR B CA 1
ATOM 2533 C C . THR B 1 92 ? 3.008 5.578 6.609 1 98.81 92 THR B C 1
ATOM 2535 O O . THR B 1 92 ? 2.92 5.703 7.832 1 98.81 92 THR B O 1
ATOM 2538 N N . PHE B 1 93 ? 3.535 4.453 6.062 1 98.88 93 PHE B N 1
ATOM 2539 C CA . PHE B 1 93 ? 4.039 3.369 6.895 1 98.88 93 PHE B CA 1
ATOM 2540 C C . PHE B 1 93 ? 5.191 3.852 7.77 1 98.88 93 PHE B C 1
ATOM 2542 O O . PHE B 1 93 ? 5.27 3.51 8.953 1 98.88 93 PHE B O 1
ATOM 2549 N N . LEU B 1 94 ? 6.043 4.594 7.164 1 98.75 94 LEU B N 1
ATOM 2550 C CA . LEU B 1 94 ? 7.168 5.137 7.918 1 98.75 94 LEU B CA 1
ATOM 2551 C C . LEU B 1 94 ? 6.68 6.113 8.992 1 98.75 94 LEU B C 1
ATOM 2553 O O . LEU B 1 94 ? 7.145 6.066 10.133 1 98.75 94 LEU B O 1
ATOM 2557 N N . LEU B 1 95 ? 5.812 7 8.625 1 98.88 95 LEU B N 1
ATOM 2558 C CA . LEU B 1 95 ? 5.258 7.965 9.57 1 98.88 95 LEU B CA 1
ATOM 2559 C C . LEU B 1 95 ? 4.66 7.258 10.781 1 98.88 95 LEU B C 1
ATOM 2561 O O . LEU B 1 95 ? 5.004 7.574 11.922 1 98.88 95 LEU B O 1
ATOM 2565 N N . VAL B 1 96 ? 3.799 6.305 10.539 1 98.94 96 VAL B N 1
ATOM 2566 C CA . VAL B 1 96 ? 3.113 5.578 11.602 1 98.94 96 VAL B CA 1
ATOM 2567 C C . VAL B 1 96 ? 4.133 4.828 12.461 1 98.94 96 VAL B C 1
ATOM 2569 O O . VAL B 1 96 ? 4.062 4.855 13.688 1 98.94 96 VAL B O 1
ATOM 2572 N N . THR B 1 97 ? 5.07 4.188 11.805 1 98.88 97 THR B N 1
ATOM 2573 C CA . THR B 1 97 ? 6.125 3.482 12.523 1 98.88 97 THR B CA 1
ATOM 2574 C C . THR B 1 97 ? 6.863 4.426 13.461 1 98.88 97 THR B C 1
ATOM 2576 O O . THR B 1 97 ? 7.078 4.102 14.633 1 98.88 97 THR B O 1
ATOM 2579 N N . GLN B 1 98 ? 7.207 5.574 12.977 1 98.69 98 GLN B N 1
ATOM 2580 C CA . GLN B 1 98 ? 7.988 6.523 13.766 1 98.69 98 GLN B CA 1
ATOM 2581 C C . GLN B 1 98 ? 7.168 7.09 14.922 1 98.69 98 GLN B C 1
ATOM 2583 O O . GLN B 1 98 ? 7.691 7.309 16.016 1 98.69 98 GLN B O 1
ATOM 2588 N N . LEU B 1 99 ? 5.902 7.383 14.68 1 98.94 99 LEU B N 1
ATOM 2589 C CA . LEU B 1 99 ? 5.055 7.898 15.75 1 98.94 99 LEU B CA 1
ATOM 2590 C C . LEU B 1 99 ? 4.934 6.887 16.875 1 98.94 99 LEU B C 1
ATOM 2592 O O . LEU B 1 99 ? 4.984 7.258 18.062 1 98.94 99 LEU B O 1
ATOM 2596 N N . TYR B 1 100 ? 4.762 5.617 16.547 1 98.88 100 TYR B N 1
ATOM 2597 C CA . TYR B 1 100 ? 4.688 4.574 17.578 1 98.88 100 TYR B CA 1
ATOM 2598 C C . TYR B 1 100 ? 6.035 4.379 18.25 1 98.88 100 TYR B C 1
ATOM 2600 O O . TYR B 1 100 ? 6.105 4.227 19.469 1 98.88 100 TYR B O 1
ATOM 2608 N N . LYS B 1 101 ? 7.082 4.344 17.484 1 98.38 101 LYS B N 1
ATOM 2609 C CA . LYS B 1 101 ? 8.422 4.152 18.031 1 98.38 101 LYS B CA 1
ATOM 2610 C C . LYS B 1 101 ? 8.758 5.227 19.062 1 98.38 101 LYS B C 1
ATOM 2612 O O . LYS B 1 101 ? 9.398 4.949 20.078 1 98.38 101 LYS B O 1
ATOM 2617 N N . ASN B 1 102 ? 8.336 6.477 18.719 1 98.31 102 ASN B N 1
ATOM 2618 C CA . ASN B 1 102 ? 8.617 7.598 19.609 1 98.31 102 ASN B CA 1
ATOM 2619 C C . ASN B 1 102 ? 7.547 7.75 20.688 1 98.31 102 ASN B C 1
ATOM 2621 O O . ASN B 1 102 ? 7.562 8.719 21.453 1 98.31 102 ASN B O 1
ATOM 2625 N N . LYS B 1 103 ? 6.574 6.832 20.719 1 98.12 103 LYS B N 1
ATOM 2626 C CA . LYS B 1 103 ? 5.523 6.766 21.734 1 98.12 103 LYS B CA 1
ATOM 2627 C C . LYS B 1 103 ? 4.703 8.055 21.75 1 98.12 103 LYS B C 1
ATOM 2629 O O . LYS B 1 103 ? 4.375 8.562 22.828 1 98.12 103 LYS B O 1
ATOM 2634 N N . ILE B 1 104 ? 4.367 8.602 20.531 1 98.75 104 ILE B N 1
ATOM 2635 C CA . ILE B 1 104 ? 3.68 9.883 20.531 1 98.75 104 ILE B CA 1
ATOM 2636 C C . ILE B 1 104 ? 2.387 9.781 19.719 1 98.75 104 ILE B C 1
ATOM 2638 O O . ILE B 1 104 ? 1.682 10.773 19.531 1 98.75 104 ILE B O 1
ATOM 2642 N N . MET B 1 105 ? 2.023 8.578 19.266 1 98.75 105 MET B N 1
ATOM 2643 C CA . MET B 1 105 ? 0.781 8.43 18.516 1 98.75 105 MET B CA 1
ATOM 2644 C C . MET B 1 105 ? -0.416 8.875 19.344 1 98.75 105 MET B C 1
ATOM 2646 O O . MET B 1 105 ? -1.15 9.781 18.938 1 98.75 105 MET B O 1
ATOM 2650 N N . GLN B 1 106 ? -0.562 8.289 20.5 1 98.5 106 GLN B N 1
ATOM 2651 C CA . GLN B 1 106 ? -1.706 8.586 21.359 1 98.5 106 GLN B CA 1
ATOM 2652 C C . GLN B 1 106 ? -1.637 10.008 21.906 1 98.5 106 GLN B C 1
ATOM 2654 O O . GLN B 1 106 ? -2.654 10.703 21.969 1 98.5 106 GLN B O 1
ATOM 2659 N N . LEU B 1 107 ? -0.449 10.414 22.281 1 98.81 107 LEU B N 1
ATOM 2660 C CA . LEU B 1 107 ? -0.264 11.75 22.828 1 98.81 107 LEU B CA 1
ATOM 2661 C C . LEU B 1 107 ? -0.628 12.812 21.797 1 98.81 107 LEU B C 1
ATOM 2663 O O . LEU B 1 107 ? -1.281 13.805 22.125 1 98.81 107 LEU B O 1
ATOM 2667 N N . LEU B 1 108 ? -0.196 12.648 20.594 1 98.94 108 LEU B N 1
ATOM 2668 C CA . LEU B 1 108 ? -0.522 13.578 19.516 1 98.94 108 LEU B CA 1
ATOM 2669 C C . LEU B 1 108 ? -2.029 13.641 19.297 1 98.94 108 LEU B C 1
ATOM 2671 O O . LEU B 1 108 ? -2.594 14.727 19.156 1 98.94 108 LEU B O 1
ATOM 2675 N N . ALA B 1 109 ? -2.67 12.484 19.25 1 98.88 109 ALA B N 1
ATOM 2676 C CA . ALA B 1 109 ? -4.121 12.43 19.078 1 98.88 109 ALA B CA 1
ATOM 2677 C C . ALA B 1 109 ? -4.832 13.219 20.172 1 98.88 109 ALA B C 1
ATOM 2679 O O . ALA B 1 109 ? -5.715 14.031 19.875 1 98.88 109 ALA B O 1
ATOM 2680 N N . GLU B 1 110 ? -4.438 12.977 21.359 1 98.69 110 GLU B N 1
ATOM 2681 C CA . GLU B 1 110 ? -5.055 13.656 22.484 1 98.69 110 GLU B CA 1
ATOM 2682 C C . GLU B 1 110 ? -4.824 15.164 22.422 1 98.69 110 GLU B C 1
ATOM 2684 O O . GLU B 1 110 ? -5.742 15.945 22.672 1 98.69 110 GLU B O 1
ATOM 2689 N N . LYS B 1 111 ? -3.619 15.555 22.125 1 98.75 111 LYS B N 1
ATOM 2690 C CA . LYS B 1 111 ? -3.26 16.969 22.031 1 98.75 111 LYS B CA 1
ATOM 2691 C C . LYS B 1 111 ? -4.125 17.688 21 1 98.75 111 LYS B C 1
ATOM 2693 O O . LYS B 1 111 ? -4.621 18.781 21.25 1 98.75 111 LYS B O 1
ATOM 2698 N N . VAL B 1 112 ? -4.336 17.109 19.859 1 98.88 112 VAL B N 1
ATOM 2699 C CA . VAL B 1 112 ? -5.105 17.688 18.766 1 98.88 112 VAL B CA 1
ATOM 2700 C C . VAL B 1 112 ? -6.59 17.688 19.125 1 98.88 112 VAL B C 1
ATOM 2702 O O . VAL B 1 112 ? -7.293 18.672 18.891 1 98.88 112 VAL B O 1
ATOM 2705 N N . LYS B 1 113 ? -7.051 16.594 19.734 1 98.62 113 LYS B N 1
ATOM 2706 C CA . LYS B 1 113 ? -8.453 16.5 20.125 1 98.62 113 LYS B CA 1
ATOM 2707 C C . LYS B 1 113 ? -8.797 17.547 21.188 1 98.62 113 LYS B C 1
ATOM 2709 O O . LYS B 1 113 ? -9.945 17.984 21.281 1 98.62 113 LYS B O 1
ATOM 2714 N N . ASN B 1 114 ? -7.824 17.938 21.922 1 98 114 ASN B N 1
ATOM 2715 C CA . ASN B 1 114 ? -8.039 18.906 22.984 1 98 114 ASN B CA 1
ATOM 2716 C C . ASN B 1 114 ? -7.871 20.328 22.5 1 98 114 ASN B C 1
ATOM 2718 O O . ASN B 1 114 ? -7.809 21.266 23.297 1 98 114 ASN B O 1
ATOM 2722 N N . GLY B 1 115 ? -7.727 20.5 21.219 1 98.25 115 GLY B N 1
ATOM 2723 C CA . GLY B 1 115 ? -7.926 21.844 20.688 1 98.25 115 GLY B CA 1
ATOM 2724 C C . GLY B 1 115 ? -6.688 22.406 20.031 1 98.25 115 GLY B C 1
ATOM 2725 O O . GLY B 1 115 ? -6.742 23.469 19.406 1 98.25 115 GLY B O 1
ATOM 2726 N N . THR B 1 116 ? -5.508 21.75 20.141 1 98.81 116 THR B N 1
ATOM 2727 C CA . THR B 1 116 ? -4.309 22.234 19.469 1 98.81 116 THR B CA 1
ATOM 2728 C C . THR B 1 116 ? -4.484 22.188 17.953 1 98.81 116 THR B C 1
ATOM 2730 O O . THR B 1 116 ? -4.812 21.141 17.391 1 98.81 116 THR B O 1
ATOM 2733 N N . PRO B 1 117 ? -4.301 23.359 17.281 1 98.94 117 PRO B N 1
ATOM 2734 C CA . PRO B 1 117 ? -4.457 23.375 15.828 1 98.94 117 PRO B CA 1
ATOM 2735 C C . PRO B 1 117 ? -3.518 22.391 15.125 1 98.94 117 PRO B C 1
ATOM 2737 O O . PRO B 1 117 ? -2.352 22.266 15.508 1 98.94 117 PRO B O 1
ATOM 2740 N N . TYR B 1 118 ? -4.066 21.688 14.156 1 98.94 118 TYR B N 1
ATOM 2741 C CA . TYR B 1 118 ? -3.322 20.641 13.453 1 98.94 118 TYR B CA 1
ATOM 2742 C C . TYR B 1 118 ? -3.465 20.797 11.945 1 98.94 118 TYR B C 1
ATOM 2744 O O . TYR B 1 118 ? -4.547 21.125 11.445 1 98.94 118 TYR B O 1
ATOM 2752 N N . LEU B 1 119 ? -2.375 20.641 11.234 1 99 119 LEU B N 1
ATOM 2753 C CA . LEU B 1 119 ? -2.344 20.5 9.789 1 99 119 LEU B CA 1
ATOM 2754 C C . LEU B 1 119 ? -1.69 19.188 9.383 1 99 119 LEU B C 1
ATOM 2756 O O . LEU B 1 119 ? -0.59 18.859 9.844 1 99 119 LEU B O 1
ATOM 2760 N N . GLY B 1 120 ? -2.377 18.406 8.625 1 98.94 120 GLY B N 1
ATOM 2761 C CA . GLY B 1 120 ? -1.78 17.266 7.941 1 98.94 120 GLY B CA 1
ATOM 2762 C C . GLY B 1 120 ? -1.822 17.391 6.43 1 98.94 120 GLY B C 1
ATOM 2763 O O . GLY B 1 120 ? -2.809 17.875 5.871 1 98.94 120 GLY B O 1
ATOM 2764 N N . THR B 1 121 ? -0.77 17 5.758 1 98.88 121 THR B N 1
ATOM 2765 C CA . THR B 1 121 ? -0.771 16.906 4.305 1 98.88 121 THR B CA 1
ATOM 2766 C C . THR B 1 121 ? -0.398 15.5 3.855 1 98.88 121 THR B C 1
ATOM 2768 O O . THR B 1 121 ? 0.477 14.867 4.449 1 98.88 121 THR B O 1
ATOM 2771 N N . SER B 1 122 ? -1.062 14.914 2.873 1 98.38 122 SER B N 1
ATOM 2772 C CA . SER B 1 122 ? -0.749 13.609 2.301 1 98.38 122 SER B CA 1
ATOM 2773 C C . SER B 1 122 ? -0.712 12.531 3.377 1 98.38 122 SER B C 1
ATOM 2775 O O . SER B 1 122 ? -1.714 12.289 4.055 1 98.38 122 SER B O 1
ATOM 2777 N N . ALA B 1 123 ? 0.482 12.07 3.729 1 98.75 123 ALA B N 1
ATOM 2778 C CA . ALA B 1 123 ? 0.585 11.062 4.785 1 98.75 123 ALA B CA 1
ATOM 2779 C C . ALA B 1 123 ? 0.086 11.617 6.117 1 98.75 123 ALA B C 1
ATOM 2781 O O . ALA B 1 123 ? -0.569 10.906 6.883 1 98.75 123 ALA B O 1
ATOM 2782 N N . GLY B 1 124 ? 0.368 12.875 6.391 1 98.88 124 GLY B N 1
ATOM 2783 C CA . GLY B 1 124 ? -0.098 13.531 7.602 1 98.88 124 GLY B CA 1
ATOM 2784 C C . GLY B 1 124 ? -1.607 13.672 7.664 1 98.88 124 GLY B C 1
ATOM 2785 O O . GLY B 1 124 ? -2.18 13.836 8.742 1 98.88 124 GLY B O 1
ATOM 2786 N N . SER B 1 125 ? -2.236 13.664 6.52 1 98.88 125 SER B N 1
ATOM 2787 C CA . SER B 1 125 ? -3.693 13.688 6.434 1 98.88 125 SER B CA 1
ATOM 2788 C C . SER B 1 125 ? -4.273 12.281 6.57 1 98.88 125 SER B C 1
ATOM 2790 O O . SER B 1 125 ? -5.305 12.094 7.223 1 98.88 125 SER B O 1
ATOM 2792 N N . ASN B 1 126 ? -3.623 11.352 5.965 1 98.88 126 ASN B N 1
ATOM 2793 C CA . ASN B 1 126 ? -4.102 9.969 5.996 1 98.88 126 ASN B CA 1
ATOM 2794 C C . ASN B 1 126 ? -4.281 9.469 7.426 1 98.88 126 ASN B C 1
ATOM 2796 O O . ASN B 1 126 ? -5.273 8.812 7.738 1 98.88 126 ASN B O 1
ATOM 2800 N N . ILE B 1 127 ? -3.375 9.859 8.312 1 98.94 127 ILE B N 1
ATOM 2801 C CA . ILE B 1 127 ? -3.363 9.297 9.656 1 98.94 127 ILE B CA 1
ATOM 2802 C C . ILE B 1 127 ? -4.41 9.992 10.516 1 98.94 127 ILE B C 1
ATOM 2804 O O . ILE B 1 127 ? -4.574 9.664 11.695 1 98.94 127 ILE B O 1
ATOM 2808 N N . CYS B 1 128 ? -5.129 10.984 9.977 1 98.94 128 CYS B N 1
ATOM 2809 C CA . CYS B 1 128 ? -6.18 11.648 10.742 1 98.94 128 CYS B CA 1
ATOM 2810 C C . CYS B 1 128 ? -7.395 10.742 10.906 1 98.94 128 CYS B C 1
ATOM 2812 O O . CYS B 1 128 ? -8.227 10.977 11.781 1 98.94 128 CYS B O 1
ATOM 2814 N N . GLY B 1 129 ? -7.559 9.797 10.062 1 98.69 129 GLY B N 1
ATOM 2815 C CA . GLY B 1 129 ? -8.648 8.836 10.172 1 98.69 129 GLY B CA 1
ATOM 2816 C C . GLY B 1 129 ? -8.422 7.805 11.266 1 98.69 129 GLY B C 1
ATOM 2817 O O . GLY B 1 129 ? -7.586 7.996 12.148 1 98.69 129 GLY B O 1
ATOM 2818 N N . LEU B 1 130 ? -9.219 6.711 11.211 1 98.75 130 LEU B N 1
ATOM 2819 C CA . LEU B 1 130 ? -9.188 5.676 12.234 1 98.75 130 LEU B CA 1
ATOM 2820 C C . LEU B 1 130 ? -8.008 4.734 12.023 1 98.75 130 LEU B C 1
ATOM 2822 O O . LEU B 1 130 ? -7.5 4.141 12.977 1 98.75 130 LEU B O 1
ATOM 2826 N N . SER B 1 131 ? -7.578 4.582 10.781 1 98.81 131 SER B N 1
ATOM 2827 C CA . SER B 1 131 ? -6.465 3.715 10.414 1 98.81 131 SER B CA 1
ATOM 2828 C C . SER B 1 131 ? -5.836 4.148 9.102 1 98.81 131 SER B C 1
ATOM 2830 O O . SER B 1 131 ? -6.426 4.926 8.344 1 98.81 131 SER B O 1
ATOM 2832 N N . MET B 1 132 ? -4.66 3.646 8.781 1 98.81 132 MET B N 1
ATOM 2833 C CA . MET B 1 132 ? -3.957 3.953 7.543 1 98.81 132 MET B CA 1
ATOM 2834 C C . MET B 1 132 ? -4.34 2.969 6.441 1 98.81 132 MET B C 1
ATOM 2836 O O . MET B 1 132 ? -3.674 2.898 5.406 1 98.81 132 MET B O 1
ATOM 2840 N N . GLN B 1 133 ? -5.336 2.166 6.551 1 98.81 133 GLN B N 1
ATOM 2841 C CA . GLN B 1 133 ? -5.656 1.005 5.727 1 98.81 133 GLN B CA 1
ATOM 2842 C C . GLN B 1 133 ? -6.176 1.43 4.355 1 98.81 133 GLN B C 1
ATOM 2844 O O . GLN B 1 133 ? -6.551 0.586 3.539 1 98.81 133 GLN B O 1
ATOM 2849 N N . THR B 1 134 ? -6.191 2.74 4.086 1 98.62 134 THR B N 1
ATOM 2850 C CA . THR B 1 134 ? -6.629 3.244 2.787 1 98.62 134 THR B CA 1
ATOM 2851 C C . THR B 1 134 ? -5.535 4.082 2.135 1 98.62 134 THR B C 1
ATOM 2853 O O . THR B 1 134 ? -5.812 4.895 1.25 1 98.62 134 THR B O 1
ATOM 2856 N N . THR B 1 135 ? -4.285 3.969 2.641 1 98.56 135 THR B N 1
ATOM 2857 C CA . THR B 1 135 ? -3.152 4.645 2.02 1 98.56 135 THR B CA 1
ATOM 2858 C C . THR B 1 135 ? -2.777 3.971 0.702 1 98.56 135 THR B C 1
ATOM 2860 O O . THR B 1 135 ? -2.967 2.764 0.541 1 98.56 135 THR B O 1
ATOM 2863 N N . ASN B 1 136 ? -2.213 4.789 -0.161 1 96 136 ASN B N 1
ATOM 2864 C CA . ASN B 1 136 ? -1.688 4.289 -1.428 1 96 136 ASN B CA 1
ATOM 2865 C C . ASN B 1 136 ? -0.191 4.004 -1.34 1 96 136 ASN B C 1
ATOM 2867 O O . ASN B 1 136 ? 0.428 3.607 -2.328 1 96 136 ASN B O 1
ATOM 2871 N N . ASP B 1 137 ? 0.369 4.207 -0.206 1 97.75 137 ASP B N 1
ATOM 2872 C CA . ASP B 1 137 ? 1.821 4.148 -0.077 1 97.75 137 ASP B CA 1
ATOM 2873 C C . ASP B 1 137 ? 2.314 2.701 -0.072 1 97.75 137 ASP B C 1
ATOM 2875 O O . ASP B 1 137 ? 1.585 1.793 0.332 1 97.75 137 ASP B O 1
ATOM 2879 N N . MET B 1 138 ? 3.506 2.516 -0.586 1 98.19 138 MET B N 1
ATOM 2880 C CA . MET B 1 138 ? 4.184 1.225 -0.523 1 98.19 138 MET B CA 1
ATOM 2881 C C . MET B 1 138 ? 4.594 0.895 0.908 1 98.19 138 MET B C 1
ATOM 2883 O O . MET B 1 138 ? 5.078 1.764 1.636 1 98.19 138 MET B O 1
ATOM 2887 N N . PRO B 1 139 ? 4.355 -0.381 1.335 1 98.75 139 PRO B N 1
ATOM 2888 C CA . PRO B 1 139 ? 4.66 -0.766 2.715 1 98.75 139 PRO B CA 1
ATOM 2889 C C . PRO B 1 139 ? 6.156 -0.972 2.953 1 98.75 139 PRO B C 1
ATOM 2891 O O . PRO B 1 139 ? 6.59 -2.09 3.244 1 98.75 139 PRO B O 1
ATOM 2894 N N . ILE B 1 140 ? 6.906 0.072 3.033 1 98.56 140 ILE B N 1
ATOM 2895 C CA . ILE B 1 140 ? 8.367 0.006 2.986 1 98.56 140 ILE B CA 1
ATOM 2896 C C . ILE B 1 140 ? 8.906 -0.392 4.355 1 98.56 140 ILE B C 1
ATOM 2898 O O . ILE B 1 140 ? 10.086 -0.739 4.488 1 98.56 140 ILE B O 1
ATOM 2902 N N . ILE B 1 141 ? 8.125 -0.35 5.371 1 98.5 141 ILE B N 1
ATOM 2903 C CA . ILE B 1 141 ? 8.484 -0.706 6.738 1 98.5 141 ILE B CA 1
ATOM 2904 C C . ILE B 1 141 ? 7.246 -1.211 7.48 1 98.5 141 ILE B C 1
ATOM 2906 O O . ILE B 1 141 ? 6.129 -0.779 7.199 1 98.5 141 ILE B O 1
ATOM 2910 N N . TYR B 1 142 ? 7.441 -2.16 8.391 1 98.69 142 TYR B N 1
ATOM 2911 C CA . TYR B 1 142 ? 6.355 -2.822 9.109 1 98.69 142 TYR B CA 1
ATOM 2912 C C . TYR B 1 142 ? 6.027 -2.092 10.406 1 98.69 142 TYR B C 1
ATOM 2914 O O . TYR B 1 142 ? 6.754 -2.209 11.391 1 98.69 142 TYR B O 1
ATOM 2922 N N . PRO B 1 143 ? 4.902 -1.346 10.43 1 98.75 143 PRO B N 1
ATOM 2923 C CA . PRO B 1 143 ? 4.512 -0.674 11.672 1 98.75 143 PRO B CA 1
ATOM 2924 C C . PRO B 1 143 ? 3.898 -1.63 12.695 1 98.75 143 PRO B C 1
ATOM 2926 O O . PRO B 1 143 ? 3.4 -2.695 12.32 1 98.75 143 PRO B O 1
ATOM 2929 N N . PRO B 1 144 ? 3.891 -1.297 13.992 1 98.56 144 PRO B N 1
ATOM 2930 C CA . PRO B 1 144 ? 3.328 -2.188 15.008 1 98.56 144 PRO B CA 1
ATOM 2931 C C . PRO B 1 144 ? 1.804 -2.26 14.953 1 98.56 144 PRO B C 1
ATOM 2933 O O . PRO B 1 144 ? 1.2 -3.141 15.57 1 98.56 144 PRO B O 1
ATOM 2936 N N . SER B 1 145 ? 1.175 -1.296 14.281 1 98.69 145 SER B N 1
ATOM 2937 C CA . SER B 1 145 ? -0.275 -1.221 14.133 1 98.69 145 SER B CA 1
ATOM 2938 C C . SER B 1 145 ? -0.664 -0.348 12.945 1 98.69 145 SER B C 1
ATOM 2940 O O . SER B 1 145 ? 0.117 0.501 12.508 1 98.69 145 SER B O 1
ATOM 2942 N N . PHE B 1 146 ? -1.841 -0.575 12.445 1 98.81 146 PHE B N 1
ATOM 2943 C CA . PHE B 1 146 ? -2.357 0.289 11.391 1 98.81 146 PHE B CA 1
ATOM 2944 C C . PHE B 1 146 ? -3.242 1.384 11.969 1 98.81 146 PHE B C 1
ATOM 2946 O O . PHE B 1 146 ? -3.686 2.279 11.25 1 98.81 146 PHE B O 1
ATOM 2953 N N . GLN B 1 147 ? -3.494 1.336 13.305 1 98.81 147 GLN B N 1
ATOM 2954 C CA . GLN B 1 147 ? -4.309 2.355 13.961 1 98.81 147 GLN B CA 1
ATOM 2955 C C . GLN B 1 147 ? -3.586 3.699 13.984 1 98.81 147 GLN B C 1
ATOM 2957 O O . GLN B 1 147 ? -2.379 3.758 14.227 1 98.81 147 GLN B O 1
ATOM 2962 N N . THR B 1 148 ? -4.336 4.742 13.781 1 98.81 148 THR B N 1
ATOM 2963 C CA . THR B 1 148 ? -3.711 6.055 13.688 1 98.81 148 THR B CA 1
ATOM 2964 C C . THR B 1 148 ? -4.395 7.043 14.633 1 98.81 148 THR B C 1
ATOM 2966 O O . THR B 1 148 ? -4.758 6.691 15.758 1 98.81 148 THR B O 1
ATOM 2969 N N . LEU B 1 149 ? -4.582 8.312 14.289 1 98.94 149 LEU B N 1
ATOM 2970 C CA . LEU B 1 149 ? -4.906 9.367 15.242 1 98.94 149 LEU B CA 1
ATOM 2971 C C . LEU B 1 149 ? -6.387 9.328 15.617 1 98.94 149 LEU B C 1
ATOM 2973 O O . LEU B 1 149 ? -6.77 9.758 16.703 1 98.94 149 LEU B O 1
ATOM 2977 N N . GLY B 1 150 ? -7.254 8.844 14.727 1 98.69 150 GLY B N 1
ATOM 2978 C CA . GLY B 1 150 ? -8.688 8.812 14.992 1 98.69 150 GLY B CA 1
ATOM 2979 C C . GLY B 1 150 ? -9.273 10.188 15.25 1 98.69 150 GLY B C 1
ATOM 2980 O O . GLY B 1 150 ? -10.102 10.352 16.141 1 98.69 150 GLY B O 1
ATOM 2981 N N . LEU B 1 151 ? -8.82 11.203 14.523 1 98.81 151 LEU B N 1
ATOM 2982 C CA . LEU B 1 151 ? -9.297 12.57 14.711 1 98.81 151 LEU B CA 1
ATOM 2983 C C . LEU B 1 151 ? -10.648 12.781 14.039 1 98.81 151 LEU B C 1
ATOM 2985 O O . LEU B 1 151 ? -11.398 13.688 14.406 1 98.81 151 LEU B O 1
ATOM 2989 N N . ILE B 1 152 ? -10.945 12.07 12.969 1 98.75 152 ILE B N 1
ATOM 2990 C CA . ILE B 1 152 ? -12.242 12.031 12.305 1 98.75 152 ILE B CA 1
ATOM 2991 C C . ILE B 1 152 ? -12.742 10.594 12.25 1 98.75 152 ILE B C 1
ATOM 2993 O O . ILE B 1 152 ? -11.961 9.648 12.328 1 98.75 152 ILE B O 1
ATOM 2997 N N . PRO B 1 153 ? -14.039 10.375 12.109 1 98.62 153 PRO B N 1
ATOM 2998 C CA . PRO B 1 153 ? -14.602 9.031 12.266 1 98.62 153 PRO B CA 1
ATOM 2999 C C . PRO B 1 153 ? -14.625 8.242 10.961 1 98.62 153 PRO B C 1
ATOM 3001 O O . PRO B 1 153 ? -15.383 7.277 10.828 1 98.62 153 PRO B O 1
ATOM 3004 N N . PHE B 1 154 ? -13.93 8.664 9.945 1 98.81 154 PHE B N 1
ATOM 3005 C CA . PHE B 1 154 ? -13.805 7.957 8.672 1 98.81 154 PHE B CA 1
ATOM 3006 C C . PHE B 1 154 ? -12.375 8.023 8.156 1 98.81 154 PHE B C 1
ATOM 3008 O O . PHE B 1 154 ? -11.539 8.742 8.703 1 98.81 154 PHE B O 1
ATOM 3015 N N . ASN B 1 155 ? -12.023 7.199 7.184 1 98.88 155 ASN B N 1
ATOM 3016 C CA . ASN B 1 155 ? -10.68 7.172 6.613 1 98.88 155 ASN B CA 1
ATOM 3017 C C . ASN B 1 155 ? -10.586 8.023 5.355 1 98.88 155 ASN B C 1
ATOM 3019 O O . ASN B 1 155 ? -11.602 8.336 4.734 1 98.88 155 ASN B O 1
ATOM 3023 N N . LEU B 1 156 ? -9.367 8.383 5.074 1 98.75 156 LEU B N 1
ATOM 3024 C CA . LEU B 1 156 ? -9.078 9.203 3.906 1 98.75 156 LEU B CA 1
ATOM 3025 C C . LEU B 1 156 ? -8.258 8.43 2.885 1 98.75 156 LEU B C 1
ATOM 3027 O O . LEU B 1 156 ? -7.453 7.57 3.252 1 98.75 156 LEU B O 1
ATOM 3031 N N . ASN B 1 157 ? -8.484 8.672 1.671 1 98.69 157 ASN B N 1
ATOM 3032 C CA . ASN B 1 157 ? -7.559 8.383 0.58 1 98.69 157 ASN B CA 1
ATOM 3033 C C . ASN B 1 157 ? -7.078 9.656 -0.102 1 98.69 157 ASN B C 1
ATOM 3035 O O . ASN B 1 157 ? -7.699 10.133 -1.056 1 98.69 157 ASN B O 1
ATOM 3039 N N . PRO B 1 158 ? -5.992 10.195 0.385 1 98.31 158 PRO B N 1
ATOM 3040 C CA . PRO B 1 158 ? -5.453 11.406 -0.232 1 98.31 158 PRO B CA 1
ATOM 3041 C C . PRO B 1 158 ? -4.895 11.156 -1.631 1 98.31 158 PRO B C 1
ATOM 3043 O O . PRO B 1 158 ? -4.707 10.008 -2.031 1 98.31 158 PRO B O 1
ATOM 3046 N N . HIS B 1 159 ? -4.656 12.148 -2.398 1 97.06 159 HIS B N 1
ATOM 3047 C CA . HIS B 1 159 ? -4.188 12.062 -3.777 1 97.06 159 HIS B CA 1
ATOM 3048 C C . HIS B 1 159 ? -5.145 11.242 -4.633 1 97.06 159 HIS B C 1
ATOM 3050 O O . HIS B 1 159 ? -4.715 10.516 -5.531 1 97.06 159 HIS B O 1
ATOM 3056 N N . TYR B 1 160 ? -6.398 11.305 -4.27 1 97.69 160 TYR B N 1
ATOM 3057 C CA . TYR B 1 160 ? -7.348 10.453 -4.977 1 97.69 160 TYR B CA 1
ATOM 3058 C C . TYR B 1 160 ? -7.336 10.75 -6.473 1 97.69 160 TYR B C 1
ATOM 3060 O O . TYR B 1 160 ? -7.363 11.914 -6.883 1 97.69 160 TYR B O 1
ATOM 3068 N N . LEU B 1 161 ? -7.277 9.727 -7.227 1 91.88 161 LEU B N 1
ATOM 3069 C CA . LEU B 1 161 ? -7.262 9.797 -8.68 1 91.88 161 LEU B CA 1
ATOM 3070 C C . LEU B 1 161 ? -8.422 9.008 -9.273 1 91.88 161 LEU B C 1
ATOM 3072 O O . LEU B 1 161 ? -8.633 7.848 -8.922 1 91.88 161 LEU B O 1
ATOM 3076 N N . ASP B 1 162 ? -9.078 9.641 -10.172 1 91.12 162 ASP B N 1
ATOM 3077 C CA . ASP B 1 162 ? -10.141 8.953 -10.898 1 91.12 162 ASP B CA 1
ATOM 3078 C C . ASP B 1 162 ? -9.57 7.914 -11.859 1 91.12 162 ASP B C 1
ATOM 3080 O O . ASP B 1 162 ? -8.445 8.055 -12.336 1 91.12 162 ASP B O 1
ATOM 3084 N N . PRO B 1 163 ? -10.383 6.922 -12.023 1 88 163 PRO B N 1
ATOM 3085 C CA . PRO B 1 163 ? -9.922 5.957 -13.023 1 88 163 PRO B CA 1
ATOM 3086 C C . PRO B 1 163 ? -9.75 6.582 -14.406 1 88 163 PRO B C 1
ATOM 3088 O O . PRO B 1 163 ? -10.523 7.461 -14.797 1 88 163 PRO B O 1
ATOM 3091 N N . ASP B 1 164 ? -8.719 6.18 -15.062 1 85.31 164 ASP B N 1
ATOM 3092 C CA . ASP B 1 164 ? -8.508 6.547 -16.453 1 85.31 164 ASP B CA 1
ATOM 3093 C C . ASP B 1 164 ? -9.125 5.512 -17.391 1 85.31 164 ASP B C 1
ATOM 3095 O O . ASP B 1 164 ? -8.625 4.395 -17.516 1 85.31 164 ASP B O 1
ATOM 3099 N N . ALA B 1 165 ? -10.109 5.855 -18.078 1 81.94 165 ALA B N 1
ATOM 3100 C CA . ALA B 1 165 ? -10.867 4.941 -18.938 1 81.94 165 ALA B CA 1
ATOM 3101 C C . ALA B 1 165 ? -10.008 4.434 -20.078 1 81.94 165 ALA B C 1
ATOM 3103 O O . ALA B 1 165 ? -10.297 3.387 -20.672 1 81.94 165 ALA B O 1
ATOM 3104 N N . ASN B 1 166 ? -8.961 5.098 -20.391 1 82.94 166 ASN B N 1
ATOM 3105 C CA . ASN B 1 166 ? -8.141 4.742 -21.531 1 82.94 166 ASN B CA 1
ATOM 3106 C C . ASN B 1 166 ? -6.91 3.941 -21.125 1 82.94 166 ASN B C 1
ATOM 3108 O O . ASN B 1 166 ? -6.078 3.598 -21.953 1 82.94 166 ASN B O 1
ATOM 3112 N N . SER B 1 167 ? -6.918 3.656 -19.875 1 84.81 167 SER B N 1
ATOM 3113 C CA . SER B 1 167 ? -5.742 2.934 -19.391 1 84.81 167 SER B CA 1
ATOM 3114 C C . SER B 1 167 ? -5.785 1.469 -19.812 1 84.81 167 SER B C 1
ATOM 3116 O O . SER B 1 167 ? -6.848 0.841 -19.797 1 84.81 167 SER B O 1
ATOM 3118 N N . GLN B 1 168 ? -4.664 0.843 -20.188 1 84.75 168 GLN B N 1
ATOM 3119 C CA . GLN B 1 168 ? -4.547 -0.577 -20.5 1 84.75 168 GLN B CA 1
ATOM 3120 C C . GLN B 1 168 ? -3.975 -1.356 -19.328 1 84.75 168 GLN B C 1
ATOM 3122 O O . GLN B 1 168 ? -3.75 -2.564 -19.422 1 84.75 168 GLN B O 1
ATOM 3127 N N . HIS B 1 169 ? -3.746 -0.558 -18.312 1 86.19 169 HIS B N 1
ATOM 3128 C CA . HIS B 1 169 ? -3.217 -1.18 -17.109 1 86.19 169 HIS B CA 1
ATOM 3129 C C . HIS B 1 169 ? -4.262 -2.068 -16.438 1 86.19 169 HIS B C 1
ATOM 3131 O O . HIS B 1 169 ? -5.418 -1.664 -16.281 1 86.19 169 HIS B O 1
ATOM 3137 N N . MET B 1 170 ? -3.859 -3.262 -16.047 1 84.25 170 MET B N 1
ATOM 3138 C CA . MET B 1 170 ? -4.797 -4.246 -15.516 1 84.25 170 MET B CA 1
ATOM 3139 C C . MET B 1 170 ? -4.773 -4.246 -13.992 1 84.25 170 MET B C 1
ATOM 3141 O O . MET B 1 170 ? -5.535 -4.98 -13.359 1 84.25 170 MET B O 1
ATOM 3145 N N . GLY B 1 171 ? -3.873 -3.461 -13.422 1 82.81 171 GLY B N 1
ATOM 3146 C CA . GLY B 1 171 ? -3.918 -3.271 -11.977 1 82.81 171 GLY B CA 1
ATOM 3147 C C . GLY B 1 171 ? -5.172 -2.553 -11.508 1 82.81 171 GLY B C 1
ATOM 3148 O O . GLY B 1 171 ? -5.906 -1.987 -12.32 1 82.81 171 GLY B O 1
ATOM 3149 N N . GLU B 1 172 ? -5.398 -2.598 -10.227 1 87.56 172 GLU B N 1
ATOM 3150 C CA . GLU B 1 172 ? -6.637 -2.109 -9.617 1 87.56 172 GLU B CA 1
ATOM 3151 C C . GLU B 1 172 ? -6.645 -0.586 -9.531 1 87.56 172 GLU B C 1
ATOM 3153 O O . GLU B 1 172 ? -5.598 0.033 -9.32 1 87.56 172 GLU B O 1
ATOM 3158 N N . THR B 1 173 ? -7.805 0.023 -9.742 1 91.81 173 THR B N 1
ATOM 3159 C CA . THR B 1 173 ? -8.016 1.45 -9.523 1 91.81 173 THR B CA 1
ATOM 3160 C C . THR B 1 173 ? -8.141 1.757 -8.031 1 91.81 173 THR B C 1
ATOM 3162 O O . THR B 1 173 ? -8.281 0.844 -7.215 1 91.81 173 THR B O 1
ATOM 3165 N N . ARG B 1 174 ? -8.109 3.074 -7.699 1 95.38 174 ARG B N 1
ATOM 3166 C CA . ARG B 1 174 ? -8.344 3.475 -6.312 1 95.38 174 ARG B CA 1
ATOM 3167 C C . ARG B 1 174 ? -9.711 3.008 -5.832 1 95.38 174 ARG B C 1
ATOM 3169 O O . ARG B 1 174 ? -9.844 2.512 -4.711 1 95.38 174 ARG B O 1
ATOM 3176 N N . GLU B 1 175 ? -10.703 3.152 -6.688 1 95.5 175 GLU B N 1
ATOM 3177 C CA . GLU B 1 175 ? -12.055 2.736 -6.336 1 95.5 175 GLU B CA 1
ATOM 3178 C C . GLU B 1 175 ? -12.109 1.242 -6.027 1 95.5 175 GLU B C 1
ATOM 3180 O O . GLU B 1 175 ? -12.703 0.832 -5.023 1 95.5 175 GLU B O 1
ATOM 3185 N N . THR B 1 176 ? -11.469 0.462 -6.875 1 94.38 176 THR B N 1
ATOM 3186 C CA . THR B 1 176 ? -11.445 -0.979 -6.648 1 94.38 176 THR B CA 1
ATOM 3187 C C . THR B 1 176 ? -10.805 -1.304 -5.301 1 94.38 176 THR B C 1
ATOM 3189 O O . THR B 1 176 ? -11.336 -2.111 -4.535 1 94.38 176 THR B O 1
ATOM 3192 N N . ARG B 1 177 ? -9.703 -0.65 -5.012 1 96.56 177 ARG B N 1
ATOM 3193 C CA . ARG B 1 177 ? -8.984 -0.906 -3.768 1 96.56 177 ARG B CA 1
ATOM 3194 C C . ARG B 1 177 ? -9.828 -0.522 -2.557 1 96.56 177 ARG B C 1
ATOM 3196 O O . ARG B 1 177 ? -9.828 -1.229 -1.545 1 96.56 177 ARG B O 1
ATOM 3203 N N . ILE B 1 178 ? -10.508 0.568 -2.66 1 97.94 178 ILE B N 1
ATOM 3204 C CA . ILE B 1 178 ? -11.328 1.025 -1.547 1 97.94 178 ILE B CA 1
ATOM 3205 C C . ILE B 1 178 ? -12.5 0.068 -1.344 1 97.94 178 ILE B C 1
ATOM 3207 O O . ILE B 1 178 ? -12.883 -0.227 -0.208 1 97.94 178 ILE B O 1
ATOM 3211 N N . LYS B 1 179 ? -13.078 -0.393 -2.414 1 96.5 179 LYS B N 1
ATOM 3212 C CA . LYS B 1 179 ? -14.125 -1.403 -2.299 1 96.5 179 LYS B CA 1
ATOM 3213 C C . LYS B 1 179 ? -13.602 -2.668 -1.627 1 96.5 179 LYS B C 1
ATOM 3215 O O . LYS B 1 179 ? -14.32 -3.314 -0.862 1 96.5 179 LYS B O 1
ATOM 3220 N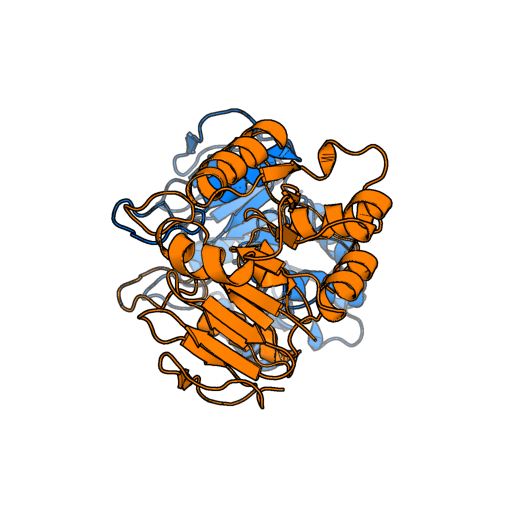 N . GLU B 1 180 ? -12.383 -3.051 -1.97 1 97.31 180 GLU B N 1
ATOM 3221 C CA . GLU B 1 180 ? -11.75 -4.172 -1.285 1 97.31 180 GLU B CA 1
ATOM 3222 C C . GLU B 1 180 ? -11.641 -3.912 0.214 1 97.31 180 GLU B C 1
ATOM 3224 O O . GLU B 1 180 ? -11.867 -4.812 1.025 1 97.31 180 GLU B O 1
ATOM 3229 N N . PHE B 1 181 ? -11.266 -2.699 0.597 1 98.56 181 PHE B N 1
ATOM 3230 C CA . PHE B 1 181 ? -11.227 -2.307 2 1 98.56 181 PHE B CA 1
ATOM 3231 C C . PHE B 1 181 ? -12.578 -2.531 2.666 1 98.56 181 PHE B C 1
ATOM 3233 O O . PHE B 1 181 ? -12.648 -3.049 3.781 1 98.56 181 PHE B O 1
ATOM 3240 N N . HIS B 1 182 ? -13.594 -2.23 1.984 1 98.31 182 HIS B N 1
ATOM 3241 C CA . HIS B 1 182 ? -14.953 -2.291 2.516 1 98.31 182 HIS B CA 1
ATOM 3242 C C . HIS B 1 182 ? -15.445 -3.73 2.611 1 98.31 182 HIS B C 1
ATOM 3244 O O . HIS B 1 182 ? -16.5 -3.992 3.189 1 98.31 182 HIS B O 1
ATOM 3250 N N . ALA B 1 183 ? -14.688 -4.645 2.053 1 96.56 183 ALA B N 1
ATOM 3251 C CA . ALA B 1 183 ? -15.016 -6.051 2.268 1 96.56 183 ALA B CA 1
ATOM 3252 C C . ALA B 1 183 ? -14.797 -6.449 3.725 1 96.56 183 ALA B C 1
ATOM 3254 O O . ALA B 1 183 ? -15.43 -7.379 4.223 1 96.56 183 ALA B O 1
ATOM 3255 N N . PHE B 1 184 ? -13.953 -5.668 4.461 1 95.62 184 PHE B N 1
ATOM 3256 C CA . PHE B 1 184 ? -13.562 -6.055 5.812 1 95.62 184 PHE B CA 1
ATOM 3257 C C . PHE B 1 184 ? -13.922 -4.965 6.812 1 95.62 184 PHE B C 1
ATOM 3259 O O . PHE B 1 184 ? -13.883 -5.188 8.023 1 95.62 184 PHE B O 1
ATOM 3266 N N . ASN B 1 185 ? -14.195 -3.816 6.25 1 96 185 ASN B N 1
ATOM 3267 C CA . ASN B 1 185 ? -14.422 -2.654 7.102 1 96 185 ASN B CA 1
ATOM 3268 C C . ASN B 1 185 ? -15.68 -1.893 6.691 1 96 185 ASN B C 1
ATOM 3270 O O . ASN B 1 185 ? -15.977 -1.768 5.5 1 96 185 ASN B O 1
ATOM 3274 N N . ALA B 1 186 ? -16.344 -1.306 7.621 1 97.25 186 ALA B N 1
ATOM 3275 C CA . ALA B 1 186 ? -17.547 -0.524 7.336 1 97.25 186 ALA B CA 1
ATOM 3276 C C . ALA B 1 186 ? -17.25 0.972 7.383 1 97.25 186 ALA B C 1
ATOM 3278 O O . ALA B 1 186 ? -18.109 1.792 7.082 1 97.25 186 ALA B O 1
ATOM 3279 N N . ILE B 1 187 ? -16.094 1.367 7.785 1 98.19 187 ILE B N 1
ATOM 3280 C CA . ILE B 1 187 ? -15.695 2.76 7.938 1 98.19 187 ILE B CA 1
ATOM 3281 C C . ILE B 1 187 ? -15.789 3.475 6.59 1 98.19 187 ILE B C 1
ATOM 3283 O O . ILE B 1 187 ? -15.234 3.008 5.59 1 98.19 187 ILE B O 1
ATOM 3287 N N . PRO B 1 188 ? -16.516 4.602 6.48 1 98.88 188 PRO B N 1
ATOM 3288 C CA . PRO B 1 188 ? -16.516 5.363 5.23 1 98.88 188 PRO B CA 1
ATOM 3289 C C . PRO B 1 188 ? -15.117 5.828 4.828 1 98.88 188 PRO B C 1
ATOM 3291 O O . PRO B 1 188 ? -14.258 6.02 5.688 1 98.88 188 PRO B O 1
ATOM 3294 N N . VAL B 1 189 ? -14.953 5.941 3.57 1 98.94 189 VAL B N 1
ATOM 3295 C CA . VAL B 1 189 ? -13.68 6.422 3.039 1 98.94 189 VAL B CA 1
ATOM 3296 C C . VAL B 1 189 ? -13.922 7.621 2.123 1 98.94 189 VAL B C 1
ATOM 3298 O O . VAL B 1 189 ? -14.797 7.578 1.252 1 98.94 189 VAL B O 1
ATOM 3301 N N . LEU B 1 190 ? -13.242 8.648 2.348 1 98.94 190 LEU B N 1
ATOM 3302 C CA . LEU B 1 190 ? -13.336 9.828 1.496 1 98.94 190 LEU B CA 1
ATOM 3303 C C . LEU B 1 190 ? -12.125 9.938 0.58 1 98.94 190 LEU B C 1
ATOM 3305 O O . LEU B 1 190 ? -11 10.125 1.052 1 98.94 190 LEU B O 1
ATOM 3309 N N . GLY B 1 191 ? -12.32 9.75 -0.735 1 98.81 191 GLY B N 1
ATOM 3310 C CA . GLY B 1 191 ? -11.305 10.109 -1.706 1 98.81 191 GLY B CA 1
ATOM 3311 C C . GLY B 1 191 ? -11.141 11.609 -1.862 1 98.81 191 GLY B C 1
ATOM 3312 O O . GLY B 1 191 ? -12.016 12.289 -2.398 1 98.81 191 GLY B O 1
ATOM 3313 N N . LEU B 1 192 ? -10.039 12.117 -1.385 1 98.75 192 LEU B N 1
ATOM 3314 C CA . LEU B 1 192 ? -9.797 13.555 -1.372 1 98.75 192 LEU B CA 1
ATOM 3315 C C . LEU B 1 192 ? -8.828 13.953 -2.48 1 98.75 192 LEU B C 1
ATOM 3317 O O . LEU B 1 192 ? -7.641 13.609 -2.428 1 98.75 192 LEU B O 1
ATOM 3321 N N . ARG B 1 193 ? -9.258 14.648 -3.484 1 98 193 ARG B N 1
ATOM 3322 C CA . ARG B 1 193 ? -8.461 15.031 -4.648 1 98 193 ARG B CA 1
ATOM 3323 C C . ARG B 1 193 ? -7.477 16.141 -4.297 1 98 193 ARG B C 1
ATOM 3325 O O . ARG B 1 193 ? -7.711 16.922 -3.373 1 98 193 ARG B O 1
ATOM 3332 N N . GLU B 1 194 ? -6.387 16.188 -4.988 1 97.38 194 GLU B N 1
ATOM 3333 C CA . GLU B 1 194 ? -5.359 17.188 -4.742 1 97.38 194 GLU B CA 1
ATOM 3334 C C . GLU B 1 194 ? -5.902 18.594 -4.953 1 97.38 194 GLU B C 1
ATOM 3336 O O . GLU B 1 194 ? -6.496 18.891 -5.996 1 97.38 194 GLU B O 1
ATOM 3341 N N . GLY B 1 195 ? -5.676 19.391 -3.99 1 97 195 GLY B N 1
ATOM 3342 C CA . GLY B 1 195 ? -6.219 20.734 -4 1 97 195 GLY B CA 1
ATOM 3343 C C . GLY B 1 195 ? -7.383 20.922 -3.049 1 97 195 GLY B C 1
ATOM 3344 O O . GLY B 1 195 ? -7.758 22.047 -2.725 1 97 195 GLY B O 1
ATOM 3345 N N . SER B 1 196 ? -7.969 19.828 -2.613 1 98.5 196 SER B N 1
ATOM 3346 C CA . SER B 1 196 ? -9.047 19.844 -1.635 1 98.5 196 SER B CA 1
ATOM 3347 C C . SER B 1 196 ? -8.531 19.562 -0.23 1 98.5 196 SER B C 1
ATOM 3349 O O . SER B 1 196 ? -7.445 19 -0.066 1 98.5 196 SER B O 1
ATOM 3351 N N . TRP B 1 197 ? -9.266 20 0.769 1 98.88 197 TRP B N 1
ATOM 3352 C CA . TRP B 1 197 ? -8.945 19.719 2.164 1 98.88 197 TRP B CA 1
ATOM 3353 C C . TRP B 1 197 ? -10.203 19.734 3.025 1 98.88 197 TRP B C 1
ATOM 3355 O O . TRP B 1 197 ? -11.266 20.156 2.57 1 98.88 197 TRP B O 1
ATOM 3365 N N . LEU B 1 198 ? -10.117 19.156 4.176 1 98.94 198 LEU B N 1
ATOM 3366 C CA . LEU B 1 198 ? -11.172 19.219 5.184 1 98.94 198 LEU B CA 1
ATOM 3367 C C . LEU B 1 198 ? -10.82 20.234 6.27 1 98.94 198 LEU B C 1
ATOM 3369 O O . LEU B 1 198 ? -9.664 20.312 6.707 1 98.94 198 LEU B O 1
ATOM 3373 N N . GLU B 1 199 ? -11.781 21.031 6.609 1 98.94 199 GLU B N 1
ATOM 3374 C CA . GLU B 1 199 ? -11.711 21.875 7.801 1 98.94 199 GLU B CA 1
ATOM 3375 C C . GLU B 1 199 ? -12.555 21.297 8.938 1 98.94 199 GLU B C 1
ATOM 3377 O O . GLU B 1 199 ? -13.758 21.062 8.773 1 98.94 199 GLU B O 1
ATOM 3382 N N . VAL B 1 200 ? -11.906 20.953 9.977 1 98.88 200 VAL B N 1
ATOM 3383 C CA . VAL B 1 200 ? -12.578 20.406 11.148 1 98.88 200 VAL B CA 1
ATOM 3384 C C . VAL B 1 200 ? -12.586 21.438 12.273 1 98.88 200 VAL B C 1
ATOM 3386 O O . VAL B 1 200 ? -11.523 21.844 12.75 1 98.88 200 VAL B O 1
ATOM 3389 N N . LYS B 1 201 ? -13.664 21.969 12.695 1 98.44 201 LYS B N 1
ATOM 3390 C CA . LYS B 1 201 ? -13.891 22.859 13.828 1 98.44 201 LYS B CA 1
ATOM 3391 C C . LYS B 1 201 ? -14.859 22.234 14.828 1 98.44 201 LYS B C 1
ATOM 3393 O O . LYS B 1 201 ? -16.078 22.328 14.664 1 98.44 201 LYS B O 1
ATOM 3398 N N . GLY B 1 202 ? -14.281 21.688 15.906 1 97.75 202 GLY B N 1
ATOM 3399 C CA . GLY B 1 202 ? -15.109 20.891 16.812 1 97.75 202 GLY B CA 1
ATOM 3400 C C . GLY B 1 202 ? -15.664 19.641 16.156 1 97.75 202 GLY B C 1
ATOM 3401 O O . GLY B 1 202 ? -14.906 18.797 15.672 1 97.75 202 GLY B O 1
ATOM 3402 N N . ASN B 1 203 ? -17 19.656 16.062 1 97.06 203 ASN B N 1
ATOM 3403 C CA . ASN B 1 203 ? -17.641 18.5 15.469 1 97.06 203 ASN B CA 1
ATOM 3404 C C . ASN B 1 203 ? -17.984 18.734 14.008 1 97.06 203 ASN B C 1
ATOM 3406 O O . ASN B 1 203 ? -18.438 17.828 13.312 1 97.06 203 ASN B O 1
ATOM 3410 N N . LYS B 1 204 ? -17.734 19.922 13.602 1 98.44 204 LYS B N 1
ATOM 3411 C CA . LYS B 1 204 ? -18.078 20.266 12.219 1 98.44 204 LYS B CA 1
ATOM 3412 C C . LYS B 1 204 ? -16.938 19.906 11.266 1 98.44 204 LYS B C 1
ATOM 3414 O O . LYS B 1 204 ? -15.781 20.266 11.508 1 98.44 204 LYS B O 1
ATOM 3419 N N . ILE B 1 205 ? -17.203 19.125 10.266 1 98.88 205 ILE B N 1
ATOM 3420 C CA . ILE B 1 205 ? -16.266 18.75 9.219 1 98.88 205 ILE B CA 1
ATOM 3421 C C . ILE B 1 205 ? -16.766 19.25 7.863 1 98.88 205 ILE B C 1
ATOM 3423 O O . ILE B 1 205 ? -17.859 18.906 7.43 1 98.88 205 ILE B O 1
ATOM 3427 N N . THR B 1 206 ? -15.977 20.094 7.203 1 98.94 206 THR B N 1
ATOM 3428 C CA . THR B 1 206 ? -16.406 20.703 5.953 1 98.94 206 THR B CA 1
ATOM 3429 C C . THR B 1 206 ? -15.383 20.438 4.848 1 98.94 206 THR B C 1
ATOM 3431 O O . THR B 1 206 ? -14.172 20.594 5.059 1 98.94 206 THR B O 1
ATOM 3434 N N . LEU B 1 207 ? -15.891 20.031 3.691 1 98.94 207 LEU B N 1
ATOM 3435 C CA . LEU B 1 207 ? -15.039 19.891 2.514 1 98.94 207 LEU B CA 1
ATOM 3436 C C . LEU B 1 207 ? -14.719 21.25 1.906 1 98.94 207 LEU B C 1
ATOM 3438 O O . LEU B 1 207 ? -15.625 22.047 1.651 1 98.94 207 LEU B O 1
ATOM 3442 N N . LYS B 1 208 ? -13.445 21.5 1.694 1 98.88 208 LYS B N 1
ATOM 3443 C CA . LYS B 1 208 ? -12.984 22.766 1.14 1 98.88 208 LYS B CA 1
ATOM 3444 C C . LYS B 1 208 ? -12.148 22.547 -0.119 1 98.88 208 LYS B C 1
ATOM 3446 O O . LYS B 1 208 ? -11.758 21.422 -0.423 1 98.88 208 LYS B O 1
ATOM 3451 N N . GLY B 1 209 ? -11.844 23.625 -0.848 1 97.88 209 GLY B N 1
ATOM 3452 C CA . GLY B 1 209 ? -11.141 23.562 -2.121 1 97.88 209 GLY B CA 1
ATOM 3453 C C . GLY B 1 209 ? -12.07 23.672 -3.318 1 97.88 209 GLY B C 1
ATOM 3454 O O . GLY B 1 209 ? -13.273 23.875 -3.16 1 97.88 209 GLY B O 1
ATOM 3455 N N . ALA B 1 210 ? -11.57 23.578 -4.535 1 96.38 210 ALA B N 1
ATOM 3456 C CA . ALA B 1 210 ? -12.344 23.812 -5.75 1 96.38 210 ALA B CA 1
ATOM 3457 C C . ALA B 1 210 ? -12.914 22.516 -6.309 1 96.38 210 ALA B C 1
ATOM 3459 O O . ALA B 1 210 ? -13.789 22.531 -7.176 1 96.38 210 ALA B O 1
ATOM 3460 N N . LEU B 1 211 ? -12.469 21.375 -5.824 1 97.31 211 LEU B N 1
ATOM 3461 C CA . LEU B 1 211 ? -12.828 20.094 -6.434 1 97.31 211 LEU B CA 1
ATOM 3462 C C . LEU B 1 211 ? -13.836 19.344 -5.562 1 97.31 211 LEU B C 1
ATOM 3464 O O . LEU B 1 211 ? -13.906 19.578 -4.352 1 97.31 211 LEU B O 1
ATOM 3468 N N . LYS B 1 212 ? -14.516 18.484 -6.188 1 98.31 212 LYS B N 1
ATOM 3469 C CA . LYS B 1 212 ? -15.352 17.531 -5.461 1 98.31 212 LYS B CA 1
ATOM 3470 C C . LYS B 1 212 ? -14.5 16.469 -4.785 1 98.31 212 LYS B C 1
ATOM 3472 O O . LYS B 1 212 ? -13.359 16.219 -5.184 1 98.31 212 LYS B O 1
ATOM 3477 N N . ALA B 1 213 ? -15.016 15.875 -3.738 1 98.69 213 ALA B N 1
ATOM 3478 C CA . ALA B 1 213 ? -14.477 14.656 -3.145 1 98.69 213 ALA B CA 1
ATOM 3479 C C . ALA B 1 213 ? -15.359 13.453 -3.449 1 98.69 213 ALA B C 1
ATOM 3481 O O . ALA B 1 213 ? -16.531 13.609 -3.805 1 98.69 213 ALA B O 1
ATOM 3482 N N . ARG B 1 214 ? -14.828 12.328 -3.459 1 98.69 214 ARG B N 1
ATOM 3483 C CA . ARG B 1 214 ? -15.602 11.109 -3.707 1 98.69 214 ARG B CA 1
ATOM 3484 C C . ARG B 1 214 ? -15.773 10.305 -2.426 1 98.69 214 ARG B C 1
ATOM 3486 O O . ARG B 1 214 ? -14.789 9.922 -1.787 1 98.69 214 ARG B O 1
ATOM 3493 N N . LEU B 1 215 ? -16.984 10.047 -2.053 1 98.88 215 LEU B N 1
ATOM 3494 C CA . LEU B 1 215 ? -17.328 9.344 -0.819 1 98.88 215 LEU B CA 1
ATOM 3495 C C . LEU B 1 215 ? -17.656 7.879 -1.101 1 98.88 215 LEU B C 1
ATOM 3497 O O . LEU B 1 215 ? -18.438 7.582 -2.004 1 98.88 215 LEU B O 1
ATOM 3501 N N . PHE B 1 216 ? -17.078 7.016 -0.357 1 98.75 216 PHE B N 1
ATOM 3502 C CA . PHE B 1 216 ? -17.344 5.582 -0.434 1 98.75 216 PHE B CA 1
ATOM 3503 C C . PHE B 1 216 ? -17.938 5.07 0.873 1 98.75 216 PHE B C 1
ATOM 3505 O O . PHE B 1 216 ? -17.375 5.309 1.947 1 98.75 216 PHE B O 1
ATOM 3512 N N . LYS B 1 217 ? -18.984 4.449 0.791 1 98.44 217 LYS B N 1
ATOM 3513 C CA . LYS B 1 217 ? -19.594 3.709 1.892 1 98.44 217 LYS B CA 1
ATOM 3514 C C . LYS B 1 217 ? -19.781 2.238 1.53 1 98.44 217 LYS B C 1
ATOM 3516 O O . LYS B 1 217 ? -20.031 1.906 0.367 1 98.44 217 LYS B O 1
ATOM 3521 N N . GLN B 1 218 ? -19.625 1.42 2.523 1 97.25 218 GLN B N 1
ATOM 3522 C CA . GLN B 1 218 ? -19.734 -0.016 2.289 1 97.25 218 GLN B CA 1
ATOM 3523 C C . GLN B 1 218 ? -21.062 -0.364 1.614 1 97.25 218 GLN B C 1
ATOM 3525 O O . GLN B 1 218 ? -22.125 0.072 2.062 1 97.25 218 GLN B O 1
ATOM 3530 N N . ASN B 1 219 ? -20.984 -1.088 0.478 1 95.5 219 ASN B N 1
ATOM 3531 C CA . ASN B 1 219 ? -22.125 -1.634 -0.247 1 95.5 219 ASN B CA 1
ATOM 3532 C C . ASN B 1 219 ? -22.953 -0.531 -0.893 1 95.5 219 ASN B C 1
ATOM 3534 O O . ASN B 1 219 ? -24.156 -0.703 -1.113 1 95.5 219 ASN B O 1
ATOM 3538 N N . GLU B 1 220 ? -22.438 0.678 -1.097 1 97.12 220 GLU B N 1
ATOM 3539 C CA . GLU B 1 220 ? -23.094 1.781 -1.786 1 97.12 220 GLU B CA 1
ATOM 3540 C C . GLU B 1 220 ? -22.281 2.266 -2.975 1 97.12 220 GLU B C 1
ATOM 3542 O O . GLU B 1 220 ? -21.062 2.082 -3.006 1 97.12 220 GLU B O 1
ATOM 3547 N N . ALA B 1 221 ? -22.953 2.787 -3.932 1 97.25 221 ALA B N 1
ATOM 3548 C CA . ALA B 1 221 ? -22.25 3.465 -5.016 1 97.25 221 ALA B CA 1
ATOM 3549 C C . ALA B 1 221 ? -21.531 4.711 -4.504 1 97.25 221 ALA B C 1
ATOM 3551 O O . ALA B 1 221 ? -22.062 5.441 -3.664 1 97.25 221 ALA B O 1
ATOM 3552 N N . PRO B 1 222 ? -20.375 4.898 -4.957 1 97.88 222 PRO B N 1
ATOM 3553 C CA . PRO B 1 222 ? -19.672 6.113 -4.523 1 97.88 222 PRO B CA 1
ATOM 3554 C C . PRO B 1 222 ? -20.438 7.387 -4.852 1 97.88 222 PRO B C 1
ATOM 3556 O O . PRO B 1 222 ? -21.203 7.422 -5.828 1 97.88 222 PRO B O 1
ATOM 3559 N N . GLN B 1 223 ? -20.266 8.367 -4.059 1 98.31 223 GLN B N 1
ATOM 3560 C CA . GLN B 1 223 ? -20.953 9.648 -4.227 1 98.31 223 GLN B CA 1
ATOM 3561 C C . GLN B 1 223 ? -19.969 10.789 -4.387 1 98.31 223 GLN B C 1
ATOM 3563 O O . GLN B 1 223 ? -18.938 10.836 -3.699 1 98.31 223 GLN B O 1
ATOM 3568 N N . GLU B 1 224 ? -20.281 11.711 -5.254 1 98.62 224 GLU B N 1
ATOM 3569 C CA . GLU B 1 224 ? -19.5 12.938 -5.383 1 98.62 224 GLU B CA 1
ATOM 3570 C C . GLU B 1 224 ? -20.031 14.023 -4.457 1 98.62 224 GLU B C 1
ATOM 3572 O O . GLU B 1 224 ? -21.234 14.328 -4.465 1 98.62 224 GLU B O 1
ATOM 3577 N N . LEU B 1 225 ? -19.156 14.547 -3.668 1 98.69 225 LEU B N 1
ATOM 3578 C CA . LEU B 1 225 ? -19.531 15.602 -2.736 1 98.69 225 LEU B CA 1
ATOM 3579 C C . LEU B 1 225 ? -18.984 16.953 -3.197 1 98.69 225 LEU B C 1
ATOM 3581 O O . LEU B 1 225 ? -17.797 17.078 -3.516 1 98.69 225 LEU B O 1
ATOM 3585 N N . GLU B 1 226 ? -19.781 17.969 -3.186 1 98.56 226 GLU B N 1
ATOM 3586 C CA . GLU B 1 226 ? -19.391 19.312 -3.607 1 98.56 226 GLU B CA 1
ATOM 3587 C C . GLU B 1 226 ? -18.578 20.016 -2.527 1 98.56 226 GLU B C 1
ATOM 3589 O O . GLU B 1 226 ? -18.719 19.719 -1.339 1 98.56 226 GLU B O 1
ATOM 3594 N N . THR B 1 227 ? -17.797 20.922 -2.963 1 98.31 227 THR B N 1
ATOM 3595 C CA . THR B 1 227 ? -17.125 21.812 -2.018 1 98.31 227 THR B CA 1
ATOM 3596 C C . THR B 1 227 ? -18.141 22.438 -1.054 1 98.31 227 THR B C 1
ATOM 3598 O O . THR B 1 227 ? -19.297 22.656 -1.413 1 98.31 227 THR B O 1
ATOM 3601 N N . GLU B 1 228 ? -17.719 22.594 0.133 1 98.69 228 GLU B N 1
ATOM 3602 C CA . GLU B 1 228 ? -18.484 23.188 1.217 1 98.69 228 GLU B CA 1
ATOM 3603 C C . GLU B 1 228 ? -19.5 22.203 1.775 1 98.69 228 GLU B C 1
ATOM 3605 O O . GLU B 1 228 ? -20.312 22.547 2.641 1 98.69 228 GLU B O 1
ATOM 3610 N N . SER B 1 229 ? -19.484 20.938 1.299 1 98.62 229 SER B N 1
ATOM 3611 C CA . SER B 1 229 ? -20.344 19.906 1.901 1 98.62 229 SER B CA 1
ATOM 3612 C C . SER B 1 229 ? -20.016 19.719 3.379 1 98.62 229 SER B C 1
ATOM 3614 O O . SER B 1 229 ? -18.844 19.734 3.77 1 98.62 229 SER B O 1
ATOM 3616 N N . ASP B 1 230 ? -21.078 19.578 4.16 1 98.75 230 ASP B N 1
ATOM 3617 C CA . ASP B 1 230 ? -20.953 19.25 5.574 1 98.75 230 ASP B CA 1
ATOM 3618 C C . ASP B 1 230 ? -20.859 17.734 5.789 1 98.75 230 ASP B C 1
ATOM 3620 O O . ASP B 1 230 ? -21.812 17.016 5.508 1 98.75 230 ASP B O 1
ATOM 3624 N N . LEU B 1 231 ? -19.75 17.297 6.324 1 98.69 231 LEU B N 1
ATOM 3625 C CA . LEU B 1 231 ? -19.516 15.859 6.496 1 98.69 231 LEU B CA 1
ATOM 3626 C C . LEU B 1 231 ? -19.609 15.469 7.969 1 98.69 231 LEU B C 1
ATOM 3628 O O . LEU B 1 231 ? -19.156 14.391 8.359 1 98.69 231 LEU B O 1
ATOM 3632 N N . SER B 1 232 ? -20.188 16.266 8.789 1 98.56 232 SER B N 1
ATOM 3633 C CA . SER B 1 232 ? -20.188 16.109 10.234 1 98.56 232 SER B CA 1
ATOM 3634 C C . SER B 1 232 ? -20.953 14.844 10.656 1 98.56 232 SER B C 1
ATOM 3636 O O . SER B 1 232 ? -20.703 14.297 11.734 1 98.56 232 SER B O 1
ATOM 3638 N N . SER B 1 233 ? -21.812 14.406 9.805 1 97.56 233 SER B N 1
ATOM 3639 C CA . SER B 1 233 ? -22.641 13.266 10.164 1 97.56 233 SER B CA 1
ATOM 3640 C C . SER B 1 233 ? -22.047 11.961 9.648 1 97.56 233 SER B C 1
ATOM 3642 O O . SER B 1 233 ? -22.578 10.883 9.906 1 97.56 233 SER B O 1
ATOM 3644 N N . LEU B 1 234 ? -21.016 12.039 8.906 1 96.88 234 LEU B N 1
ATOM 3645 C CA . LEU B 1 234 ? -20.406 10.859 8.305 1 96.88 234 LEU B CA 1
ATOM 3646 C C . LEU B 1 234 ? -19.734 10 9.367 1 96.88 234 LEU B C 1
ATOM 3648 O O . LEU B 1 234 ? -18.844 10.477 10.078 1 96.88 234 LEU B O 1
ATOM 3652 N N . LYS B 1 235 ? -20.281 8.695 9.539 1 92 235 LYS B N 1
ATOM 3653 C CA . LYS B 1 235 ? -19.719 7.77 10.523 1 92 235 LYS B CA 1
ATOM 3654 C C . LYS B 1 235 ? -19.953 6.32 10.109 1 92 235 LYS B C 1
ATOM 3656 O O . LYS B 1 235 ? -20.891 6.027 9.359 1 92 235 LYS B O 1
#

pLDDT: mean 97.32, std 3.31, range [81.75, 99.0]

Radius of gyration: 23.25 Å; Cα contacts (8 Å, |Δi|>4): 1151; chains: 2; bounding box: 46×69×51 Å